Protein AF-0000000085006511 (afdb_homodimer)

Organism: Metarhizium robertsii (strain ARSEF 23 / ATCC MYA-3075) (NCBI:txid655844)

Radius of gyration: 24.87 Å; Cα contacts (8 Å, |Δi|>4): 1292; chains: 2; bounding box: 53×87×57 Å

Secondary structure (DSSP, 8-state):
-PPPEEEEEEEPP-B---TTT--SS-BPPPEEEEEEE-SSEEEEE---SSHHHHHHHHHHHHHHSTT-EEEEEE--SS-GGGTTTHHHHHHH-TT-EEEE-HHHHHHHHHHTSTTHIIIIIIHHSTTT----S--PEEPPTT-EEEETTTEEEEEEEEE-SSSSSEEEEEEGGGTEEE-GGGSB-SBPPP-SS--SHHHHHHHHHHHHHHHHT--SEEE-SB--TTB---THHHHHHHHHHHHHHHHHHT--SSHHHHHHHHHHH-TTSB-THHHHHHHHHHHHHHHHHH-/-PPPEEEEEEEPP-B---TTT--SS-BPPPEEEEEEE-SSEEEEE---SSHHHHHHHHHHHHHHSTT-EEEEEE--SS-GGGTTTHHHHHHH-TT-EEEE-HHHHHHHHHHTSTTHIIIIIIHHSTTT----S--PEEPPTT-EEEETTTEEEEEEEEE-SSSSSEEEEEEGGGTEEE-GGGSB-SB----SS--SHHHHHHHHHHHHHHHHT--SEEE-SB--TTB---THHHHHHHHHHHHHHHHHHT--SSHHHHHHHHHHH-TTSB-THHHHHHHHHHHHHHHHHH-

Solvent-accessible surface area (backbone atoms only — not comparable to full-atom values): 29405 Å² total; per-residue (Å²): 129,86,57,73,46,49,31,46,48,44,48,72,60,44,78,37,49,39,85,83,80,67,50,84,88,43,52,44,70,24,36,41,27,38,40,40,33,50,87,56,34,30,36,35,36,38,31,40,37,36,55,68,54,28,53,51,49,54,54,45,47,51,63,78,47,58,90,41,43,49,51,34,34,36,41,40,40,22,56,53,63,30,48,34,22,47,54,66,49,36,70,79,36,69,78,34,42,43,28,24,48,57,60,21,45,55,39,35,54,57,48,62,29,84,63,44,26,60,73,43,56,40,51,32,38,71,90,40,58,57,85,60,92,56,79,57,44,62,44,55,96,81,28,50,52,53,56,90,81,66,49,59,36,37,55,42,81,43,38,36,28,42,44,66,46,26,24,31,42,37,28,69,93,69,29,30,35,42,23,30,62,65,27,32,41,61,30,50,66,54,25,40,70,25,30,45,72,68,39,42,50,38,22,44,49,29,46,47,55,54,56,71,67,62,50,55,29,29,40,33,21,30,28,54,72,45,52,52,50,37,56,58,32,54,59,53,38,44,48,53,53,53,51,52,50,54,52,56,72,66,60,58,91,48,44,65,54,47,24,52,51,50,46,66,75,43,70,78,36,42,47,77,61,30,38,50,49,19,22,49,25,31,48,52,47,53,55,59,71,72,106,127,88,56,74,47,50,30,47,48,52,47,70,60,44,79,36,48,40,85,83,79,67,50,82,86,43,54,44,70,24,36,41,26,38,39,39,32,49,88,57,34,30,36,35,36,37,30,40,37,35,56,68,55,27,52,52,49,52,54,46,47,51,64,79,47,59,90,40,43,49,52,33,34,37,40,39,40,22,56,52,64,30,47,35,22,46,55,65,50,36,71,78,35,70,77,36,42,44,27,23,49,57,61,21,45,55,38,34,54,57,47,61,29,84,62,45,26,59,72,43,56,41,52,33,38,71,89,40,59,58,86,61,90,56,80,57,44,61,44,54,96,80,29,52,54,54,56,91,80,64,49,59,36,37,54,41,81,42,37,36,28,42,44,66,45,25,23,29,42,37,29,70,95,71,29,30,35,42,22,31,64,64,24,32,41,60,29,52,65,52,25,40,69,24,30,44,72,67,40,40,52,38,22,44,51,29,44,49,57,53,56,71,66,64,49,55,29,30,40,35,21,30,29,51,79,44,54,51,50,36,56,59,34,54,59,53,39,43,48,52,53,52,50,51,48,54,52,56,72,67,60,58,91,48,42,64,54,49,25,54,50,51,45,66,74,44,69,78,36,42,48,76,61,29,38,50,48,18,23,49,24,30,50,49,46,52,55,59,71,71,106

Foldseek 3Di:
DWDKDKDKDWQCWDFWQDLPPRDGDFTDFIFIWMWIDTLAAIEIEFAAFFPVSLVVVLVVCCVVRNNHQYAEYEYFAQARRGFQSPVVVCVVRVNYAYEYAPLRQVSVCVCCDPPNVVSPVCNTPPPGGDGDPDHHHHDPPQQWDDDVNHWIKHWAFLAAALHGRGTWIAGPSQLEIEGALLFEALADHACLVVQDPVRLVSSLSSLVVSVVSVGQFAHHRGYDRPDGRGPVRSVVRNVLSVQLVVQVVVPDPALVSSLVSSCVVRVRRPGSVRSVSNSVSNVVVVVVVVD/DWDKDKDKDWQCWDFWQDLPPRDGDFTDFIFIWMWIDTLAAIEIEFAAFFPVSLVVVLVVCCVVRNNHQYAEYEYFAQARRGFQSPVVVCVVRVNYAYEYAPLRQVSVCVCCDPPNVVSPVCNTPPPGGDGDPDHHHHDPPQQWDDDVNHWIKHWAQLAAALHGRGTWIAGPSQLEIEGALLFEALADRACLVVQDPVRLVSSLSSLVVSVVSVGQFAHHRGYDPPDGRGPVRSVVRNVLSVQLVVQVVVPDPALVSSLVSSCVVRVRRPGSVRSSSNSVSNVVVVVVVVD

Nearest PDB structures (foldseek):
  6xfr-assembly1_A  TM=7.524E-01  e=9.624E-13  Pontibacter korlensis
  5ls3-assembly2_A  TM=7.635E-01  e=2.234E-11  Pseudomonas aeruginosa
  6uxu-assembly1_B  TM=6.108E-01  e=4.326E-10  Ochrobactrum sp. CTN-11
  2cg2-assembly1_A-2  TM=6.098E-01  e=3.608E-10  Pseudomonas aeruginosa PAO1
  2cfz-assembly1_A  TM=6.367E-01  e=1.209E-09  Pseudomonas aeruginosa PAO1

Sequence (582 aa):
MSILRCAVYVAPPIPIVDIFTKTKGHTWSPTSCTLVYSDEAAVLVDTPYTNALTEDLIAWIDKIAPGRRLEYIYITHGHADHFIGIPQLLKRFPEAKPVSTAATLRHMEKDIAEPRWTDTWEAFFPGQLRKPDRLTDPLPASNEFFLQDRWRFQAIEVGQSDTYDSTILWVPDLKLAVCGDVVYGQVHQMLFEANTKSKRDEWIRAIEMVEALNPAYVVAGHKQAEEMDGVWHLAATKKYLVDFGDVMDKSPRDWTEVRDAMLKLYPDRFNPMVPVLSSLGAFKALEESRLMSILRCAVYVAPPIPIVDIFTKTKGHTWSPTSCTLVYSDEAAVLVDTPYTNALTEDLIAWIDKIAPGRRLEYIYITHGHADHFIGIPQLLKRFPEAKPVSTAATLRHMEKDIAEPRWTDTWEAFFPGQLRKPDRLTDPLPASNEFFLQDRWRFQAIEVGQSDTYDSTILWVPDLKLAVCGDVVYGQVHQMLFEANTKSKRDEWIRAIEMVEALNPAYVVAGHKQAEEMDGVWHLAATKKYLVDFGDVMDKSPRDWTEVRDAMLKLYPDRFNPMVPVLSSLGAFKALEESRL

InterPro domains:
  IPR001279 Metallo-beta-lactamase [PF00753] (27-222)
  IPR001279 Metallo-beta-lactamase [SM00849] (30-222)
  IPR036866 Ribonuclease Z/Hydroxyacylglutathione hydrolase-like [G3DSA:3.60.15.10] (8-244)
  IPR036866 Ribonuclease Z/Hydroxyacylglutathione hydrolase-like [SSF56281] (29-262)
  IPR050855 Metallo-beta-lactamase type 2-like [PTHR42951] (34-235)

Structure (mmCIF, N/CA/C/O backbone):
data_AF-0000000085006511-model_v1
#
loop_
_entity.id
_entity.type
_entity.pdbx_description
1 polymer 'Beta-lactamase-like protein'
#
loop_
_atom_site.group_PDB
_atom_site.id
_atom_site.type_symbol
_atom_site.label_atom_id
_atom_site.label_alt_id
_atom_site.label_comp_id
_atom_site.label_asym_id
_atom_site.label_entity_id
_atom_site.label_seq_id
_atom_site.pdbx_PDB_ins_code
_atom_site.Cartn_x
_atom_site.Cartn_y
_atom_site.Cartn_z
_atom_site.occupancy
_atom_site.B_iso_or_equiv
_atom_site.auth_seq_id
_atom_site.auth_comp_id
_atom_site.auth_asym_id
_atom_site.auth_atom_id
_atom_site.pdbx_PDB_model_num
ATOM 1 N N . MET A 1 1 ? 21.219 7.684 9.102 1 48.94 1 MET A N 1
ATOM 2 C CA . MET A 1 1 ? 21.641 6.504 8.352 1 48.94 1 MET A CA 1
ATOM 3 C C . MET A 1 1 ? 20.625 6.137 7.285 1 48.94 1 MET A C 1
ATOM 5 O O . MET A 1 1 ? 19.438 6.398 7.441 1 48.94 1 MET A O 1
ATOM 9 N N . SER A 1 2 ? 21.109 5.773 6.152 1 62.56 2 SER A N 1
ATOM 10 C CA . SER A 1 2 ? 20.297 5.418 5 1 62.56 2 SER A CA 1
ATOM 11 C C . SER A 1 2 ? 19.266 4.352 5.359 1 62.56 2 SER A C 1
ATOM 13 O O . SER A 1 2 ? 19.578 3.387 6.059 1 62.56 2 SER A O 1
ATOM 15 N N . ILE A 1 3 ? 18.062 4.664 5.141 1 86.38 3 ILE A N 1
ATOM 16 C CA . ILE A 1 3 ? 16.984 3.762 5.516 1 86.38 3 ILE A CA 1
ATOM 17 C C . ILE A 1 3 ? 16.453 3.037 4.273 1 86.38 3 ILE A C 1
ATOM 19 O O . ILE A 1 3 ? 16.484 3.586 3.17 1 86.38 3 ILE A O 1
ATOM 23 N N . LEU A 1 4 ? 16.359 1.798 4.414 1 95 4 LEU A N 1
ATOM 24 C CA . LEU A 1 4 ? 15.695 0.982 3.404 1 95 4 LEU A CA 1
ATOM 25 C C . LEU A 1 4 ? 14.18 1.179 3.455 1 95 4 LEU A C 1
ATOM 27 O O . LEU A 1 4 ? 13.594 1.249 4.539 1 95 4 LEU A O 1
ATOM 31 N N . ARG A 1 5 ? 13.609 1.401 2.322 1 95.69 5 ARG A N 1
ATOM 32 C CA . ARG A 1 5 ? 12.156 1.489 2.23 1 95.69 5 ARG A CA 1
ATOM 33 C C . ARG A 1 5 ? 11.625 0.624 1.093 1 95.69 5 ARG A C 1
ATOM 35 O O . ARG A 1 5 ? 12.391 -0.049 0.405 1 95.69 5 ARG A O 1
ATOM 42 N N . CYS A 1 6 ? 10.352 0.567 0.938 1 97.94 6 CYS A N 1
ATOM 43 C CA . CYS A 1 6 ? 9.711 -0.331 -0.017 1 97.94 6 CYS A CA 1
ATOM 44 C C . CYS A 1 6 ? 8.461 0.307 -0.614 1 97.94 6 CYS A C 1
ATOM 46 O O . CYS A 1 6 ? 7.785 1.093 0.05 1 97.94 6 CYS A O 1
ATOM 48 N N . ALA A 1 7 ? 8.266 0.09 -1.859 1 98.5 7 ALA A N 1
ATOM 49 C CA . ALA A 1 7 ? 7.027 0.426 -2.559 1 98.5 7 ALA A CA 1
ATOM 50 C C . ALA A 1 7 ? 6.551 -0.741 -3.42 1 98.5 7 ALA A C 1
ATOM 52 O O . ALA A 1 7 ? 7.355 -1.563 -3.863 1 98.5 7 ALA A O 1
ATOM 53 N N . VAL A 1 8 ? 5.27 -0.845 -3.623 1 98.81 8 VAL A N 1
ATOM 54 C CA . VAL A 1 8 ? 4.707 -1.949 -4.395 1 98.81 8 VAL A CA 1
ATOM 55 C C . VAL A 1 8 ? 3.803 -1.403 -5.496 1 98.81 8 VAL A C 1
ATOM 57 O O . VAL A 1 8 ? 2.83 -0.697 -5.219 1 98.81 8 VAL A O 1
ATOM 60 N N . TYR A 1 9 ? 4.176 -1.684 -6.711 1 98.69 9 TYR A N 1
ATOM 61 C CA . TYR A 1 9 ? 3.342 -1.399 -7.871 1 98.69 9 TYR A CA 1
ATOM 62 C C . TYR A 1 9 ? 2.494 -2.611 -8.242 1 98.69 9 TYR A C 1
ATOM 64 O O . TYR A 1 9 ? 3.014 -3.721 -8.383 1 98.69 9 TYR A O 1
ATOM 72 N N . VAL A 1 10 ? 1.211 -2.438 -8.375 1 98.69 10 VAL A N 1
ATOM 73 C CA . VAL A 1 10 ? 0.325 -3.508 -8.82 1 98.69 10 VAL A CA 1
ATOM 74 C C . VAL A 1 10 ? -0.151 -3.23 -10.242 1 98.69 10 VAL A C 1
ATOM 76 O O . VAL A 1 10 ? -0.991 -2.355 -10.461 1 98.69 10 VAL A O 1
ATOM 79 N N . ALA A 1 11 ? 0.436 -3.99 -11.211 1 98.56 11 ALA A N 1
ATOM 80 C CA . ALA A 1 11 ? -0.061 -3.891 -12.578 1 98.56 11 ALA A CA 1
ATOM 81 C C . ALA A 1 11 ? -1.554 -4.199 -12.641 1 98.56 11 ALA A C 1
ATOM 83 O O . ALA A 1 11 ? -2.014 -5.199 -12.086 1 98.56 11 ALA A O 1
ATOM 84 N N . PRO A 1 12 ? -2.344 -3.332 -13.266 1 97.94 12 PRO A N 1
ATOM 85 C CA . PRO A 1 12 ? -3.797 -3.512 -13.273 1 97.94 12 PRO A CA 1
ATOM 86 C C . PRO A 1 12 ? -4.238 -4.715 -14.109 1 97.94 12 PRO A C 1
ATOM 88 O O . PRO A 1 12 ? -3.477 -5.195 -14.953 1 97.94 12 PRO A O 1
ATOM 91 N N . PRO A 1 13 ? -5.43 -5.211 -13.789 1 97.25 13 PRO A N 1
ATOM 92 C CA . PRO A 1 13 ? -5.977 -6.25 -14.664 1 97.25 13 PRO A CA 1
ATOM 93 C C . PRO A 1 13 ? -6.117 -5.789 -16.109 1 97.25 13 PRO A C 1
ATOM 95 O O . PRO A 1 13 ? -6.457 -4.629 -16.359 1 97.25 13 PRO A O 1
ATOM 98 N N . ILE A 1 14 ? -5.793 -6.652 -16.984 1 96.69 14 ILE A N 1
ATOM 99 C CA . ILE A 1 14 ? -6 -6.344 -18.391 1 96.69 14 ILE A CA 1
ATOM 100 C C . ILE A 1 14 ? -6.781 -7.477 -19.062 1 96.69 14 ILE A C 1
ATOM 102 O O . ILE A 1 14 ? -6.77 -8.609 -18.578 1 96.69 14 ILE A O 1
ATOM 106 N N . PRO A 1 15 ? -7.465 -7.191 -20.141 1 95.88 15 PRO A N 1
ATOM 107 C CA . PRO A 1 15 ? -8.219 -8.234 -20.844 1 95.88 15 PRO A CA 1
ATOM 108 C C . PRO A 1 15 ? -7.32 -9.352 -21.375 1 95.88 15 PRO A C 1
ATOM 110 O O . PRO A 1 15 ? -6.172 -9.102 -21.75 1 95.88 15 PRO A O 1
ATOM 113 N N . ILE A 1 16 ? -7.871 -10.508 -21.375 1 95.44 16 ILE A N 1
ATOM 114 C CA . ILE A 1 16 ? -7.168 -11.648 -21.953 1 95.44 16 ILE A CA 1
ATOM 115 C C . ILE A 1 16 ? -8.094 -12.406 -22.906 1 95.44 16 ILE A C 1
ATOM 117 O O . ILE A 1 16 ? -9.312 -12.242 -22.844 1 95.44 16 ILE A O 1
ATOM 121 N N . VAL A 1 17 ? -7.445 -13.117 -23.844 1 94.06 17 VAL A N 1
ATOM 122 C CA . VAL A 1 17 ? -8.18 -14.125 -24.609 1 94.06 17 VAL A CA 1
ATOM 123 C C . VAL A 1 17 ? -8.289 -15.414 -23.812 1 94.06 17 VAL A C 1
ATOM 125 O O . VAL A 1 17 ? -7.277 -16.031 -23.469 1 94.06 17 VAL A O 1
ATOM 128 N N . ASP A 1 18 ? -9.438 -15.781 -23.453 1 91.62 18 ASP A N 1
ATOM 129 C CA . ASP A 1 18 ? -9.648 -17.047 -22.75 1 91.62 18 ASP A CA 1
ATOM 130 C C . ASP A 1 18 ? -9.438 -18.234 -23.688 1 91.62 18 ASP A C 1
ATOM 132 O O . ASP A 1 18 ? -10.344 -18.609 -24.438 1 91.62 18 ASP A O 1
ATOM 136 N N . ILE A 1 19 ? -8.438 -18.922 -23.578 1 88.44 19 ILE A N 1
ATOM 137 C CA . ILE A 1 19 ? -8.086 -20 -24.5 1 88.44 19 ILE A CA 1
ATOM 138 C C . ILE A 1 19 ? -8.641 -21.328 -23.969 1 88.44 19 ILE A C 1
ATOM 140 O O . ILE A 1 19 ? -8.461 -22.375 -24.609 1 88.44 19 ILE A O 1
ATOM 144 N N . PHE A 1 20 ? -9.242 -21.312 -22.875 1 84.69 20 PHE A N 1
ATOM 145 C CA . PHE A 1 20 ? -9.758 -22.547 -22.281 1 84.69 20 PHE A CA 1
ATOM 146 C C . PHE A 1 20 ? -11.25 -22.688 -22.547 1 84.69 20 PHE A C 1
ATOM 148 O O . PHE A 1 20 ? -11.695 -23.703 -23.078 1 84.69 20 PHE A O 1
ATOM 155 N N . THR A 1 21 ? -11.961 -21.609 -22.219 1 83.06 21 THR A N 1
ATOM 156 C CA . THR A 1 21 ? -13.406 -21.688 -22.391 1 83.06 21 THR A CA 1
ATOM 157 C C . THR A 1 21 ? -13.844 -20.875 -23.609 1 83.06 21 THR A C 1
ATOM 159 O O . THR A 1 21 ? -14.977 -21 -24.078 1 83.06 21 THR A O 1
ATOM 162 N N . LYS A 1 22 ? -13 -20.062 -24.141 1 85.94 22 LYS A N 1
ATOM 163 C CA . LYS A 1 22 ? -13.242 -19.234 -25.328 1 85.94 22 LYS A CA 1
ATOM 164 C C . LYS A 1 22 ? -14.383 -18.25 -25.094 1 85.94 22 LYS A C 1
ATOM 166 O O . LYS A 1 22 ? -15.102 -17.875 -26.016 1 85.94 22 LYS A O 1
ATOM 171 N N . THR A 1 23 ? -14.523 -17.953 -23.828 1 84.62 23 THR A N 1
ATOM 172 C CA . THR A 1 23 ? -15.492 -16.922 -23.484 1 84.62 23 THR A CA 1
ATOM 173 C C . THR A 1 23 ? -14.828 -15.547 -23.453 1 84.62 23 THR A C 1
ATOM 175 O O . THR A 1 23 ? -13.625 -15.43 -23.219 1 84.62 23 THR A O 1
ATOM 178 N N . LYS A 1 24 ? -15.672 -14.516 -23.75 1 87.06 24 LYS A N 1
ATOM 179 C CA . LYS A 1 24 ? -15.148 -13.156 -23.828 1 87.06 24 LYS A CA 1
ATOM 180 C C . LYS A 1 24 ? -15.273 -12.445 -22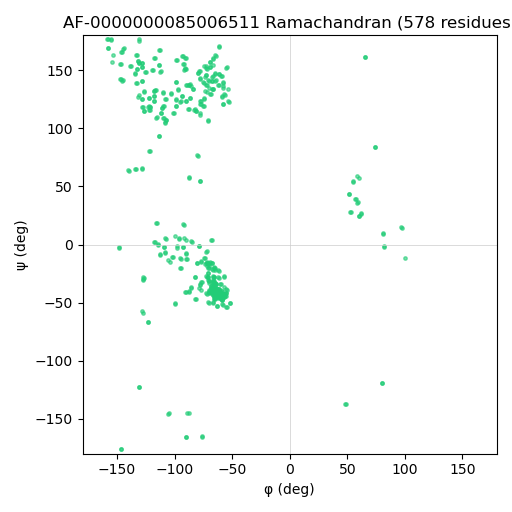.484 1 87.06 24 LYS A C 1
ATOM 182 O O . LYS A 1 24 ? -16.031 -12.875 -21.609 1 87.06 24 LYS A O 1
ATOM 187 N N . GLY A 1 25 ? -14.438 -11.477 -22.281 1 89.31 25 GLY A N 1
ATOM 188 C CA . GLY A 1 25 ? -14.641 -10.555 -21.172 1 89.31 25 GLY A CA 1
ATOM 189 C C . GLY A 1 25 ? -13.828 -10.922 -19.938 1 89.31 25 GLY A C 1
ATOM 190 O O . GLY A 1 25 ? -14.086 -10.422 -18.844 1 89.31 25 GLY A O 1
ATOM 191 N N . HIS A 1 26 ? -12.867 -11.766 -20.094 1 93.19 26 HIS A N 1
ATOM 192 C CA . HIS A 1 26 ? -12.031 -12.156 -18.969 1 93.19 26 HIS A CA 1
ATOM 193 C C . HIS A 1 26 ? -10.805 -11.266 -18.844 1 93.19 26 HIS A C 1
ATOM 195 O O . HIS A 1 26 ? -10.375 -10.656 -19.828 1 93.19 26 HIS A O 1
ATOM 201 N N . THR A 1 27 ? -10.352 -11.133 -17.656 1 95.12 27 THR A N 1
ATOM 202 C CA . THR A 1 27 ? -9.164 -10.32 -17.391 1 95.12 27 THR A CA 1
ATOM 203 C C . THR A 1 27 ? -8.109 -11.125 -16.641 1 95.12 27 THR A C 1
ATOM 205 O O . THR A 1 27 ? -8.438 -12.102 -15.961 1 95.12 27 THR A O 1
ATOM 208 N N . TRP A 1 28 ? -6.902 -10.812 -16.891 1 96.12 28 TRP A N 1
ATOM 209 C CA . TRP A 1 28 ? -5.801 -11.336 -16.094 1 96.12 28 TRP A CA 1
ATOM 210 C C . TRP A 1 28 ? -5.773 -10.672 -14.711 1 96.12 28 TRP A C 1
ATOM 212 O O . TRP A 1 28 ? -6.172 -9.516 -14.57 1 96.12 28 TRP A O 1
ATOM 222 N N . SER A 1 29 ? -5.371 -11.414 -13.688 1 97.31 29 SER A N 1
ATOM 223 C CA . SER A 1 29 ? -5.312 -10.898 -12.328 1 97.31 29 SER A CA 1
ATOM 224 C C . SER A 1 29 ? -4.273 -9.789 -12.195 1 97.31 29 SER A C 1
ATOM 226 O O . SER A 1 29 ? -3.25 -9.805 -12.883 1 97.31 29 SER A O 1
ATOM 228 N N . PRO A 1 30 ? -4.559 -8.789 -11.305 1 98.12 30 PRO A N 1
ATOM 229 C CA . PRO A 1 30 ? -3.508 -7.812 -11.016 1 98.12 30 PRO A CA 1
ATOM 230 C C . PRO A 1 30 ? -2.238 -8.453 -10.461 1 98.12 30 PRO A C 1
ATOM 232 O O . PRO A 1 30 ? -2.314 -9.438 -9.719 1 98.12 30 PRO A O 1
ATOM 235 N N . THR A 1 31 ? -1.078 -7.895 -10.82 1 98.31 31 THR A N 1
ATOM 236 C CA . THR A 1 31 ? 0.205 -8.516 -10.516 1 98.31 31 THR A CA 1
ATOM 237 C C . THR A 1 31 ? 1.123 -7.535 -9.789 1 98.31 31 THR A C 1
ATOM 239 O O . THR A 1 31 ? 1.347 -6.422 -10.266 1 98.31 31 THR A O 1
ATOM 242 N N . SER A 1 32 ? 1.713 -7.977 -8.711 1 98.75 32 SER A N 1
ATOM 243 C CA . SER A 1 32 ? 2.537 -7.113 -7.871 1 98.75 32 SER A CA 1
ATOM 244 C C . SER A 1 32 ? 3.98 -7.078 -8.367 1 98.75 32 SER A C 1
ATOM 246 O O . SER A 1 32 ? 4.531 -8.109 -8.766 1 98.75 32 SER A O 1
ATOM 248 N N . CYS A 1 33 ? 4.562 -5.949 -8.398 1 98.94 33 CYS A N 1
ATOM 249 C CA . CYS A 1 33 ? 5.988 -5.676 -8.523 1 98.94 33 CYS A CA 1
ATOM 250 C C . CYS A 1 33 ? 6.496 -4.855 -7.348 1 98.94 33 CYS A C 1
ATOM 252 O O . CYS A 1 33 ? 5.961 -3.781 -7.059 1 98.94 33 CYS A O 1
ATOM 254 N N . THR A 1 34 ? 7.52 -5.324 -6.684 1 98.94 34 THR A N 1
ATOM 255 C CA . THR A 1 34 ? 7.992 -4.695 -5.453 1 98.94 34 THR A CA 1
ATOM 256 C C . THR A 1 34 ? 9.344 -4.027 -5.672 1 98.94 34 THR A C 1
ATOM 258 O O . THR A 1 34 ? 10.25 -4.625 -6.25 1 98.94 34 THR A O 1
ATOM 261 N N . LEU A 1 35 ? 9.492 -2.809 -5.27 1 98.94 35 LEU A N 1
ATOM 262 C CA . LEU A 1 35 ? 10.758 -2.082 -5.301 1 98.94 35 LEU A CA 1
ATOM 263 C C . LEU A 1 35 ? 11.273 -1.817 -3.891 1 98.94 35 LEU A C 1
ATOM 265 O O . LEU A 1 35 ? 10.609 -1.139 -3.102 1 98.94 35 LEU A O 1
ATOM 269 N N . VAL A 1 36 ? 12.367 -2.42 -3.527 1 98.81 36 VAL A N 1
ATOM 270 C CA . VAL A 1 36 ? 13.086 -2.107 -2.295 1 98.81 36 VAL A CA 1
ATOM 271 C C . VAL A 1 36 ? 14.258 -1.178 -2.6 1 98.81 36 VAL A C 1
ATOM 273 O O . VAL A 1 36 ? 15.086 -1.473 -3.465 1 98.81 36 VAL A O 1
ATOM 276 N N . TYR A 1 37 ? 14.305 -0.026 -1.917 1 97.69 37 TYR A N 1
ATOM 277 C CA .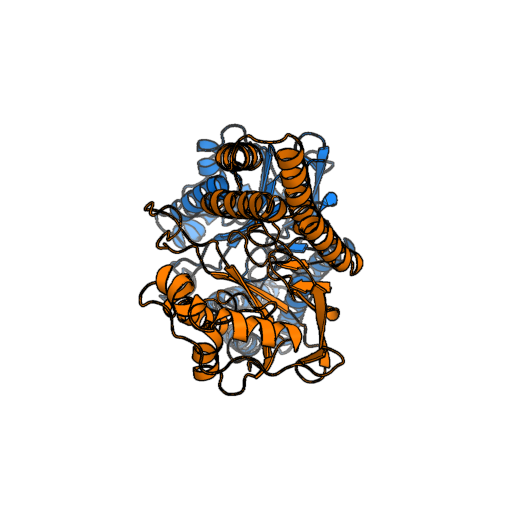 TYR A 1 37 ? 15.305 0.932 -2.389 1 97.69 37 TYR A CA 1
ATOM 278 C C . TYR A 1 37 ? 15.875 1.738 -1.229 1 97.69 37 TYR A C 1
ATOM 280 O O . TYR A 1 37 ? 15.188 1.973 -0.23 1 97.69 37 TYR A O 1
ATOM 288 N N . SER A 1 38 ? 17.156 2.02 -1.28 1 96.06 38 SER A N 1
ATOM 289 C CA . SER A 1 38 ? 17.875 2.963 -0.432 1 96.06 38 SER A CA 1
ATOM 290 C C . SER A 1 38 ? 17.891 4.355 -1.05 1 96.06 38 SER A C 1
ATOM 292 O O . SER A 1 38 ? 17.109 4.652 -1.955 1 96.06 38 SER A O 1
ATOM 294 N N . ASP A 1 39 ? 18.734 5.176 -0.544 1 93.31 39 ASP A N 1
ATOM 295 C CA . ASP A 1 39 ? 18.891 6.52 -1.09 1 93.31 39 ASP A CA 1
ATOM 296 C C . ASP A 1 39 ? 19.578 6.488 -2.449 1 93.31 39 ASP A C 1
ATOM 298 O O . ASP A 1 39 ? 19.469 7.438 -3.229 1 93.31 39 ASP A O 1
ATOM 302 N N . GLU A 1 40 ? 20.219 5.34 -2.795 1 95.94 40 GLU A N 1
ATOM 303 C CA . GLU A 1 40 ? 21.094 5.375 -3.955 1 95.94 40 GLU A CA 1
ATOM 304 C C . GLU A 1 40 ? 20.734 4.277 -4.953 1 95.94 40 GLU A C 1
ATOM 306 O O . GLU A 1 40 ? 21.031 4.395 -6.145 1 95.94 40 GLU A O 1
ATOM 311 N N . ALA A 1 41 ? 20.188 3.191 -4.449 1 97.81 41 ALA A N 1
ATOM 312 C CA . ALA A 1 41 ? 20.016 2.018 -5.301 1 97.81 41 ALA A CA 1
ATOM 313 C C . ALA A 1 41 ? 18.734 1.274 -4.969 1 97.81 41 ALA A C 1
ATOM 315 O O . ALA A 1 41 ? 18.047 1.604 -3.996 1 97.81 41 ALA A O 1
ATOM 316 N N . ALA A 1 42 ? 18.406 0.342 -5.855 1 98.56 42 ALA A N 1
ATOM 317 C CA . ALA A 1 42 ? 17.125 -0.354 -5.688 1 98.56 42 ALA A CA 1
ATOM 318 C C . ALA A 1 42 ? 17.219 -1.798 -6.172 1 98.56 42 ALA A C 1
ATOM 320 O O . ALA A 1 42 ? 18.141 -2.148 -6.922 1 98.56 42 ALA A O 1
ATOM 321 N N . VAL A 1 43 ? 16.359 -2.645 -5.629 1 98.94 43 VAL A N 1
ATOM 322 C CA . VAL A 1 43 ? 16.062 -4 -6.078 1 98.94 43 VAL A CA 1
ATOM 323 C C . VAL A 1 43 ? 14.602 -4.109 -6.488 1 98.94 43 VAL A C 1
ATOM 325 O O . VAL A 1 43 ? 13.703 -3.768 -5.711 1 98.94 43 VAL A O 1
ATOM 328 N N . LEU A 1 44 ? 14.391 -4.535 -7.738 1 98.94 44 LEU A N 1
ATOM 329 C CA . LEU A 1 44 ? 13.039 -4.812 -8.211 1 98.94 44 LEU A CA 1
ATOM 330 C C . LEU A 1 44 ? 12.719 -6.301 -8.117 1 98.94 44 LEU A C 1
ATOM 332 O O . LEU A 1 44 ? 13.555 -7.141 -8.461 1 98.94 44 LEU A O 1
ATOM 336 N N . VAL A 1 45 ? 11.555 -6.629 -7.586 1 99 45 VAL A N 1
ATOM 337 C CA . VAL A 1 45 ? 11.109 -8.016 -7.535 1 99 45 VAL A CA 1
ATOM 338 C C . VAL A 1 45 ? 9.961 -8.227 -8.508 1 99 45 VAL A C 1
ATOM 340 O O . VAL A 1 45 ? 8.906 -7.59 -8.391 1 99 45 VAL A O 1
ATOM 343 N N . ASP A 1 46 ? 10.141 -9.117 -9.5 1 98.94 46 ASP A N 1
ATOM 344 C CA . ASP A 1 46 ? 9.195 -9.523 -10.531 1 98.94 46 ASP A CA 1
ATOM 345 C C . ASP A 1 46 ? 8.867 -8.359 -11.469 1 98.94 46 ASP A C 1
ATOM 347 O O . ASP A 1 46 ? 9.164 -7.207 -11.156 1 98.94 46 ASP A O 1
ATOM 351 N N . THR A 1 47 ? 8.375 -8.641 -12.586 1 98.5 47 THR A N 1
ATOM 352 C CA . THR A 1 47 ? 7.949 -7.703 -13.625 1 98.5 47 THR A CA 1
ATOM 353 C C . THR A 1 47 ? 6.566 -8.078 -14.148 1 98.5 47 THR A C 1
ATOM 355 O O . THR A 1 47 ? 6.086 -9.188 -13.922 1 98.5 47 THR A O 1
ATOM 358 N N . PRO A 1 48 ? 5.965 -7.09 -14.82 1 97.31 48 PRO A N 1
ATOM 359 C CA . PRO A 1 48 ? 4.785 -7.508 -15.578 1 97.31 48 PRO A CA 1
ATOM 360 C C . PRO A 1 48 ? 5.145 -8.258 -16.859 1 97.31 48 PRO A C 1
ATOM 362 O O . PRO A 1 48 ? 6.293 -8.672 -17.031 1 97.31 48 PRO A O 1
ATOM 365 N N . TYR A 1 49 ? 4.188 -8.383 -17.703 1 96.06 49 TYR A N 1
ATOM 366 C CA . TYR A 1 49 ? 4.371 -9.32 -18.812 1 96.06 49 TYR A CA 1
ATOM 367 C C . TYR A 1 49 ? 4.098 -8.648 -20.156 1 96.06 49 TYR A C 1
ATOM 369 O O . TYR A 1 49 ? 4.695 -9.008 -21.172 1 96.06 49 TYR A O 1
ATOM 377 N N . THR A 1 50 ? 3.227 -7.656 -20.281 1 97.94 50 THR A N 1
ATOM 378 C CA . THR A 1 50 ? 3.021 -7.016 -21.578 1 97.94 50 THR A CA 1
ATOM 379 C C . THR A 1 50 ? 3.971 -5.832 -21.75 1 97.94 50 THR A C 1
ATOM 381 O O . THR A 1 50 ? 4.461 -5.273 -20.766 1 97.94 50 THR A O 1
ATOM 384 N N . ASN A 1 51 ? 4.129 -5.477 -22.984 1 97.88 51 ASN A N 1
ATOM 385 C CA . ASN A 1 51 ? 4.957 -4.312 -23.297 1 97.88 51 ASN A CA 1
ATOM 386 C C . ASN A 1 51 ? 4.43 -3.053 -22.609 1 97.88 51 ASN A C 1
ATOM 388 O O . ASN A 1 51 ? 5.199 -2.299 -22.016 1 97.88 51 ASN A O 1
ATOM 392 N N . ALA A 1 52 ? 3.176 -2.879 -22.734 1 98.56 52 ALA A N 1
ATOM 393 C CA . ALA A 1 52 ? 2.564 -1.673 -22.172 1 98.56 52 ALA A CA 1
ATOM 394 C C . ALA A 1 52 ? 2.68 -1.646 -20.656 1 98.56 52 ALA A C 1
ATOM 396 O O . ALA A 1 52 ? 2.986 -0.605 -20.078 1 98.56 52 ALA A O 1
ATOM 397 N N . LEU A 1 53 ? 2.391 -2.736 -19.984 1 98.69 53 LEU A N 1
ATOM 398 C CA . LEU A 1 53 ? 2.48 -2.807 -18.531 1 98.69 53 LEU A CA 1
ATOM 399 C C . LEU A 1 53 ? 3.912 -2.578 -18.062 1 98.69 53 LEU A C 1
ATOM 401 O O . LEU A 1 53 ? 4.137 -1.969 -17.016 1 98.69 53 LEU A O 1
ATOM 405 N N . THR A 1 54 ? 4.871 -3.123 -18.812 1 98.69 54 THR A N 1
ATOM 406 C CA . THR A 1 54 ? 6.273 -2.961 -18.438 1 98.69 54 THR A CA 1
ATOM 407 C C . THR A 1 54 ? 6.707 -1.504 -18.578 1 98.69 54 THR A C 1
ATOM 409 O O . THR A 1 54 ? 7.484 -0.999 -17.766 1 98.69 54 THR A O 1
ATOM 412 N N . GLU A 1 55 ? 6.25 -0.819 -19.625 1 98.69 55 GLU A N 1
ATOM 413 C CA . GLU A 1 55 ? 6.504 0.611 -19.781 1 98.69 55 GLU A CA 1
ATOM 414 C C . GLU A 1 55 ? 5.953 1.394 -18.594 1 98.69 55 GLU A C 1
ATOM 416 O O . GLU A 1 55 ? 6.605 2.309 -18.078 1 98.69 55 GLU A O 1
ATOM 421 N N . ASP A 1 56 ? 4.746 1.029 -18.188 1 98.75 56 ASP A N 1
ATOM 422 C CA . ASP A 1 56 ? 4.133 1.673 -17.031 1 98.75 56 ASP A CA 1
ATOM 423 C C . ASP A 1 56 ? 4.965 1.445 -15.766 1 98.75 56 ASP A C 1
ATOM 425 O O . ASP A 1 56 ? 5.117 2.352 -14.945 1 98.75 56 ASP A O 1
ATOM 429 N N . LEU A 1 57 ? 5.465 0.23 -15.586 1 98.81 57 LEU A N 1
ATOM 430 C CA . LEU A 1 57 ? 6.309 -0.075 -14.438 1 98.81 57 LEU A CA 1
ATOM 431 C C . LEU A 1 57 ? 7.566 0.785 -14.438 1 98.81 57 LEU A C 1
ATOM 433 O O . LEU A 1 57 ? 7.973 1.303 -13.398 1 98.81 57 LEU A O 1
ATOM 437 N N . ILE A 1 58 ? 8.203 0.897 -15.57 1 98.75 58 ILE A N 1
ATOM 438 C CA . ILE A 1 58 ? 9.43 1.683 -15.703 1 98.75 58 ILE A CA 1
ATOM 439 C C . ILE A 1 58 ? 9.148 3.135 -15.32 1 98.75 58 ILE A C 1
ATOM 441 O O . ILE A 1 58 ? 9.906 3.736 -14.547 1 98.75 58 ILE A O 1
ATOM 445 N N . ALA A 1 59 ? 8.07 3.693 -15.836 1 98.5 59 ALA A N 1
ATOM 446 C CA . ALA A 1 59 ? 7.68 5.059 -15.492 1 98.5 59 ALA A CA 1
ATOM 447 C C . ALA A 1 59 ? 7.453 5.203 -13.992 1 98.5 59 ALA A C 1
ATOM 449 O O . ALA A 1 59 ? 7.832 6.215 -13.391 1 98.5 59 ALA A O 1
ATOM 450 N N . TRP A 1 60 ? 6.855 4.203 -13.453 1 98.38 60 TRP A N 1
ATOM 451 C CA . TRP A 1 60 ? 6.578 4.219 -12.016 1 98.38 60 TRP A CA 1
ATOM 452 C C . TRP A 1 60 ? 7.871 4.195 -11.211 1 98.38 60 TRP A C 1
ATOM 454 O O . TRP A 1 60 ? 8 4.906 -10.211 1 98.38 60 TRP A O 1
ATOM 464 N N . ILE A 1 61 ? 8.828 3.375 -11.57 1 98.56 61 ILE A N 1
ATOM 465 C CA . ILE A 1 61 ? 10.117 3.301 -10.883 1 98.56 61 ILE A CA 1
ATOM 466 C C . ILE A 1 61 ? 10.781 4.676 -10.891 1 98.56 61 ILE A C 1
ATOM 468 O O . ILE A 1 61 ? 11.281 5.137 -9.859 1 98.56 61 ILE A O 1
ATOM 472 N N . ASP A 1 62 ? 10.742 5.352 -12.031 1 97 62 ASP A N 1
ATOM 473 C CA . ASP A 1 62 ? 11.352 6.668 -12.164 1 97 62 ASP A CA 1
ATOM 474 C C . ASP A 1 62 ? 10.648 7.695 -11.289 1 97 62 ASP A C 1
ATOM 476 O O . ASP A 1 62 ? 11.273 8.648 -10.812 1 97 62 ASP A O 1
ATOM 480 N N . LYS A 1 63 ? 9.43 7.438 -11.062 1 96 63 LYS A N 1
ATOM 481 C CA . LYS A 1 63 ? 8.648 8.367 -10.25 1 96 63 LYS A CA 1
ATOM 482 C C . LYS A 1 63 ? 8.875 8.133 -8.766 1 96 63 LYS A C 1
ATOM 484 O O . LYS A 1 63 ? 9.109 9.078 -8.008 1 96 63 LYS A O 1
ATOM 489 N N . ILE A 1 64 ? 8.828 6.91 -8.312 1 97.06 64 ILE A N 1
ATOM 490 C CA . ILE A 1 64 ? 8.789 6.578 -6.891 1 97.06 64 ILE A CA 1
ATOM 491 C C . ILE A 1 64 ? 10.203 6.609 -6.316 1 97.06 64 ILE A C 1
ATOM 493 O O . ILE A 1 64 ? 10.398 6.887 -5.133 1 97.06 64 ILE A O 1
ATOM 497 N N . ALA A 1 65 ? 11.188 6.34 -7.137 1 95.94 65 ALA A N 1
ATOM 498 C CA . ALA A 1 65 ? 12.594 6.312 -6.723 1 95.94 65 ALA A CA 1
ATOM 499 C C . ALA A 1 65 ? 13.492 6.938 -7.781 1 95.94 65 ALA A C 1
ATOM 501 O O . ALA A 1 65 ? 14.383 6.277 -8.312 1 95.94 65 ALA A O 1
ATOM 502 N N . PRO A 1 66 ? 13.25 8.219 -7.988 1 95.06 66 PRO A N 1
ATOM 503 C CA . PRO A 1 66 ? 14 8.875 -9.055 1 95.06 66 PRO A CA 1
ATOM 504 C C . PRO A 1 66 ? 15.508 8.859 -8.812 1 95.06 66 PRO A C 1
ATOM 506 O O . PRO A 1 66 ? 15.953 9.062 -7.676 1 95.06 66 PRO A O 1
ATOM 509 N N . GLY A 1 67 ? 16.25 8.578 -9.836 1 93.88 67 GLY A N 1
ATOM 510 C CA . GLY A 1 67 ? 17.688 8.711 -9.82 1 93.88 67 GLY A CA 1
ATOM 511 C C . GLY A 1 67 ? 18.391 7.531 -9.18 1 93.88 67 GLY A C 1
ATOM 512 O O . GLY A 1 67 ? 19.625 7.508 -9.086 1 93.88 67 GLY A O 1
ATOM 513 N N . ARG A 1 68 ? 17.719 6.555 -8.688 1 96.19 68 ARG A N 1
ATOM 514 C CA . ARG A 1 68 ? 18.344 5.391 -8.07 1 96.19 68 ARG A CA 1
ATOM 515 C C . ARG A 1 68 ? 18.875 4.422 -9.125 1 96.19 68 ARG A C 1
ATOM 517 O O . ARG A 1 68 ? 18.25 4.23 -10.164 1 96.19 68 ARG A O 1
ATOM 524 N N . ARG A 1 69 ? 19.969 3.844 -8.812 1 97.62 69 ARG A N 1
ATOM 525 C CA . ARG A 1 69 ? 20.5 2.756 -9.625 1 97.62 69 ARG A CA 1
ATOM 526 C C . ARG A 1 69 ? 19.75 1.451 -9.344 1 97.62 69 ARG A C 1
ATOM 528 O O . ARG A 1 69 ? 19.719 0.986 -8.203 1 97.62 69 ARG A O 1
ATOM 535 N N . LEU A 1 70 ? 19.172 0.934 -10.391 1 98.62 70 LEU A N 1
ATOM 536 C CA . LEU A 1 70 ? 18.609 -0.403 -10.234 1 98.62 70 LEU A CA 1
ATOM 537 C C . LEU A 1 70 ? 19.703 -1.464 -10.289 1 98.62 70 LEU A C 1
ATOM 539 O O . LEU A 1 70 ? 20.297 -1.692 -11.344 1 98.62 70 LEU A O 1
ATOM 543 N N . GLU A 1 71 ? 19.938 -2.105 -9.156 1 98.75 71 GLU A N 1
ATOM 544 C CA . GLU A 1 71 ? 21.047 -3.039 -9.102 1 98.75 71 GLU A CA 1
ATOM 545 C C . GLU A 1 71 ? 20.625 -4.449 -9.484 1 98.75 71 GLU A C 1
ATOM 547 O O . GLU A 1 71 ? 21.359 -5.176 -10.156 1 98.75 71 GLU A O 1
ATOM 552 N N . TYR A 1 72 ? 19.453 -4.832 -9 1 98.88 72 TYR A N 1
ATOM 553 C CA . TYR A 1 72 ? 18.984 -6.191 -9.25 1 98.88 72 TYR A CA 1
ATOM 554 C C . TYR A 1 72 ? 17.516 -6.195 -9.688 1 98.88 72 TYR A C 1
ATOM 556 O O . TYR A 1 72 ? 16.75 -5.32 -9.297 1 98.88 72 TYR A O 1
ATOM 564 N N . ILE A 1 73 ? 17.203 -7.102 -10.5 1 98.94 73 ILE A N 1
ATOM 565 C CA . ILE A 1 73 ? 15.836 -7.566 -10.766 1 98.94 73 ILE A CA 1
ATOM 566 C C . ILE A 1 73 ? 15.703 -9.023 -10.336 1 98.94 73 ILE A C 1
ATOM 568 O O . ILE A 1 73 ? 16.297 -9.914 -10.953 1 98.94 73 ILE A O 1
ATOM 572 N N . TYR A 1 74 ? 14.992 -9.273 -9.289 1 99 74 TYR A N 1
ATOM 573 C CA . TYR A 1 74 ? 14.836 -10.633 -8.766 1 99 74 TYR A CA 1
ATOM 574 C C . TYR A 1 74 ? 13.508 -11.234 -9.227 1 99 74 TYR A C 1
ATOM 576 O O . TYR A 1 74 ? 12.477 -10.57 -9.203 1 99 74 TYR A O 1
ATOM 584 N N . ILE A 1 75 ? 13.516 -12.516 -9.594 1 98.94 75 ILE A N 1
ATOM 585 C CA . ILE A 1 75 ? 12.312 -13.211 -10.047 1 98.94 75 ILE A CA 1
ATOM 586 C C . ILE A 1 75 ? 11.969 -14.344 -9.078 1 98.94 75 ILE A C 1
ATOM 588 O O . ILE A 1 75 ? 12.82 -15.188 -8.789 1 98.94 75 ILE A O 1
ATOM 592 N N . THR A 1 76 ? 10.734 -14.414 -8.711 1 98.94 76 THR A N 1
ATOM 593 C CA . THR A 1 76 ? 10.32 -15.266 -7.602 1 98.94 76 THR A CA 1
ATOM 594 C C . THR A 1 76 ? 10.055 -16.688 -8.086 1 98.94 76 THR A C 1
ATOM 596 O O . THR A 1 76 ? 10.242 -17.641 -7.336 1 98.94 76 THR A O 1
ATOM 599 N N . HIS A 1 77 ? 9.5 -16.812 -9.281 1 98.88 77 HIS A N 1
ATOM 600 C CA . HIS A 1 77 ? 9.172 -18.125 -9.82 1 98.88 77 HIS A CA 1
ATOM 601 C C . HIS A 1 77 ? 9.055 -18.078 -11.344 1 98.88 77 HIS A C 1
ATOM 603 O O . HIS A 1 77 ? 9.172 -17.016 -11.945 1 98.88 77 HIS A O 1
ATOM 609 N N . GLY A 1 78 ? 8.82 -19.25 -11.945 1 98.62 78 GLY A N 1
ATOM 610 C CA . GLY A 1 78 ? 9.07 -19.391 -13.375 1 98.62 78 GLY A CA 1
ATOM 611 C C . GLY A 1 78 ? 7.855 -19.047 -14.227 1 98.62 78 GLY A C 1
ATOM 612 O O . GLY A 1 78 ? 7.898 -19.188 -15.453 1 98.62 78 GLY A O 1
ATOM 613 N N . HIS A 1 79 ? 6.699 -18.578 -13.664 1 98.19 79 HIS A N 1
ATOM 614 C CA . HIS A 1 79 ? 5.59 -18.141 -14.5 1 98.19 79 HIS A CA 1
ATOM 615 C C . HIS A 1 79 ? 5.953 -16.891 -15.273 1 98.19 79 HIS A C 1
ATOM 617 O O . HIS A 1 79 ? 6.414 -15.898 -14.695 1 98.19 79 HIS A O 1
ATOM 623 N N . ALA A 1 80 ? 5.652 -16.875 -16.5 1 97.81 80 ALA A N 1
ATOM 624 C CA . ALA A 1 80 ? 6.137 -15.867 -17.438 1 97.81 80 ALA A CA 1
ATOM 625 C C . ALA A 1 80 ? 5.57 -14.484 -17.109 1 97.81 80 ALA A C 1
ATOM 627 O O . ALA A 1 80 ? 6.215 -13.469 -17.359 1 97.81 80 ALA A O 1
ATOM 628 N N . ASP A 1 81 ? 4.367 -14.414 -16.547 1 97.62 81 ASP A N 1
ATOM 629 C CA . ASP A 1 81 ? 3.754 -13.125 -16.25 1 97.62 81 ASP A CA 1
ATOM 630 C C . ASP A 1 81 ? 4.508 -12.398 -15.141 1 97.62 81 ASP A C 1
ATOM 632 O O . ASP A 1 81 ? 4.16 -11.273 -14.781 1 97.62 81 ASP A O 1
ATOM 636 N N . HIS A 1 82 ? 5.637 -12.961 -14.648 1 98.5 82 HIS A N 1
ATOM 637 C CA . HIS A 1 82 ? 6.402 -12.312 -13.586 1 98.5 82 HIS A CA 1
ATOM 638 C C . HIS A 1 82 ? 7.809 -11.961 -14.062 1 98.5 82 HIS A C 1
ATOM 640 O O . HIS A 1 82 ? 8.633 -11.477 -13.281 1 98.5 82 HIS A O 1
ATOM 646 N N . PHE A 1 83 ? 8.156 -12.227 -15.359 1 98.62 83 PHE A N 1
ATOM 647 C CA . PHE A 1 83 ? 9.547 -11.922 -15.688 1 98.62 83 PHE A CA 1
ATOM 648 C C . PHE A 1 83 ? 9.68 -11.5 -17.141 1 98.62 83 PHE A C 1
ATOM 650 O O . PHE A 1 83 ? 10.758 -11.078 -17.578 1 98.62 83 PHE A O 1
ATOM 657 N N . ILE A 1 84 ? 8.633 -11.492 -17.938 1 97.94 84 ILE A N 1
ATOM 658 C CA . ILE A 1 84 ? 8.695 -11.227 -19.359 1 97.94 84 ILE A CA 1
ATOM 659 C C . ILE A 1 84 ? 9.156 -9.789 -19.594 1 97.94 84 ILE A C 1
ATOM 661 O O . ILE A 1 84 ? 9.703 -9.469 -20.656 1 97.94 84 ILE A O 1
ATOM 665 N N . GLY A 1 85 ? 9.008 -8.93 -18.656 1 98.06 85 GLY A N 1
ATOM 666 C CA . GLY A 1 85 ? 9.359 -7.527 -18.781 1 98.06 85 GLY A CA 1
ATOM 667 C C . GLY A 1 85 ? 10.852 -7.273 -18.641 1 98.06 85 GLY A C 1
ATOM 668 O O . GLY A 1 85 ? 11.312 -6.145 -18.828 1 98.06 85 GLY A O 1
ATOM 669 N N . ILE A 1 86 ? 11.719 -8.336 -18.391 1 98.38 86 ILE A N 1
ATOM 670 C CA . ILE A 1 86 ? 13.133 -8.188 -18.047 1 98.38 86 ILE A CA 1
ATOM 671 C C . ILE A 1 86 ? 13.852 -7.445 -19.172 1 98.38 86 ILE A C 1
ATOM 673 O O . ILE A 1 86 ? 14.539 -6.453 -18.922 1 98.38 86 ILE A O 1
ATOM 677 N N . PRO A 1 87 ? 13.695 -7.797 -20.453 1 97.56 87 PRO A N 1
ATOM 678 C CA . PRO A 1 87 ? 14.461 -7.125 -21.5 1 97.56 87 PRO A CA 1
ATOM 679 C C . PRO A 1 87 ? 14.172 -5.629 -21.578 1 97.56 87 PRO A C 1
ATOM 681 O O . PRO A 1 87 ? 15.094 -4.824 -21.766 1 97.56 87 PRO A O 1
ATOM 684 N N . GLN A 1 88 ? 12.891 -5.277 -21.5 1 97.75 88 GLN A N 1
ATOM 685 C CA . GLN A 1 88 ? 12.523 -3.865 -21.531 1 97.75 88 GLN A CA 1
ATOM 686 C C . GLN A 1 88 ? 13.117 -3.115 -20.344 1 97.75 88 GLN A C 1
ATOM 688 O O . GLN A 1 88 ? 13.547 -1.969 -20.484 1 97.75 88 GLN A O 1
ATOM 693 N N . LEU A 1 89 ? 13.109 -3.711 -19.188 1 98.44 89 LEU A N 1
ATOM 694 C CA . LEU A 1 89 ? 13.703 -3.109 -18 1 98.44 89 LEU A CA 1
ATOM 695 C C . LEU A 1 89 ? 15.203 -2.906 -18.188 1 98.44 89 LEU A C 1
ATOM 697 O O . LEU A 1 89 ? 15.758 -1.882 -17.766 1 98.44 89 LEU A O 1
ATOM 701 N N . LEU A 1 90 ? 15.883 -3.857 -18.828 1 98 90 LEU A N 1
ATOM 702 C CA . LEU A 1 90 ? 17.328 -3.791 -19.031 1 98 90 LEU A CA 1
ATOM 703 C C . LEU A 1 90 ? 17.688 -2.709 -20.047 1 98 90 LEU A C 1
ATOM 705 O O . LEU A 1 90 ? 18.797 -2.164 -20 1 98 90 LEU A O 1
ATOM 709 N N . LYS A 1 91 ? 16.766 -2.422 -20.984 1 97.56 91 LYS A N 1
ATOM 710 C CA . LYS A 1 91 ? 17 -1.302 -21.891 1 97.56 91 LYS A CA 1
ATOM 711 C C . LYS A 1 91 ? 17.031 0.022 -21.141 1 97.56 91 LYS A C 1
ATOM 713 O O . LYS A 1 91 ? 17.875 0.88 -21.422 1 97.56 91 LYS A O 1
ATOM 718 N N . ARG A 1 92 ? 16.141 0.182 -20.172 1 97.81 92 ARG A N 1
ATOM 719 C CA . ARG A 1 92 ? 16.078 1.402 -19.391 1 97.81 92 ARG A CA 1
ATOM 720 C C . ARG A 1 92 ? 17.172 1.425 -18.312 1 97.81 92 ARG A C 1
ATOM 722 O O . ARG A 1 92 ? 17.688 2.488 -17.984 1 97.81 92 ARG A O 1
ATOM 729 N N . PHE A 1 93 ? 17.422 0.242 -17.75 1 98.19 93 PHE A N 1
ATOM 730 C CA . PHE A 1 93 ? 18.391 0.065 -16.688 1 98.19 93 PHE A CA 1
ATOM 731 C C . PHE A 1 93 ? 19.453 -0.955 -17.094 1 98.19 93 PHE A C 1
ATOM 733 O O . PHE A 1 93 ? 19.516 -2.053 -16.531 1 98.19 93 PHE A O 1
ATOM 740 N N . PRO A 1 94 ? 20.406 -0.568 -17.844 1 97.75 94 PRO A N 1
ATOM 741 C CA . PRO A 1 94 ? 21.328 -1.539 -18.453 1 97.75 94 PRO A CA 1
ATOM 742 C C . PRO A 1 94 ? 22.266 -2.164 -17.422 1 97.75 94 PRO A C 1
ATOM 744 O O . PRO A 1 94 ? 22.828 -3.24 -17.672 1 97.75 94 PRO A O 1
ATOM 747 N N . GLU A 1 95 ? 22.453 -1.56 -16.297 1 97.19 95 GLU A N 1
ATOM 748 C CA . GLU A 1 95 ? 23.406 -2.068 -15.305 1 97.19 95 GLU A CA 1
ATOM 749 C C . GLU A 1 95 ? 22.719 -3.041 -14.344 1 97.19 95 GLU A C 1
ATOM 751 O O . GLU A 1 95 ? 23.391 -3.695 -13.539 1 97.19 95 GLU A O 1
ATOM 756 N N . ALA A 1 96 ? 21.391 -3.141 -14.461 1 98.5 96 ALA A N 1
ATOM 757 C CA . ALA A 1 96 ? 20.672 -4.035 -13.562 1 98.5 96 ALA A CA 1
ATOM 758 C C . ALA A 1 96 ? 21.016 -5.492 -13.836 1 98.5 96 ALA A C 1
ATOM 760 O O . ALA A 1 96 ? 21.234 -5.879 -14.992 1 98.5 96 ALA A O 1
ATOM 761 N N . LYS A 1 97 ? 21.078 -6.305 -12.797 1 98.62 97 LYS A N 1
ATOM 762 C CA . LYS A 1 97 ? 21.312 -7.742 -12.914 1 98.62 97 LYS A CA 1
ATOM 763 C C . LYS A 1 97 ? 20.047 -8.531 -12.617 1 98.62 97 LYS A C 1
ATOM 765 O O . LYS A 1 97 ? 19.594 -8.602 -11.469 1 98.62 97 LYS A O 1
ATOM 770 N N . PRO A 1 98 ? 19.469 -9.078 -13.641 1 98.88 98 PRO A N 1
ATOM 771 C CA . PRO A 1 98 ? 18.391 -10.023 -13.336 1 98.88 98 PRO A CA 1
ATOM 772 C C . PRO A 1 98 ? 18.891 -11.305 -12.68 1 98.88 98 PRO A C 1
ATOM 774 O O . PRO A 1 98 ? 19.844 -11.922 -13.164 1 98.88 98 PRO A O 1
ATOM 777 N N . VAL A 1 99 ? 18.281 -11.734 -11.516 1 98.94 99 VAL A N 1
ATOM 778 C CA . VAL A 1 99 ? 18.75 -12.906 -10.781 1 98.94 99 VAL A CA 1
ATOM 779 C C . VAL A 1 99 ? 17.562 -13.742 -10.312 1 98.94 99 VAL A C 1
ATOM 781 O O . VAL A 1 99 ? 16.453 -13.234 -10.18 1 98.94 99 VAL A O 1
ATOM 784 N N . SER A 1 100 ? 17.75 -14.969 -10.133 1 98.94 100 SER A N 1
ATOM 785 C CA . SER A 1 100 ? 16.828 -15.938 -9.539 1 98.94 100 SER A CA 1
ATOM 786 C C . SER A 1 100 ? 17.578 -17.156 -9.016 1 98.94 100 SER A C 1
ATOM 788 O O . SER A 1 100 ? 18.797 -17.281 -9.219 1 98.94 100 SER A O 1
ATOM 790 N N . THR A 1 101 ? 16.906 -18 -8.266 1 98.88 101 THR A N 1
ATOM 791 C CA . THR A 1 101 ? 17.531 -19.281 -7.973 1 98.88 101 THR A CA 1
ATOM 792 C C . THR A 1 101 ? 17.719 -20.109 -9.25 1 98.88 101 THR A C 1
ATOM 794 O O . THR A 1 101 ? 17.062 -19.844 -10.258 1 98.88 101 THR A O 1
ATOM 797 N N . ALA A 1 102 ? 18.594 -21.125 -9.164 1 98.69 102 ALA A N 1
ATOM 798 C CA . ALA A 1 102 ? 18.828 -21.984 -10.312 1 98.69 102 ALA A CA 1
ATOM 799 C C . ALA A 1 102 ? 17.562 -22.734 -10.711 1 98.69 102 ALA A C 1
ATOM 801 O O . ALA A 1 102 ? 17.281 -22.906 -11.906 1 98.69 102 ALA A O 1
ATOM 802 N N . ALA A 1 103 ? 16.844 -23.188 -9.75 1 98.75 103 ALA A N 1
ATOM 803 C CA . ALA A 1 103 ? 15.617 -23.922 -10.023 1 98.75 103 ALA A CA 1
ATOM 804 C C . ALA A 1 103 ? 14.586 -23.031 -10.711 1 98.75 103 ALA A C 1
ATOM 806 O O . ALA A 1 103 ? 13.906 -23.469 -11.641 1 98.75 103 ALA A O 1
ATOM 807 N N . THR A 1 104 ? 14.453 -21.797 -10.242 1 98.81 104 THR A N 1
ATOM 808 C CA . THR A 1 104 ? 13.539 -20.844 -10.852 1 98.81 104 THR A CA 1
ATOM 809 C C . THR A 1 104 ? 13.93 -20.547 -12.297 1 98.81 104 THR A C 1
ATOM 811 O O . THR A 1 104 ? 13.07 -20.469 -13.172 1 98.81 104 THR A O 1
ATOM 814 N N . LEU A 1 105 ? 15.219 -20.438 -12.531 1 98.69 105 LEU A N 1
ATOM 815 C CA . LEU A 1 105 ? 15.703 -20.188 -13.883 1 98.69 105 LEU A CA 1
ATOM 816 C C . LEU A 1 105 ? 15.312 -21.328 -14.812 1 98.69 105 LEU A C 1
ATOM 818 O O . LEU A 1 105 ? 14.859 -21.094 -15.938 1 98.69 105 LEU A O 1
ATOM 822 N N . ARG A 1 106 ? 15.484 -22.578 -14.367 1 98.56 106 ARG A N 1
ATOM 823 C CA . ARG A 1 106 ? 15.094 -23.719 -15.18 1 98.56 106 ARG A CA 1
ATOM 824 C C . ARG A 1 106 ? 13.602 -23.703 -15.477 1 98.56 106 ARG A C 1
ATOM 826 O O . ARG A 1 106 ? 13.18 -24.031 -16.594 1 98.56 106 ARG A O 1
ATOM 833 N N . HIS A 1 107 ? 12.875 -23.344 -14.469 1 98.69 107 HIS A N 1
ATOM 834 C CA . HIS A 1 107 ? 11.43 -23.234 -14.648 1 98.69 107 HIS A CA 1
ATOM 835 C C . HIS A 1 107 ? 11.094 -22.156 -15.672 1 98.69 107 HIS A C 1
ATOM 837 O O . HIS A 1 107 ? 10.211 -22.344 -16.516 1 98.69 107 HIS A O 1
ATOM 843 N N . MET A 1 108 ? 11.773 -20.984 -15.57 1 98.69 108 MET A N 1
ATOM 844 C CA . MET A 1 108 ? 11.57 -19.906 -16.531 1 98.69 108 MET A CA 1
ATOM 845 C C . MET A 1 108 ? 11.812 -20.391 -17.953 1 98.69 108 MET A C 1
ATOM 847 O O . MET A 1 108 ? 11.023 -20.109 -18.859 1 98.69 108 MET A O 1
ATOM 851 N N . GLU A 1 109 ? 12.867 -21.141 -18.141 1 98.31 109 GLU A N 1
ATOM 852 C CA . GLU A 1 109 ? 13.211 -21.672 -19.453 1 98.31 109 GLU A CA 1
ATOM 853 C C . GLU A 1 109 ? 12.094 -22.562 -20 1 98.31 109 GLU A C 1
ATOM 855 O O . GLU A 1 109 ? 11.734 -22.469 -21.172 1 98.31 109 GLU A O 1
ATOM 860 N N . LYS A 1 110 ? 11.57 -23.328 -19.141 1 97.94 110 LYS A N 1
ATOM 861 C CA . LYS A 1 110 ? 10.492 -24.234 -19.547 1 97.94 110 LYS A CA 1
ATOM 862 C C . LYS A 1 110 ? 9.227 -23.453 -19.891 1 97.94 110 LYS A C 1
ATOM 864 O O . LYS A 1 110 ? 8.5 -23.828 -20.828 1 97.94 110 LYS A O 1
ATOM 869 N N . ASP A 1 111 ? 8.945 -22.406 -19.156 1 97.69 111 ASP A N 1
ATOM 870 C CA . ASP A 1 111 ? 7.684 -21.688 -19.312 1 97.69 111 ASP A CA 1
ATOM 871 C C . ASP A 1 111 ? 7.645 -20.922 -20.625 1 97.69 111 ASP A C 1
ATOM 873 O O . ASP A 1 111 ? 6.57 -20.656 -21.172 1 97.69 111 ASP A O 1
ATOM 877 N N . ILE A 1 112 ? 8.789 -20.578 -21.172 1 97.56 112 ILE A N 1
ATOM 878 C CA . ILE A 1 112 ? 8.773 -19.797 -22.406 1 97.56 112 ILE A CA 1
ATOM 879 C C . ILE A 1 112 ? 9.195 -20.672 -23.578 1 97.56 112 ILE A C 1
ATOM 881 O O . ILE A 1 112 ? 9.438 -20.172 -24.688 1 97.56 112 ILE A O 1
ATOM 885 N N . ALA A 1 113 ? 9.398 -21.953 -23.312 1 97.5 113 ALA A N 1
ATOM 886 C CA . ALA A 1 113 ? 9.734 -22.891 -24.391 1 97.5 113 ALA A CA 1
ATOM 887 C C . ALA A 1 113 ? 8.523 -23.172 -25.266 1 97.5 113 ALA A C 1
ATOM 889 O O . ALA A 1 113 ? 7.379 -23.062 -24.812 1 97.5 113 ALA A O 1
ATOM 890 N N . GLU A 1 114 ? 8.797 -23.531 -26.531 1 96.62 114 GLU A N 1
ATOM 891 C CA . GLU A 1 114 ? 7.73 -24 -27.406 1 96.62 114 GLU A CA 1
ATOM 892 C C . GLU A 1 114 ? 7.324 -25.438 -27.047 1 96.62 114 GLU A C 1
ATOM 894 O O . GLU A 1 114 ? 8.172 -26.25 -26.688 1 96.62 114 GLU A O 1
ATOM 899 N N . PRO A 1 115 ? 6.02 -25.812 -27.047 1 96.69 115 PRO A N 1
ATOM 900 C CA . PRO A 1 115 ? 4.949 -24.984 -27.609 1 96.69 115 PRO A CA 1
ATOM 901 C C . PRO A 1 115 ? 4.246 -24.141 -26.562 1 96.69 115 PRO A C 1
ATOM 903 O O . PRO A 1 115 ? 3.271 -23.438 -26.875 1 96.69 115 PRO A O 1
ATOM 906 N N . ARG A 1 116 ? 4.676 -24.141 -25.406 1 95.06 116 ARG A N 1
ATOM 907 C CA . ARG A 1 116 ? 4.012 -23.453 -24.297 1 95.06 116 ARG A CA 1
ATOM 908 C C . ARG A 1 116 ? 3.922 -21.953 -24.578 1 95.06 116 ARG A C 1
ATOM 910 O O . ARG A 1 116 ? 2.875 -21.344 -24.359 1 95.06 116 ARG A O 1
ATOM 917 N N . TRP A 1 117 ? 4.969 -21.391 -25.031 1 96.75 117 TRP A N 1
ATOM 918 C CA . TRP A 1 117 ? 4.988 -19.969 -25.328 1 96.75 117 TRP A CA 1
ATOM 919 C C . TRP A 1 117 ? 3.852 -19.594 -26.281 1 96.75 117 TRP A C 1
ATOM 921 O O . TRP A 1 117 ? 3.021 -18.734 -25.953 1 96.75 117 TRP A O 1
ATOM 931 N N . THR A 1 118 ? 3.801 -20.297 -27.406 1 97 118 THR A N 1
ATOM 932 C CA . THR A 1 118 ? 2.838 -19.969 -28.453 1 97 118 THR A CA 1
ATOM 933 C C . THR A 1 118 ? 1.425 -20.359 -28.016 1 97 118 THR A C 1
ATOM 935 O O . THR A 1 118 ? 0.483 -19.578 -28.188 1 97 118 THR A O 1
ATOM 938 N N . ASP A 1 119 ? 1.334 -21.516 -27.422 1 95.88 119 ASP A N 1
ATOM 939 C CA . ASP A 1 119 ? 0.022 -22.109 -27.156 1 95.88 119 ASP A CA 1
ATOM 940 C C . ASP A 1 119 ? -0.604 -21.5 -25.891 1 95.88 119 ASP A C 1
ATOM 942 O O . ASP A 1 119 ? -1.808 -21.641 -25.672 1 95.88 119 ASP A O 1
ATOM 946 N N . THR A 1 120 ? 0.182 -20.828 -25.078 1 94.94 120 THR A N 1
ATOM 947 C CA . THR A 1 120 ? -0.347 -20.312 -23.812 1 94.94 120 THR A CA 1
ATOM 948 C C . THR A 1 120 ? -0.155 -18.797 -23.719 1 94.94 120 THR A C 1
ATOM 950 O O . THR A 1 120 ? -1.109 -18.031 -23.891 1 94.94 120 THR A O 1
ATOM 953 N N . TRP A 1 121 ? 1.039 -18.328 -23.641 1 96.62 121 TRP A N 1
ATOM 954 C CA . TRP A 1 121 ? 1.302 -16.938 -23.328 1 96.62 121 TRP A CA 1
ATOM 955 C C . TRP A 1 121 ? 0.92 -16.031 -24.5 1 96.62 121 TRP A C 1
ATOM 957 O O . TRP A 1 121 ? 0.161 -15.078 -24.344 1 96.62 121 TRP A O 1
ATOM 967 N N . GLU A 1 122 ? 1.382 -16.391 -25.656 1 96.69 122 GLU A N 1
ATOM 968 C CA . GLU A 1 122 ? 1.007 -15.578 -26.828 1 96.69 122 GLU A CA 1
ATOM 969 C C . GLU A 1 122 ? -0.489 -15.688 -27.109 1 96.69 122 GLU A C 1
ATOM 971 O O . GLU A 1 122 ? -1.108 -14.727 -27.562 1 96.69 122 GLU A O 1
ATOM 976 N N . ALA A 1 123 ? -0.982 -16.844 -26.844 1 96.31 123 ALA A N 1
ATOM 977 C CA . ALA A 1 123 ? -2.408 -17.062 -27.062 1 96.31 123 ALA A CA 1
ATOM 978 C C . ALA A 1 123 ? -3.25 -16.203 -26.125 1 96.31 123 ALA A C 1
ATOM 980 O O . ALA A 1 123 ? -4.289 -15.672 -26.531 1 96.31 123 ALA A O 1
ATOM 981 N N . PHE A 1 124 ? -2.854 -16.016 -24.859 1 95.62 124 PHE A N 1
ATOM 982 C CA . PHE A 1 124 ? -3.574 -15.203 -23.891 1 95.62 124 PHE A CA 1
ATOM 983 C C . PHE A 1 124 ? -3.516 -13.734 -24.266 1 95.62 124 PHE A C 1
ATOM 985 O O . PHE A 1 124 ? -4.473 -12.984 -24.047 1 95.62 124 PHE A O 1
ATOM 992 N N . PHE A 1 125 ? -2.346 -13.305 -24.844 1 97.06 125 PHE A N 1
ATOM 993 C CA . PHE A 1 125 ? -2.068 -11.891 -25.047 1 97.06 125 PHE A CA 1
ATOM 994 C C . PHE A 1 125 ? -1.517 -11.641 -26.438 1 97.06 125 PHE A C 1
ATOM 996 O O . PHE A 1 125 ? -0.419 -11.102 -26.594 1 97.06 125 PHE A O 1
ATOM 1003 N N . PRO A 1 126 ? -2.322 -11.891 -27.469 1 96.25 126 PRO A N 1
ATOM 1004 C CA . PRO A 1 126 ? -1.808 -11.805 -28.828 1 96.25 126 PRO A CA 1
ATOM 1005 C C . PRO A 1 126 ? -1.229 -10.43 -29.156 1 96.25 126 PRO A C 1
ATOM 1007 O O . PRO A 1 126 ? -1.928 -9.422 -29.031 1 96.25 126 PRO A O 1
ATOM 1010 N N . GLY A 1 127 ? 0.065 -10.453 -29.516 1 96.62 127 GLY A N 1
ATOM 1011 C CA . GLY A 1 127 ? 0.719 -9.258 -30.016 1 96.62 127 GLY A CA 1
ATOM 1012 C C . GLY A 1 127 ? 1.167 -8.305 -28.922 1 96.62 127 GLY A C 1
ATOM 1013 O O . GLY A 1 127 ? 1.613 -7.191 -29.203 1 96.62 127 GLY A O 1
ATOM 1014 N N . GLN A 1 128 ? 1.085 -8.75 -27.688 1 97.75 128 GLN A N 1
ATOM 1015 C CA . GLN A 1 128 ? 1.346 -7.816 -26.594 1 97.75 128 GLN A CA 1
ATOM 1016 C C . GLN A 1 128 ? 2.629 -8.18 -25.844 1 97.75 128 GLN A C 1
ATOM 1018 O O . GLN A 1 128 ? 3.092 -7.426 -24.984 1 97.75 128 GLN A O 1
ATOM 1023 N N . LEU A 1 129 ? 3.143 -9.328 -26.188 1 97.62 129 LEU A N 1
ATOM 1024 C CA . LEU A 1 129 ? 4.309 -9.836 -25.484 1 97.62 129 LEU A CA 1
ATOM 1025 C C . LEU A 1 129 ? 5.531 -9.883 -26.391 1 97.62 129 LEU A C 1
ATOM 1027 O O . LEU A 1 129 ? 5.395 -9.898 -27.609 1 97.62 129 LEU A O 1
ATOM 1031 N N . ARG A 1 130 ? 6.629 -9.812 -25.812 1 94.62 130 ARG A N 1
ATOM 1032 C CA . ARG A 1 130 ? 7.898 -10.102 -26.469 1 94.62 130 ARG A CA 1
ATOM 1033 C C . ARG A 1 130 ? 8.648 -11.211 -25.734 1 94.62 130 ARG A C 1
ATOM 1035 O O . ARG A 1 130 ? 8.977 -11.062 -24.562 1 94.62 130 ARG A O 1
ATOM 1042 N N . LYS A 1 131 ? 8.883 -12.289 -26.422 1 94.88 131 LYS A N 1
ATOM 1043 C CA . LYS A 1 131 ? 9.625 -13.383 -25.812 1 94.88 131 LYS A CA 1
ATOM 1044 C C . LYS A 1 131 ? 11.008 -12.93 -25.359 1 94.88 131 LYS A C 1
ATOM 1046 O O . LYS A 1 131 ? 11.758 -12.344 -26.141 1 94.88 131 LYS A O 1
ATOM 1051 N N . PRO A 1 132 ? 11.305 -13.188 -24.172 1 95.44 132 PRO A N 1
ATOM 1052 C CA . PRO A 1 132 ? 12.594 -12.688 -23.688 1 95.44 132 PRO A CA 1
ATOM 1053 C C . PRO A 1 132 ? 13.773 -13.461 -24.266 1 95.44 132 PRO A C 1
ATOM 1055 O O . PRO A 1 132 ? 13.711 -14.688 -24.375 1 95.44 132 PRO A O 1
ATOM 1058 N N . ASP A 1 133 ? 14.773 -12.75 -24.641 1 91.88 133 ASP A N 1
ATOM 1059 C CA . ASP A 1 133 ? 16.016 -13.344 -25.125 1 91.88 133 ASP A CA 1
ATOM 1060 C C . ASP A 1 133 ? 17.031 -13.477 -24 1 91.88 133 ASP A C 1
ATOM 1062 O O . ASP A 1 133 ? 18.094 -14.094 -24.172 1 91.88 133 ASP A O 1
ATOM 1066 N N . ARG A 1 134 ? 16.719 -12.828 -22.938 1 93.12 134 ARG A N 1
ATOM 1067 C CA . ARG A 1 134 ? 17.531 -12.875 -21.734 1 93.12 134 ARG A CA 1
ATOM 1068 C C . ARG A 1 134 ? 16.672 -13.164 -20.516 1 93.12 134 ARG A C 1
ATOM 1070 O O . ARG A 1 134 ? 15.594 -12.602 -20.359 1 93.12 134 ARG A O 1
ATOM 1077 N N . LEU A 1 135 ? 17.125 -14.156 -19.781 1 97.81 135 LEU A N 1
ATOM 1078 C CA . LEU A 1 135 ? 16.469 -14.461 -18.516 1 97.81 135 LEU A CA 1
ATOM 1079 C C . LEU A 1 135 ? 17.312 -14.008 -17.344 1 97.81 135 LEU A C 1
ATOM 1081 O O . LEU A 1 135 ? 17.859 -12.898 -17.344 1 97.81 135 LEU A O 1
ATOM 1085 N N . THR A 1 136 ? 17.312 -14.688 -16.25 1 98.69 136 THR A N 1
ATOM 1086 C CA . THR A 1 136 ? 18.062 -14.312 -15.062 1 98.69 136 THR A CA 1
ATOM 1087 C C . THR A 1 136 ? 19.391 -15.078 -14.984 1 98.69 136 THR A C 1
ATOM 1089 O O . THR A 1 136 ? 19.594 -16.031 -15.734 1 98.69 136 THR A O 1
ATOM 1092 N N . ASP A 1 137 ? 20.328 -14.586 -14.266 1 98.5 137 ASP A N 1
ATOM 1093 C CA . ASP A 1 137 ? 21.469 -15.359 -13.812 1 98.5 137 ASP A CA 1
ATOM 1094 C C . ASP A 1 137 ? 21.203 -16.016 -12.469 1 98.5 137 ASP A C 1
ATOM 1096 O O . ASP A 1 137 ? 20.562 -15.43 -11.594 1 98.5 137 ASP A O 1
ATOM 1100 N N . PRO A 1 138 ? 21.625 -17.281 -12.383 1 98.5 138 PRO A N 1
ATOM 1101 C CA . PRO A 1 138 ? 21.391 -17.953 -11.094 1 98.5 138 PRO A CA 1
ATOM 1102 C C . PRO A 1 138 ? 22.156 -17.297 -9.945 1 98.5 138 PRO A C 1
ATOM 1104 O O . PRO A 1 138 ? 23.297 -16.859 -10.133 1 98.5 138 PRO A O 1
ATOM 1107 N N . LEU A 1 139 ? 21.531 -17.219 -8.805 1 98.75 139 LEU A N 1
ATOM 1108 C CA . LEU A 1 139 ? 22.188 -16.766 -7.578 1 98.75 139 LEU A CA 1
ATOM 1109 C C . LEU A 1 139 ? 23.25 -17.766 -7.137 1 98.75 139 LEU A C 1
ATOM 1111 O O . LEU A 1 139 ? 23.234 -18.922 -7.566 1 98.75 139 LEU A O 1
ATOM 1115 N N . PRO A 1 140 ? 24.219 -17.297 -6.27 1 98.25 140 PRO A N 1
ATOM 1116 C CA . PRO A 1 140 ? 25.141 -18.266 -5.668 1 98.25 140 PRO A CA 1
ATOM 1117 C C . PRO A 1 140 ? 24.438 -19.312 -4.809 1 98.25 140 PRO A C 1
ATOM 1119 O O . PRO A 1 140 ? 23.234 -19.203 -4.559 1 98.25 140 PRO A O 1
ATOM 1122 N N . ALA A 1 141 ? 25.109 -20.312 -4.383 1 97.31 141 ALA A N 1
ATOM 1123 C CA . ALA A 1 141 ? 24.562 -21.422 -3.619 1 97.31 141 ALA A CA 1
ATOM 1124 C C . ALA A 1 141 ? 23.875 -20.938 -2.342 1 97.31 141 ALA A C 1
ATOM 1126 O O . ALA A 1 141 ? 22.922 -21.547 -1.863 1 97.31 141 ALA A O 1
ATOM 1127 N N . SER A 1 142 ? 24.328 -19.828 -1.853 1 97.88 142 SER A N 1
ATOM 1128 C CA . SER A 1 142 ? 23.766 -19.25 -0.636 1 97.88 142 SER A CA 1
ATOM 1129 C C . SER A 1 142 ? 22.359 -18.719 -0.888 1 97.88 142 SER A C 1
ATOM 1131 O O . SER A 1 142 ? 21.609 -18.453 0.056 1 97.88 142 SER A O 1
ATOM 1133 N N . ASN A 1 143 ? 22.016 -18.469 -2.16 1 98.62 143 ASN A N 1
ATOM 1134 C CA . ASN A 1 143 ? 20.75 -17.859 -2.561 1 98.62 143 ASN A CA 1
ATOM 1135 C C . ASN A 1 143 ? 20.562 -16.484 -1.938 1 98.62 143 ASN A C 1
ATOM 1137 O O . ASN A 1 143 ? 19.453 -16.125 -1.527 1 98.62 143 ASN A O 1
ATOM 1141 N N . GLU A 1 144 ? 21.672 -15.781 -1.834 1 98.56 144 GLU A N 1
ATOM 1142 C CA . GLU A 1 144 ? 21.641 -14.445 -1.259 1 98.56 144 GLU A CA 1
ATOM 1143 C C . GLU A 1 144 ? 22.328 -13.438 -2.176 1 98.56 144 GLU A C 1
ATOM 1145 O O . GLU A 1 144 ? 23.188 -13.812 -2.984 1 98.56 144 GLU A O 1
ATOM 1150 N N . PHE A 1 145 ? 21.953 -12.227 -2.127 1 98.62 145 PHE A N 1
ATOM 1151 C CA . PHE A 1 145 ? 22.656 -11.094 -2.719 1 98.62 145 PHE A CA 1
ATOM 1152 C C . PHE A 1 145 ? 22.484 -9.844 -1.863 1 98.62 145 PHE A C 1
ATOM 1154 O O . PHE A 1 145 ? 21.719 -9.844 -0.9 1 98.62 145 PHE A O 1
ATOM 1161 N N . PHE A 1 146 ? 23.312 -8.82 -2.117 1 98.38 146 PHE A N 1
ATOM 1162 C CA . PHE A 1 146 ? 23.375 -7.656 -1.244 1 98.38 146 PHE A CA 1
ATOM 1163 C C . PHE A 1 146 ? 23.219 -6.371 -2.049 1 9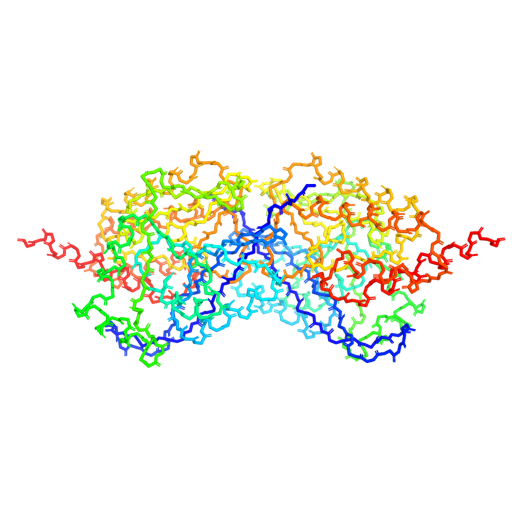8.38 146 PHE A C 1
ATOM 1165 O O . PHE A 1 146 ? 23.891 -6.191 -3.07 1 98.38 146 PHE A O 1
ATOM 1172 N N . LEU A 1 147 ? 22.25 -5.543 -1.647 1 98.12 147 LEU A N 1
ATOM 1173 C CA . LEU A 1 147 ? 22.172 -4.191 -2.189 1 98.12 147 LEU A CA 1
ATOM 1174 C C . LEU A 1 147 ? 23.25 -3.299 -1.604 1 98.12 147 LEU A C 1
ATOM 1176 O O . LEU A 1 147 ? 23.375 -3.172 -0.383 1 98.12 147 LEU A O 1
ATOM 1180 N N . GLN A 1 148 ? 24.062 -2.66 -2.387 1 96.38 148 GLN A N 1
ATOM 1181 C CA . GLN A 1 148 ? 25.172 -1.793 -1.987 1 96.38 148 GLN A CA 1
ATOM 1182 C C . GLN A 1 148 ? 26.109 -2.51 -1.023 1 96.38 148 GLN A C 1
ATOM 1184 O O . GLN A 1 148 ? 26.625 -1.901 -0.081 1 96.38 148 GLN A O 1
ATOM 1189 N N . ASP A 1 149 ? 26.188 -3.818 -1.099 1 95 149 ASP A N 1
ATOM 1190 C CA . ASP A 1 149 ? 27.031 -4.648 -0.248 1 95 149 ASP A CA 1
ATOM 1191 C C . ASP A 1 149 ? 26.656 -4.484 1.225 1 95 149 ASP A C 1
ATOM 1193 O O . ASP A 1 149 ? 27.516 -4.609 2.104 1 95 149 ASP A O 1
ATOM 1197 N N . ARG A 1 150 ? 25.453 -4.098 1.437 1 95.88 150 ARG A N 1
ATOM 1198 C CA . ARG A 1 150 ? 25.047 -3.807 2.809 1 95.88 150 ARG A CA 1
ATOM 1199 C C . ARG A 1 150 ? 23.766 -4.551 3.17 1 95.88 150 ARG A C 1
ATOM 1201 O O . ARG A 1 150 ? 23.734 -5.305 4.145 1 95.88 150 ARG A O 1
ATOM 1208 N N . TRP A 1 151 ? 22.734 -4.355 2.459 1 97.94 151 TRP A N 1
ATOM 1209 C CA . TRP A 1 151 ? 21.422 -4.91 2.803 1 97.94 151 TRP A CA 1
ATOM 1210 C C . TRP A 1 151 ? 21.234 -6.285 2.172 1 97.94 151 TRP A C 1
ATOM 1212 O O . TRP A 1 151 ? 21.281 -6.426 0.948 1 97.94 151 TRP A O 1
ATOM 1222 N N . ARG A 1 152 ? 20.953 -7.266 3.014 1 98.44 152 ARG A N 1
ATOM 1223 C CA . ARG A 1 152 ? 20.859 -8.664 2.598 1 98.44 152 ARG A CA 1
ATOM 1224 C C . ARG A 1 152 ? 19.469 -8.977 2.033 1 98.44 152 ARG A C 1
ATOM 1226 O O . ARG A 1 152 ? 18.453 -8.547 2.592 1 98.44 152 ARG A O 1
ATOM 1233 N N . PHE A 1 153 ? 19.453 -9.641 0.919 1 98.88 153 PHE A N 1
ATOM 1234 C CA . PHE A 1 153 ? 18.281 -10.266 0.308 1 98.88 153 PHE A CA 1
ATOM 1235 C C . PHE A 1 153 ? 18.469 -11.773 0.21 1 98.88 153 PHE A C 1
ATOM 1237 O O . PHE A 1 153 ? 19.484 -12.25 -0.303 1 98.88 153 PHE A O 1
ATOM 1244 N N . GLN A 1 154 ? 17.484 -12.5 0.716 1 98.94 154 GLN A N 1
ATOM 1245 C CA . GLN A 1 154 ? 17.594 -13.953 0.76 1 98.94 154 GLN A CA 1
ATOM 1246 C C . GLN A 1 154 ? 16.453 -14.617 -0 1 98.94 154 GLN A C 1
ATOM 1248 O O . GLN A 1 154 ? 15.281 -14.453 0.362 1 98.94 154 GLN A O 1
ATOM 1253 N N . ALA A 1 155 ? 16.828 -15.297 -1.052 1 98.94 155 ALA A N 1
ATOM 1254 C CA . ALA A 1 155 ? 15.844 -16.141 -1.736 1 98.94 155 ALA A CA 1
ATOM 1255 C C . ALA A 1 155 ? 15.609 -17.438 -0.968 1 98.94 155 ALA A C 1
ATOM 1257 O O . ALA A 1 155 ? 16.547 -18.188 -0.685 1 98.94 155 ALA A O 1
ATOM 1258 N N . ILE A 1 156 ? 14.406 -17.703 -0.619 1 98.88 156 ILE A N 1
ATOM 1259 C CA . ILE A 1 156 ? 14.055 -18.938 0.084 1 98.88 156 ILE A CA 1
ATOM 1260 C C . ILE A 1 156 ? 13.234 -19.844 -0.835 1 98.88 156 ILE A C 1
ATOM 1262 O O . ILE A 1 156 ? 12.148 -19.469 -1.279 1 98.88 156 ILE A O 1
ATOM 1266 N N . GLU A 1 157 ? 13.773 -20.984 -1.118 1 98.81 157 GLU A N 1
ATOM 1267 C CA . GLU A 1 157 ? 13.062 -21.984 -1.916 1 98.81 157 GLU A CA 1
ATOM 1268 C C . GLU A 1 157 ? 11.969 -22.672 -1.097 1 98.81 157 GLU A C 1
ATOM 1270 O O . GLU A 1 157 ? 12.258 -23.328 -0.093 1 98.81 157 GLU A O 1
ATOM 1275 N N . VAL A 1 158 ? 10.727 -22.516 -1.582 1 98.75 158 VAL A N 1
ATOM 1276 C CA . VAL A 1 158 ? 9.625 -23.047 -0.787 1 98.75 158 VAL A CA 1
ATOM 1277 C C . VAL A 1 158 ? 8.953 -24.188 -1.541 1 98.75 158 VAL A C 1
ATOM 1279 O O . VAL A 1 158 ? 7.988 -24.781 -1.05 1 98.75 158 VAL A O 1
ATOM 1282 N N . GLY A 1 159 ? 9.43 -24.5 -2.707 1 97.88 159 GLY A N 1
ATOM 1283 C CA . GLY A 1 159 ? 8.953 -25.656 -3.459 1 97.88 159 GLY A CA 1
ATOM 1284 C C . GLY A 1 159 ? 7.648 -25.391 -4.188 1 97.88 159 GLY A C 1
ATOM 1285 O O . GLY A 1 159 ? 7.562 -24.484 -5.016 1 97.88 159 GLY A O 1
ATOM 1286 N N . GLN A 1 160 ? 6.621 -26.172 -3.828 1 98.19 160 GLN A N 1
ATOM 1287 C CA . GLN A 1 160 ? 5.332 -26.141 -4.508 1 98.19 160 GLN A CA 1
ATOM 1288 C C . GLN A 1 160 ? 4.422 -25.062 -3.92 1 98.19 160 GLN A C 1
ATOM 1290 O O . GLN A 1 160 ? 4.258 -24.984 -2.701 1 98.19 160 GLN A O 1
ATOM 1295 N N . SER A 1 161 ? 3.895 -24.172 -4.77 1 98.25 161 SER A N 1
ATOM 1296 C CA . SER A 1 161 ? 2.807 -23.234 -4.504 1 98.25 161 SER A CA 1
ATOM 1297 C C . SER A 1 161 ? 1.754 -23.281 -5.605 1 98.25 161 SER A C 1
ATOM 1299 O O . SER A 1 161 ? 1.164 -24.328 -5.859 1 98.25 161 SER A O 1
ATOM 1301 N N . ASP A 1 162 ? 1.497 -22.094 -6.254 1 97.62 162 ASP A N 1
ATOM 1302 C CA . ASP A 1 162 ? 0.598 -22.234 -7.395 1 97.62 162 ASP A CA 1
ATOM 1303 C C . ASP A 1 162 ? 1.311 -22.891 -8.578 1 97.62 162 ASP A C 1
ATOM 1305 O O . ASP A 1 162 ? 0.668 -23.312 -9.547 1 97.62 162 ASP A O 1
ATOM 1309 N N . THR A 1 163 ? 2.648 -22.969 -8.43 1 98 163 THR A N 1
ATOM 1310 C CA . THR A 1 163 ? 3.496 -23.719 -9.352 1 98 163 THR A CA 1
ATOM 1311 C C . THR A 1 163 ? 4.691 -24.328 -8.617 1 98 163 THR A C 1
ATOM 1313 O O . THR A 1 163 ? 4.746 -24.297 -7.383 1 98 163 THR A O 1
ATOM 1316 N N . TYR A 1 164 ? 5.574 -24.953 -9.352 1 97.94 164 TYR A N 1
ATOM 1317 C CA . TYR A 1 164 ? 6.746 -25.594 -8.75 1 97.94 164 TYR A CA 1
ATOM 1318 C C . TYR A 1 164 ? 7.934 -24.641 -8.758 1 97.94 164 TYR A C 1
ATOM 1320 O O . TYR A 1 164 ? 7.914 -23.609 -9.438 1 97.94 164 TYR A O 1
ATOM 1328 N N . ASP A 1 165 ? 8.961 -24.938 -7.914 1 98.5 165 ASP A N 1
ATOM 1329 C CA . ASP A 1 165 ? 10.203 -24.188 -7.805 1 98.5 165 ASP A CA 1
ATOM 1330 C C . ASP A 1 165 ? 9.93 -22.734 -7.457 1 98.5 165 ASP A C 1
ATOM 1332 O O . ASP A 1 165 ? 10.523 -21.828 -8.047 1 98.5 165 ASP A O 1
ATOM 1336 N N . SER A 1 166 ? 8.938 -22.516 -6.57 1 98.75 166 SER A N 1
ATOM 1337 C CA . SER A 1 166 ? 8.609 -21.188 -6.094 1 98.75 166 SER A CA 1
ATOM 1338 C C . SER A 1 166 ? 9.586 -20.719 -5.02 1 98.75 166 SER A C 1
ATOM 1340 O O . SER A 1 166 ? 10.141 -21.531 -4.285 1 98.75 166 SER A O 1
ATOM 1342 N N . THR A 1 167 ? 9.828 -19.438 -4.941 1 98.94 167 THR A N 1
ATOM 1343 C CA . THR A 1 167 ? 10.633 -18.828 -3.893 1 98.94 167 THR A CA 1
ATOM 1344 C C . THR A 1 167 ? 9.914 -17.609 -3.301 1 98.94 167 THR A C 1
ATOM 1346 O O . THR A 1 167 ? 8.977 -17.094 -3.902 1 98.94 167 THR A O 1
ATOM 1349 N N . ILE A 1 168 ? 10.258 -17.25 -2.131 1 98.88 168 ILE A N 1
ATOM 1350 C CA . ILE A 1 168 ? 9.992 -15.922 -1.592 1 98.88 168 ILE A CA 1
ATOM 1351 C C . ILE A 1 168 ? 11.305 -15.164 -1.408 1 98.88 168 ILE A C 1
ATOM 1353 O O . ILE A 1 168 ? 12.367 -15.781 -1.252 1 98.88 168 ILE A O 1
ATOM 1357 N N . LEU A 1 169 ? 11.289 -13.875 -1.535 1 99 169 LEU A N 1
ATOM 1358 C CA . LEU A 1 169 ? 12.453 -13.039 -1.233 1 99 169 LEU A CA 1
ATOM 1359 C C . LEU A 1 169 ? 12.305 -12.383 0.134 1 99 169 LEU A C 1
ATOM 1361 O O . LEU A 1 169 ? 11.383 -11.586 0.349 1 99 169 LEU A O 1
ATOM 1365 N N . TRP A 1 170 ? 13.133 -12.758 1.072 1 98.94 170 TRP A N 1
ATOM 1366 C CA . TRP A 1 170 ? 13.133 -12.258 2.443 1 98.94 170 TRP A CA 1
ATOM 1367 C C . TRP A 1 170 ? 14.117 -11.102 2.605 1 98.94 170 TRP A C 1
ATOM 1369 O O . TRP A 1 170 ? 15.273 -11.203 2.191 1 98.94 170 TRP A O 1
ATOM 1379 N N . VAL A 1 171 ? 13.664 -9.992 3.047 1 98.75 171 VAL A N 1
ATOM 1380 C CA . VAL A 1 171 ? 14.484 -8.82 3.363 1 98.75 171 VAL A CA 1
ATOM 1381 C C . VAL A 1 171 ? 14.445 -8.562 4.867 1 98.75 171 VAL A C 1
ATOM 1383 O O . VAL A 1 171 ? 13.609 -7.793 5.352 1 98.75 171 VAL A O 1
ATOM 1386 N N . PRO A 1 172 ? 15.414 -9.094 5.602 1 98.19 172 PRO A N 1
ATOM 1387 C CA . PRO A 1 172 ? 15.344 -9.078 7.066 1 98.19 172 PRO A CA 1
ATOM 1388 C C . PRO A 1 172 ? 15.305 -7.664 7.637 1 98.19 172 PRO A C 1
ATOM 1390 O O . PRO A 1 172 ? 14.594 -7.406 8.609 1 98.19 172 PRO A O 1
ATOM 1393 N N . ASP A 1 173 ? 16.062 -6.699 7.055 1 97.25 173 ASP A N 1
ATOM 1394 C CA . ASP A 1 173 ? 16.156 -5.348 7.594 1 97.25 173 ASP A CA 1
ATOM 1395 C C . ASP A 1 173 ? 14.797 -4.656 7.594 1 97.25 173 ASP A C 1
ATOM 1397 O O . ASP A 1 173 ? 14.562 -3.725 8.367 1 97.25 173 ASP A O 1
ATOM 1401 N N . LEU A 1 174 ? 13.891 -5.141 6.742 1 97.56 174 LEU A N 1
ATOM 1402 C CA . LEU A 1 174 ? 12.547 -4.57 6.676 1 97.56 174 LEU A CA 1
ATOM 1403 C C . LEU A 1 174 ? 11.516 -5.523 7.273 1 97.56 174 LEU A C 1
ATOM 1405 O O . LEU A 1 174 ? 10.336 -5.18 7.387 1 97.56 174 LEU A O 1
ATOM 1409 N N . LYS A 1 175 ? 11.953 -6.762 7.617 1 98.06 175 LYS A N 1
ATOM 1410 C CA . LYS A 1 175 ? 11.016 -7.836 7.941 1 98.06 175 LYS A CA 1
ATOM 1411 C C . LYS A 1 175 ? 9.969 -7.996 6.844 1 98.06 175 LYS A C 1
ATOM 1413 O O . LYS A 1 175 ? 8.773 -8.078 7.129 1 98.06 175 LYS A O 1
ATOM 1418 N N . LEU A 1 176 ? 10.398 -7.957 5.637 1 98.75 176 LEU A N 1
ATOM 1419 C CA . LEU A 1 176 ? 9.57 -7.992 4.434 1 98.75 176 LEU A CA 1
ATOM 1420 C C . LEU A 1 176 ? 9.719 -9.328 3.717 1 98.75 176 LEU A C 1
ATOM 1422 O O . LEU A 1 176 ? 10.836 -9.781 3.457 1 98.75 176 LEU A O 1
ATOM 1426 N N . ALA A 1 177 ? 8.617 -9.961 3.486 1 98.94 177 ALA A N 1
ATOM 1427 C CA . ALA A 1 177 ? 8.562 -11.141 2.627 1 98.94 177 ALA A CA 1
ATOM 1428 C C . ALA A 1 177 ? 7.84 -10.836 1.318 1 98.94 177 ALA A C 1
ATOM 1430 O O . ALA A 1 177 ? 6.629 -10.617 1.311 1 98.94 177 ALA A O 1
ATOM 1431 N N . VAL A 1 178 ? 8.562 -10.781 0.232 1 98.94 178 VAL A N 1
ATOM 1432 C CA . VAL A 1 178 ? 7.945 -10.711 -1.09 1 98.94 178 VAL A CA 1
ATOM 1433 C C . VAL A 1 178 ? 7.688 -12.125 -1.61 1 98.94 178 VAL A C 1
ATOM 1435 O O . VAL A 1 178 ? 8.625 -12.859 -1.932 1 98.94 178 VAL A O 1
ATOM 1438 N N . CYS A 1 179 ? 6.449 -12.469 -1.815 1 98.94 179 CYS A N 1
ATOM 1439 C CA . CYS A 1 179 ? 6.125 -13.891 -1.778 1 98.94 179 CYS A CA 1
ATOM 1440 C C . CYS A 1 179 ? 5.801 -14.414 -3.174 1 98.94 179 CYS A C 1
ATOM 1442 O O . CYS A 1 179 ? 5.586 -15.617 -3.357 1 98.94 179 CYS A O 1
ATOM 1444 N N . GLY A 1 180 ? 5.816 -13.516 -4.184 1 98.62 180 GLY A N 1
ATOM 1445 C CA . GLY A 1 180 ? 5.316 -14.008 -5.457 1 98.62 180 GLY A CA 1
ATOM 1446 C C . GLY A 1 180 ? 3.986 -14.727 -5.332 1 98.62 180 GLY A C 1
ATOM 1447 O O . GLY A 1 180 ? 3.09 -14.266 -4.621 1 98.62 180 GLY A O 1
ATOM 1448 N N . ASP A 1 181 ? 3.873 -15.844 -6.039 1 98.75 181 ASP A N 1
ATOM 1449 C CA . ASP A 1 181 ? 2.574 -16.516 -6.09 1 98.75 181 ASP A CA 1
ATOM 1450 C C . ASP A 1 181 ? 2.453 -17.562 -5 1 98.75 181 ASP A C 1
ATOM 1452 O O . ASP A 1 181 ? 1.635 -18.484 -5.102 1 98.75 181 ASP A O 1
ATOM 1456 N N . VAL A 1 182 ? 3.301 -17.531 -3.965 1 98.88 182 VAL A N 1
ATOM 1457 C CA . VAL A 1 182 ? 3.125 -18.312 -2.748 1 98.88 182 VAL A CA 1
ATOM 1458 C C . VAL A 1 182 ? 1.944 -17.766 -1.946 1 98.88 182 VAL A C 1
ATOM 1460 O O . VAL A 1 182 ? 1.245 -18.531 -1.267 1 98.88 182 VAL A O 1
ATOM 1463 N N . VAL A 1 183 ? 1.743 -16.5 -2.049 1 98.88 183 VAL A N 1
ATOM 1464 C CA . VAL A 1 183 ? 0.688 -15.805 -1.31 1 98.88 183 VAL A CA 1
ATOM 1465 C C . VAL A 1 183 ? -0.154 -14.969 -2.27 1 98.88 183 VAL A C 1
ATOM 1467 O O . VAL A 1 183 ? 0.373 -14.383 -3.217 1 98.88 183 VAL A O 1
ATOM 1470 N N . TYR A 1 184 ? -1.448 -14.961 -2.041 1 98.75 184 TYR A N 1
ATOM 1471 C CA . TYR A 1 184 ? -2.391 -14.164 -2.816 1 98.75 184 TYR A CA 1
ATOM 1472 C C . TYR A 1 184 ? -3.125 -13.164 -1.928 1 98.75 184 TYR A C 1
ATOM 1474 O O . TYR A 1 184 ? -3.256 -13.383 -0.721 1 98.75 184 TYR A O 1
ATOM 1482 N N . GLY A 1 185 ? -3.521 -12.031 -2.5 1 97.94 185 GLY A N 1
ATOM 1483 C CA . GLY A 1 185 ? -4.453 -11.109 -1.864 1 97.94 185 GLY A CA 1
ATOM 1484 C C . GLY A 1 185 ? -5.902 -11.422 -2.174 1 97.94 185 GLY A C 1
ATOM 1485 O O . GLY A 1 185 ? -6.297 -12.586 -2.221 1 97.94 185 GLY A O 1
ATOM 1486 N N . GLN A 1 186 ? -6.73 -10.383 -2.301 1 96.62 186 GLN A N 1
ATOM 1487 C CA . GLN A 1 186 ? -8.148 -10.547 -2.611 1 96.62 186 GLN A CA 1
ATOM 1488 C C . GLN A 1 186 ? -8.352 -10.836 -4.098 1 96.62 186 GLN A C 1
ATOM 1490 O O . GLN A 1 186 ? -9.148 -10.164 -4.758 1 96.62 186 GLN A O 1
ATOM 1495 N N . VAL A 1 187 ? -7.668 -11.867 -4.523 1 97.94 187 VAL A N 1
ATOM 1496 C CA . VAL A 1 187 ? -7.727 -12.445 -5.863 1 97.94 187 VAL A CA 1
ATOM 1497 C C . VAL A 1 187 ? -7.844 -13.961 -5.762 1 97.94 187 VAL A C 1
ATOM 1499 O O . VAL A 1 187 ? -7.23 -14.586 -4.887 1 97.94 187 VAL A O 1
ATOM 1502 N N . HIS A 1 188 ? -8.719 -14.539 -6.645 1 98.19 188 HIS A N 1
ATOM 1503 C CA . HIS A 1 188 ? -8.789 -15.992 -6.641 1 98.19 188 HIS A CA 1
ATOM 1504 C C . HIS A 1 188 ? -7.426 -16.609 -6.926 1 98.19 188 HIS A C 1
ATOM 1506 O O . HIS A 1 188 ? -6.684 -16.125 -7.777 1 98.19 188 HIS A O 1
ATOM 1512 N N . GLN A 1 189 ? -7.129 -17.609 -6.176 1 97 189 GLN A N 1
ATOM 1513 C CA . GLN A 1 189 ? -5.84 -18.297 -6.246 1 97 189 GLN A CA 1
ATOM 1514 C C . GLN A 1 189 ? -5.848 -19.375 -7.316 1 97 189 GLN A C 1
ATOM 1516 O O . GLN A 1 189 ? -6.824 -20.125 -7.445 1 97 189 GLN A O 1
ATOM 1521 N N . MET A 1 190 ? -4.777 -19.406 -8.062 1 97.88 190 MET A N 1
ATOM 1522 C CA . MET A 1 190 ? -4.641 -20.375 -9.156 1 97.88 190 MET A CA 1
ATOM 1523 C C . MET A 1 190 ? -4.164 -21.719 -8.633 1 97.88 190 MET A C 1
ATOM 1525 O O . MET A 1 190 ? -3.057 -21.828 -8.109 1 97.88 190 MET A O 1
ATOM 1529 N N . LEU A 1 191 ? -4.992 -22.734 -8.781 1 98.25 191 LEU A N 1
ATOM 1530 C CA . LEU A 1 191 ? -4.645 -24.062 -8.305 1 98.25 191 LEU A CA 1
ATOM 1531 C C . LEU A 1 191 ? -4.531 -25.047 -9.461 1 98.25 191 LEU A C 1
ATOM 1533 O O . LEU A 1 191 ? -4.609 -26.266 -9.266 1 98.25 191 LEU A O 1
ATOM 1537 N N . PHE A 1 192 ? -4.375 -24.5 -10.68 1 97 192 PHE A N 1
ATOM 1538 C CA . PHE A 1 192 ? -4.32 -25.359 -11.859 1 97 192 PHE A CA 1
ATOM 1539 C C . PHE A 1 192 ? -3.225 -26.406 -11.719 1 97 192 PHE A C 1
ATOM 1541 O O . PHE A 1 192 ? -3.412 -27.562 -12.086 1 97 192 PHE A O 1
ATOM 1548 N N . GLU A 1 193 ? -2.043 -25.938 -11.188 1 96.75 193 GLU A N 1
ATOM 1549 C CA . GLU A 1 193 ? -0.925 -26.875 -11.031 1 96.75 193 GLU A CA 1
ATOM 1550 C C . GLU A 1 193 ? -0.892 -27.453 -9.625 1 96.75 193 GLU A C 1
ATOM 1552 O O . GLU A 1 193 ? -0.198 -28.453 -9.375 1 96.75 193 GLU A O 1
ATOM 1557 N N . ALA A 1 194 ? -1.521 -26.797 -8.695 1 97.88 194 ALA A N 1
ATOM 1558 C CA . ALA A 1 194 ? -1.733 -27.375 -7.363 1 97.88 194 ALA A CA 1
ATOM 1559 C C . ALA A 1 194 ? -3.008 -28.203 -7.324 1 97.88 194 ALA A C 1
ATOM 1561 O O . ALA A 1 194 ? -3.861 -28.016 -6.457 1 97.88 194 ALA A O 1
ATOM 1562 N N . ASN A 1 195 ? -3.033 -29.156 -8.164 1 96.62 195 ASN A N 1
ATOM 1563 C CA . ASN A 1 195 ? -4.277 -29.812 -8.555 1 96.62 195 ASN A CA 1
ATOM 1564 C C . ASN A 1 195 ? -4.496 -31.109 -7.777 1 96.62 195 ASN A C 1
ATOM 1566 O O . ASN A 1 195 ? -5.496 -31.797 -7.984 1 96.62 195 ASN A O 1
ATOM 1570 N N . THR A 1 196 ? -3.598 -31.578 -6.91 1 97.19 196 THR A N 1
ATOM 1571 C CA . THR A 1 196 ? -3.766 -32.719 -6.02 1 97.19 196 THR A CA 1
ATOM 1572 C C . THR A 1 196 ? -3.703 -32.281 -4.559 1 97.19 196 THR A C 1
ATOM 1574 O O . THR A 1 196 ? -3.193 -31.203 -4.25 1 97.19 196 THR A O 1
ATOM 1577 N N . LYS A 1 197 ? -4.23 -33.156 -3.748 1 97 197 LYS A N 1
ATOM 1578 C CA . LYS A 1 197 ? -4.184 -32.844 -2.318 1 97 197 LYS A CA 1
ATOM 1579 C C . LYS A 1 197 ? -2.746 -32.688 -1.842 1 97 197 LYS A C 1
ATOM 1581 O O . LYS A 1 197 ? -2.461 -31.797 -1.031 1 97 197 LYS A O 1
ATOM 1586 N N . SER A 1 198 ? -1.885 -33.562 -2.303 1 97.75 198 SER A N 1
ATOM 1587 C CA . SER A 1 198 ? -0.486 -33.5 -1.892 1 97.75 198 SER A CA 1
ATOM 1588 C C . SER A 1 198 ? 0.154 -32.188 -2.27 1 97.75 198 SER A C 1
ATOM 1590 O O . SER A 1 198 ? 0.901 -31.594 -1.479 1 97.75 198 SER A O 1
ATOM 1592 N N . LYS A 1 199 ? -0.086 -31.703 -3.43 1 98.38 199 LYS A N 1
ATOM 1593 C CA . LYS A 1 199 ? 0.484 -30.438 -3.893 1 98.38 199 LYS A CA 1
ATOM 1594 C C . LYS A 1 199 ? -0.076 -29.25 -3.104 1 98.38 199 LYS A C 1
ATOM 1596 O O . LYS A 1 199 ? 0.639 -28.281 -2.83 1 98.38 199 LYS A O 1
ATOM 1601 N N . ARG A 1 200 ? -1.355 -29.281 -2.791 1 98.56 200 ARG A N 1
ATOM 1602 C CA . ARG A 1 200 ? -1.943 -28.234 -1.977 1 98.56 200 ARG A CA 1
ATOM 1603 C C . ARG A 1 200 ? -1.365 -28.234 -0.565 1 98.56 200 ARG A C 1
ATOM 1605 O O . ARG A 1 200 ? -1.146 -27.188 0.03 1 98.56 200 ARG A O 1
ATOM 1612 N N . ASP A 1 201 ? -1.125 -29.453 -0.022 1 98.62 201 ASP A N 1
ATOM 1613 C CA . ASP A 1 201 ? -0.481 -29.578 1.282 1 98.62 201 ASP A CA 1
ATOM 1614 C C . ASP A 1 201 ? 0.928 -28.984 1.252 1 98.62 201 ASP A C 1
ATOM 1616 O O . ASP A 1 201 ? 1.364 -28.359 2.217 1 98.62 201 ASP A O 1
ATOM 1620 N N . GLU A 1 202 ? 1.631 -29.266 0.201 1 98.75 202 GLU A N 1
ATOM 1621 C CA . GLU A 1 202 ? 2.961 -28.688 0.037 1 98.75 202 GLU A CA 1
ATOM 1622 C C . GLU A 1 202 ? 2.896 -27.172 -0.033 1 98.75 202 GLU A C 1
ATOM 1624 O O . GLU A 1 202 ? 3.785 -26.469 0.474 1 98.75 202 GLU A O 1
ATOM 1629 N N . TRP A 1 203 ? 1.877 -26.656 -0.727 1 98.88 203 TRP A N 1
ATOM 1630 C CA . TRP A 1 203 ? 1.676 -25.219 -0.783 1 98.88 203 TRP A CA 1
ATOM 1631 C C . TRP A 1 203 ? 1.425 -24.641 0.609 1 98.88 203 TRP A C 1
ATOM 1633 O O . TRP A 1 203 ? 1.951 -23.594 0.958 1 98.88 203 TRP A O 1
ATOM 1643 N N . ILE A 1 204 ? 0.646 -25.312 1.409 1 98.88 204 ILE A N 1
ATOM 1644 C CA . ILE A 1 204 ? 0.396 -24.891 2.783 1 98.88 204 ILE A CA 1
ATOM 1645 C C . ILE A 1 204 ? 1.71 -24.859 3.561 1 98.88 204 ILE A C 1
ATOM 1647 O O . ILE A 1 204 ? 1.974 -23.922 4.309 1 98.88 204 ILE A O 1
ATOM 1651 N N . ARG A 1 205 ? 2.57 -25.844 3.375 1 98.81 205 ARG A N 1
ATOM 1652 C CA . ARG A 1 205 ? 3.873 -25.875 4.031 1 98.81 205 ARG A CA 1
ATOM 1653 C C . ARG A 1 205 ? 4.742 -24.703 3.578 1 98.81 205 ARG A C 1
ATOM 1655 O O . ARG A 1 205 ? 5.516 -24.156 4.367 1 98.81 205 ARG A O 1
ATOM 1662 N N . ALA A 1 206 ? 4.664 -24.391 2.301 1 98.88 206 ALA A N 1
ATOM 1663 C CA . ALA A 1 206 ? 5.395 -23.234 1.796 1 98.88 206 ALA A CA 1
ATOM 1664 C C . ALA A 1 206 ? 4.988 -21.969 2.541 1 98.88 206 ALA A C 1
ATOM 1666 O O . ALA A 1 206 ? 5.84 -21.156 2.912 1 98.88 206 ALA A O 1
ATOM 1667 N N . ILE A 1 207 ? 3.67 -21.766 2.74 1 98.88 207 ILE A N 1
ATOM 1668 C CA . ILE A 1 207 ? 3.162 -20.609 3.457 1 98.88 207 ILE A CA 1
ATOM 1669 C C . ILE A 1 207 ? 3.66 -20.625 4.902 1 98.88 207 ILE A C 1
ATOM 1671 O O . ILE A 1 207 ? 4.016 -19.594 5.461 1 98.88 207 ILE A O 1
ATOM 1675 N N . GLU A 1 208 ? 3.711 -21.812 5.484 1 98.81 208 GLU A N 1
ATOM 1676 C CA . GLU A 1 208 ? 4.184 -21.953 6.855 1 98.81 208 GLU A CA 1
ATOM 1677 C C . GLU A 1 208 ? 5.66 -21.578 6.973 1 98.81 208 GLU A C 1
ATOM 1679 O O . GLU A 1 208 ? 6.09 -21.047 7.996 1 98.81 208 GLU A O 1
ATOM 1684 N N . MET A 1 209 ? 6.43 -21.844 5.938 1 98.88 209 MET A N 1
ATOM 1685 C CA . MET A 1 209 ? 7.82 -21.406 5.914 1 98.88 209 MET A CA 1
ATOM 1686 C C . MET A 1 209 ? 7.906 -19.875 5.98 1 98.88 209 MET A C 1
ATOM 1688 O O . MET A 1 209 ? 8.789 -19.328 6.645 1 98.88 209 MET A O 1
ATOM 1692 N N . VAL A 1 210 ? 7.027 -19.188 5.301 1 98.88 210 VAL A N 1
ATOM 1693 C CA . VAL A 1 210 ? 6.984 -17.734 5.355 1 98.88 210 VAL A CA 1
ATOM 1694 C C . VAL A 1 210 ? 6.602 -17.281 6.766 1 98.88 210 VAL A C 1
ATOM 1696 O O . VAL A 1 210 ? 7.215 -16.359 7.316 1 98.88 210 VAL A O 1
ATOM 1699 N N . GLU A 1 211 ? 5.562 -17.922 7.301 1 98.75 211 GLU A N 1
ATOM 1700 C CA . GLU A 1 211 ? 5.113 -17.594 8.648 1 98.75 211 GLU A CA 1
ATOM 1701 C C . GLU A 1 211 ? 6.258 -17.719 9.656 1 98.75 211 GLU A C 1
ATOM 1703 O O . GLU A 1 211 ? 6.371 -16.891 10.57 1 98.75 211 GLU A O 1
ATOM 1708 N N . ALA A 1 212 ? 7.07 -18.703 9.461 1 98.75 212 ALA A N 1
ATOM 1709 C CA . ALA A 1 212 ? 8.156 -19 10.391 1 98.75 212 ALA A CA 1
ATOM 1710 C C . ALA A 1 212 ? 9.188 -17.875 10.414 1 98.75 212 ALA A C 1
ATOM 1712 O O . ALA A 1 212 ? 9.938 -17.734 11.375 1 98.75 212 ALA A O 1
ATOM 1713 N N . LEU A 1 213 ? 9.211 -17.031 9.375 1 98.69 213 LEU A N 1
ATOM 1714 C CA . LEU A 1 213 ? 10.125 -15.906 9.32 1 98.69 213 LEU A CA 1
ATOM 1715 C C . LEU A 1 213 ? 9.641 -14.766 10.203 1 98.69 213 LEU A C 1
ATOM 1717 O O . LEU A 1 213 ? 10.391 -13.836 10.492 1 98.69 213 LEU A O 1
ATOM 1721 N N . ASN A 1 214 ? 8.367 -14.812 10.633 1 98.38 214 ASN A N 1
ATOM 1722 C CA . ASN A 1 214 ? 7.723 -13.766 11.422 1 98.38 214 ASN A CA 1
ATOM 1723 C C . ASN A 1 214 ? 7.812 -12.406 10.727 1 98.38 214 ASN A C 1
ATOM 1725 O O . ASN A 1 214 ? 8.312 -11.445 11.312 1 98.38 214 ASN A O 1
ATOM 1729 N N . PRO A 1 215 ? 7.352 -12.367 9.5 1 98.62 215 PRO A N 1
ATOM 1730 C CA . PRO A 1 215 ? 7.426 -11.102 8.758 1 98.62 215 PRO A CA 1
ATOM 1731 C C . PRO A 1 215 ? 6.473 -10.039 9.305 1 98.62 215 PRO A C 1
ATOM 1733 O O . PRO A 1 215 ? 5.469 -10.383 9.945 1 98.62 215 PRO A O 1
ATOM 1736 N N . ALA A 1 216 ? 6.832 -8.781 9.117 1 98 216 ALA A N 1
ATOM 1737 C CA . ALA A 1 216 ? 5.895 -7.684 9.336 1 98 216 ALA A CA 1
ATOM 1738 C C . ALA A 1 216 ? 5.09 -7.391 8.07 1 98 216 ALA A C 1
ATOM 1740 O O . ALA A 1 216 ? 3.895 -7.09 8.141 1 98 216 ALA A O 1
ATOM 1741 N N . TYR A 1 217 ? 5.746 -7.434 6.934 1 98.62 217 TYR A N 1
ATOM 1742 C CA . TYR A 1 217 ? 5.141 -7.117 5.648 1 98.62 217 TYR A CA 1
ATOM 1743 C C . TYR A 1 217 ? 5.16 -8.328 4.723 1 98.62 217 TYR A C 1
ATOM 1745 O O . TYR A 1 217 ? 6.18 -9.016 4.613 1 98.62 217 TYR A O 1
ATOM 1753 N N . VAL A 1 218 ? 4.035 -8.602 4.129 1 98.81 218 VAL A N 1
ATOM 1754 C CA . VAL A 1 218 ? 3.885 -9.711 3.197 1 98.81 218 VAL A CA 1
ATOM 1755 C C . VAL A 1 218 ? 3.297 -9.211 1.882 1 98.81 218 VAL A C 1
ATOM 1757 O O . VAL A 1 218 ? 2.164 -8.727 1.848 1 98.81 218 VAL A O 1
ATOM 1760 N N . VAL A 1 219 ? 4.059 -9.297 0.786 1 98.88 219 VAL A N 1
ATOM 1761 C CA . VAL A 1 219 ? 3.582 -8.875 -0.527 1 98.88 219 VAL A CA 1
ATOM 1762 C C . VAL A 1 219 ? 3.113 -10.094 -1.322 1 98.88 219 VAL A C 1
ATOM 1764 O O . VAL A 1 219 ? 3.898 -11 -1.591 1 98.88 219 VAL A O 1
ATOM 1767 N N . ALA A 1 220 ? 1.861 -10.109 -1.687 1 98.81 220 ALA A N 1
ATOM 1768 C CA . ALA A 1 220 ? 1.283 -11.164 -2.514 1 98.81 220 ALA A CA 1
ATOM 1769 C C . ALA A 1 220 ? 1.625 -10.953 -3.986 1 98.81 220 ALA A C 1
ATOM 1771 O O . ALA A 1 220 ? 1.779 -9.82 -4.441 1 98.81 220 ALA A O 1
ATOM 1772 N N . GLY A 1 221 ? 1.769 -12.031 -4.711 1 98.62 221 GLY A N 1
ATOM 1773 C CA . GLY A 1 221 ? 2.053 -11.945 -6.137 1 98.62 221 GLY A CA 1
ATOM 1774 C C . GLY A 1 221 ? 0.902 -11.375 -6.941 1 98.62 221 GLY A C 1
ATOM 1775 O O . GLY A 1 221 ? 1.117 -10.617 -7.887 1 98.62 221 GLY A O 1
ATOM 1776 N N . HIS A 1 222 ? -0.281 -11.797 -6.574 1 98.69 222 HIS A N 1
ATOM 1777 C CA . HIS A 1 222 ? -1.525 -11.266 -7.125 1 98.69 222 HIS A CA 1
ATOM 1778 C C . HIS A 1 222 ? -2.414 -10.695 -6.023 1 98.69 222 HIS A C 1
ATOM 1780 O O . HIS A 1 222 ? -2.816 -11.414 -5.109 1 98.69 222 HIS A O 1
ATOM 1786 N N . LYS A 1 223 ? -2.672 -9.453 -6.105 1 98.12 223 LYS A N 1
ATOM 1787 C CA . LYS A 1 223 ? -3.514 -8.75 -5.145 1 98.12 223 LYS A CA 1
ATOM 1788 C C . LYS A 1 223 ? -4.168 -7.527 -5.777 1 98.12 223 LYS A C 1
ATOM 1790 O O . LYS A 1 223 ? -3.762 -7.086 -6.852 1 98.12 223 LYS A O 1
ATOM 1795 N N . GLN A 1 224 ? -5.152 -7.051 -5.137 1 96.81 224 GLN A N 1
ATOM 1796 C CA . GLN A 1 224 ? -5.699 -5.762 -5.543 1 96.81 224 GLN A CA 1
ATOM 1797 C C . GLN A 1 224 ? -4.77 -4.617 -5.145 1 96.81 224 GLN A C 1
ATOM 1799 O O . GLN A 1 224 ? -4.125 -4.676 -4.098 1 96.81 224 GLN A O 1
ATOM 1804 N N . ALA A 1 225 ? -4.586 -3.52 -5.895 1 94.56 225 ALA A N 1
ATOM 1805 C CA . ALA A 1 225 ? -3.58 -2.467 -5.793 1 94.56 225 ALA A CA 1
ATOM 1806 C C . ALA A 1 225 ? -3.615 -1.807 -4.418 1 94.56 225 ALA A C 1
ATOM 1808 O O . ALA A 1 225 ? -2.574 -1.433 -3.873 1 94.56 225 ALA A O 1
ATOM 1809 N N . GLU A 1 226 ? -4.836 -1.579 -3.713 1 95.69 226 GLU A N 1
ATOM 1810 C CA . GLU A 1 226 ? -4.934 -0.771 -2.5 1 95.69 226 GLU A CA 1
ATOM 1811 C C . GLU A 1 226 ? -4.965 -1.649 -1.253 1 95.69 226 GLU A C 1
ATOM 1813 O O . GLU A 1 226 ? -4.965 -1.142 -0.13 1 95.69 226 GLU A O 1
ATOM 1818 N N . GLU A 1 227 ? -4.75 -2.932 -1.468 1 97.06 227 GLU A N 1
ATOM 1819 C CA . GLU A 1 227 ? -4.621 -3.807 -0.305 1 97.06 227 GLU A CA 1
ATOM 1820 C C . GLU A 1 227 ? -3.32 -3.539 0.445 1 97.06 227 GLU A C 1
ATOM 1822 O O . GLU A 1 227 ? -2.264 -3.387 -0.17 1 97.06 227 GLU A O 1
ATOM 1827 N N . MET A 1 228 ? -3.443 -3.461 1.732 1 97.62 228 MET A N 1
ATOM 1828 C CA . MET A 1 228 ? -2.211 -3.406 2.514 1 97.62 228 MET A CA 1
ATOM 1829 C C . MET A 1 228 ? -1.451 -4.727 2.424 1 97.62 228 MET A C 1
ATOM 1831 O O . MET A 1 228 ? -2.059 -5.801 2.436 1 97.62 228 MET A O 1
ATOM 1835 N N . ASP A 1 229 ? -0.161 -4.629 2.344 1 98.38 229 ASP A N 1
ATOM 1836 C CA . ASP A 1 229 ? 0.696 -5.809 2.314 1 98.38 229 ASP A CA 1
ATOM 1837 C C . ASP A 1 229 ? 0.909 -6.367 3.719 1 98.38 229 ASP A C 1
ATOM 1839 O O . ASP A 1 229 ? 1.998 -6.246 4.285 1 98.38 229 ASP A O 1
ATOM 1843 N N . GLY A 1 230 ? -0.106 -7.059 4.238 1 97.75 230 GLY A N 1
ATOM 1844 C CA . GLY A 1 230 ? -0.115 -7.465 5.637 1 97.75 230 GLY A CA 1
ATOM 1845 C C . GLY A 1 230 ? -0.021 -8.969 5.82 1 97.75 230 GLY A C 1
ATOM 1846 O O . GLY A 1 230 ? -0.183 -9.727 4.863 1 97.75 230 GLY A O 1
ATOM 1847 N N . VAL A 1 231 ? 0.238 -9.359 7.043 1 97.44 231 VAL A N 1
ATOM 1848 C CA . VAL A 1 231 ? 0.514 -10.742 7.398 1 97.44 231 VAL A CA 1
ATOM 1849 C C . VAL A 1 231 ? -0.769 -11.57 7.301 1 97.44 231 VAL A C 1
ATOM 1851 O O . VAL A 1 231 ? -0.719 -12.797 7.191 1 97.44 231 VAL A O 1
ATOM 1854 N N . TRP A 1 232 ? -1.915 -10.945 7.262 1 96.62 232 TRP A N 1
ATOM 1855 C CA . TRP A 1 232 ? -3.186 -11.664 7.199 1 96.62 232 TRP A CA 1
ATOM 1856 C C . TRP A 1 232 ? -3.332 -12.398 5.871 1 96.62 232 TRP A C 1
ATOM 1858 O O . TRP A 1 232 ? -4.145 -13.32 5.75 1 96.62 232 TRP A O 1
ATOM 1868 N N . HIS A 1 233 ? -2.609 -11.977 4.848 1 97.88 233 HIS A N 1
ATOM 1869 C CA . HIS A 1 233 ? -2.662 -12.664 3.562 1 97.88 233 HIS A CA 1
ATOM 1870 C C . HIS A 1 233 ? -2.182 -14.109 3.688 1 97.88 233 HIS A C 1
ATOM 1872 O O . HIS A 1 233 ? -2.6 -14.977 2.916 1 97.88 233 HIS A O 1
ATOM 1878 N N . LEU A 1 234 ? -1.253 -14.383 4.684 1 98.38 234 LEU A N 1
ATOM 1879 C CA . LEU A 1 234 ? -0.763 -15.742 4.887 1 98.38 234 LEU A CA 1
ATOM 1880 C C . LEU A 1 234 ? -1.896 -16.672 5.309 1 98.38 234 LEU A C 1
ATOM 1882 O O . LEU A 1 234 ? -2.172 -17.672 4.633 1 98.38 234 LEU A O 1
ATOM 1886 N N . ALA A 1 235 ? -2.596 -16.312 6.309 1 97.31 235 ALA A N 1
ATOM 1887 C CA . ALA A 1 235 ? -3.699 -17.125 6.797 1 97.31 235 ALA A CA 1
ATOM 1888 C C . ALA A 1 235 ? -4.809 -17.234 5.754 1 97.31 235 ALA A C 1
ATOM 1890 O O . ALA A 1 235 ? -5.426 -18.281 5.602 1 97.31 235 ALA A O 1
ATOM 1891 N N . ALA A 1 236 ? -5.09 -16.109 5.121 1 96.94 236 ALA A N 1
ATOM 1892 C CA . ALA A 1 236 ? -6.148 -16.094 4.113 1 96.94 236 ALA A CA 1
ATOM 1893 C C . ALA A 1 236 ? -5.82 -17.031 2.957 1 96.94 236 ALA A C 1
ATOM 1895 O O . ALA A 1 236 ? -6.707 -17.703 2.43 1 96.94 236 ALA A O 1
ATOM 1896 N N . THR A 1 237 ? -4.582 -17.047 2.51 1 98.31 237 THR A N 1
ATOM 1897 C CA . THR A 1 237 ? -4.16 -17.938 1.43 1 98.31 237 THR A CA 1
ATOM 1898 C C . THR A 1 237 ? -4.27 -19.391 1.855 1 98.31 237 THR A C 1
ATOM 1900 O O . THR A 1 237 ? -4.742 -20.234 1.09 1 98.31 237 THR A O 1
ATOM 1903 N N . LYS A 1 238 ? -3.842 -19.719 3.068 1 98.19 238 LYS A N 1
ATOM 1904 C CA . LYS A 1 238 ? -3.957 -21.078 3.582 1 98.19 238 LYS A CA 1
ATOM 1905 C C . LYS A 1 238 ? -5.414 -21.531 3.627 1 98.19 238 LYS A C 1
ATOM 1907 O O . LYS A 1 238 ? -5.742 -22.641 3.199 1 98.19 238 LYS A O 1
ATOM 1912 N N . LYS A 1 239 ? -6.199 -20.688 4.109 1 97.81 239 LYS A N 1
ATOM 1913 C CA . LYS A 1 239 ? -7.613 -21.031 4.25 1 97.81 239 LYS A CA 1
ATOM 1914 C C . LYS A 1 239 ? -8.234 -21.359 2.898 1 97.81 239 LYS A C 1
ATOM 1916 O O . LYS A 1 239 ? -9.07 -22.266 2.801 1 97.81 239 LYS A O 1
ATOM 1921 N N . TYR A 1 240 ? -7.93 -20.594 1.875 1 98.25 240 TYR A N 1
ATOM 1922 C CA . TYR A 1 240 ? -8.445 -20.844 0.535 1 98.25 240 TYR A CA 1
ATOM 1923 C C . TYR A 1 240 ? -8.086 -22.25 0.065 1 98.25 240 TYR A C 1
ATOM 1925 O O . TYR A 1 240 ? -8.906 -22.938 -0.526 1 98.25 240 TYR A O 1
ATOM 1933 N N . LEU A 1 241 ? -6.816 -22.641 0.348 1 98.62 241 LEU A N 1
ATOM 1934 C CA . LEU A 1 241 ? -6.344 -23.953 -0.033 1 98.62 241 LEU A CA 1
ATOM 1935 C C . LEU A 1 241 ? -7.109 -25.047 0.713 1 98.62 241 LEU A C 1
ATOM 1937 O O . LEU A 1 241 ? -7.496 -26.062 0.122 1 98.62 241 LEU A O 1
ATOM 1941 N N . VAL A 1 242 ? -7.293 -24.844 1.978 1 98.5 242 VAL A N 1
ATOM 1942 C CA . VAL A 1 242 ? -8.031 -25.797 2.801 1 98.5 242 VAL A CA 1
ATOM 1943 C C . VAL A 1 242 ? -9.469 -25.906 2.305 1 98.5 242 VAL A C 1
ATOM 1945 O O . VAL A 1 242 ? -10 -27.016 2.156 1 98.5 242 VAL A O 1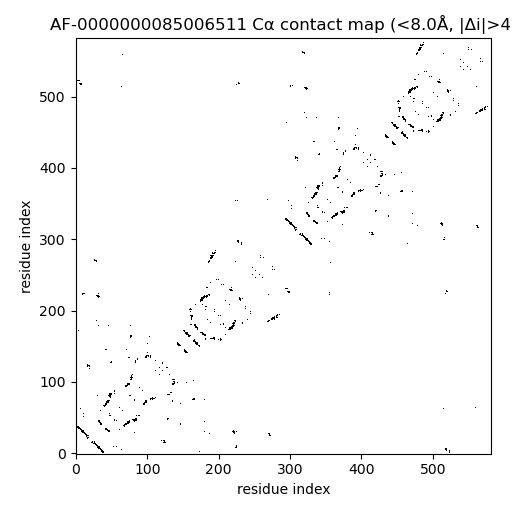
ATOM 1948 N N . ASP A 1 243 ? -10.102 -24.75 2.029 1 98.5 243 ASP A N 1
ATOM 1949 C CA . ASP A 1 243 ? -11.484 -24.734 1.557 1 98.5 243 ASP A CA 1
ATOM 1950 C C . ASP A 1 243 ? -11.609 -25.438 0.209 1 98.5 243 ASP A C 1
ATOM 1952 O O . ASP A 1 243 ? -12.586 -26.156 -0.03 1 98.5 243 ASP A O 1
ATOM 1956 N N . PHE A 1 244 ? -10.695 -25.234 -0.711 1 98.62 244 PHE A N 1
ATOM 1957 C CA . PHE A 1 244 ? -10.703 -25.938 -1.988 1 98.62 244 PHE A CA 1
ATOM 1958 C C . PHE A 1 244 ? -10.633 -27.438 -1.774 1 98.62 244 PHE A C 1
ATOM 1960 O O . PHE A 1 244 ? -11.352 -28.203 -2.426 1 98.62 244 PHE A O 1
ATOM 1967 N N . GLY A 1 245 ? -9.688 -27.859 -0.851 1 98.12 245 GLY A N 1
ATOM 1968 C CA . GLY A 1 245 ? -9.602 -29.266 -0.499 1 98.12 245 GLY A CA 1
ATOM 1969 C C . GLY A 1 245 ? -10.898 -29.828 0.046 1 98.12 245 GLY A C 1
ATOM 1970 O O . GLY A 1 245 ? -11.297 -30.938 -0.306 1 98.12 245 GLY A O 1
ATOM 1971 N N . ASP A 1 246 ? -11.547 -29.094 0.882 1 98.44 246 ASP A N 1
ATOM 1972 C CA . ASP A 1 246 ? -12.828 -29.516 1.449 1 98.44 246 ASP A CA 1
ATOM 1973 C C . ASP A 1 246 ? -13.875 -29.719 0.356 1 98.44 246 ASP A C 1
ATOM 1975 O O . ASP A 1 246 ? -14.68 -30.641 0.415 1 98.44 246 ASP A O 1
ATOM 1979 N N . VAL A 1 247 ? -13.914 -28.766 -0.574 1 98.38 247 VAL A N 1
ATOM 1980 C CA . VAL A 1 247 ? -14.836 -28.875 -1.696 1 98.38 247 VAL A CA 1
ATOM 1981 C C . VAL A 1 247 ? -14.547 -30.156 -2.479 1 98.38 247 VAL A C 1
ATOM 1983 O O . VAL A 1 247 ? -15.469 -30.891 -2.836 1 98.38 247 VAL A O 1
ATOM 1986 N N . MET A 1 248 ? -13.281 -30.469 -2.727 1 97.38 248 MET A N 1
ATOM 1987 C CA . MET A 1 248 ? -12.891 -31.672 -3.473 1 97.38 248 MET A CA 1
ATOM 1988 C C . MET A 1 248 ? -13.258 -32.938 -2.703 1 97.38 248 MET A C 1
ATOM 1990 O O . MET A 1 248 ? -13.609 -33.938 -3.303 1 97.38 248 MET A O 1
ATOM 1994 N N . ASP A 1 249 ? -13.164 -32.875 -1.409 1 96.69 249 ASP A N 1
ATOM 1995 C CA . ASP A 1 249 ? -13.43 -34.031 -0.552 1 96.69 249 ASP A CA 1
ATOM 1996 C C . ASP A 1 249 ? -14.906 -34.406 -0.6 1 96.69 249 ASP A C 1
ATOM 1998 O O . ASP A 1 249 ? -15.273 -35.531 -0.227 1 96.69 249 ASP A O 1
ATOM 2002 N N . LYS A 1 250 ? -15.75 -33.531 -1.089 1 97.38 250 LYS A N 1
ATOM 2003 C CA . LYS A 1 250 ? -17.172 -33.812 -1.205 1 97.38 250 LYS A CA 1
ATOM 2004 C C . LYS A 1 250 ? -17.484 -34.562 -2.506 1 97.38 250 LYS A C 1
ATOM 2006 O O . LYS A 1 250 ? -18.641 -34.781 -2.848 1 97.38 250 LYS A O 1
ATOM 2011 N N . SER A 1 251 ? -16.562 -34.844 -3.209 1 94.81 251 SER A N 1
ATOM 2012 C CA . SER A 1 251 ? -16.641 -35.625 -4.43 1 94.81 251 SER A CA 1
ATOM 2013 C C . SER A 1 251 ? -17.578 -35 -5.453 1 94.81 251 SER A C 1
ATOM 2015 O O . SER A 1 251 ? -18.547 -35.625 -5.891 1 94.81 251 SER A O 1
ATOM 2017 N N . PRO A 1 252 ? -17.203 -33.781 -5.777 1 97.38 252 PRO A N 1
ATOM 2018 C CA . PRO A 1 252 ? -18 -33.125 -6.816 1 97.38 252 PRO A CA 1
ATOM 2019 C C . PRO A 1 252 ? -18.094 -33.938 -8.102 1 97.38 252 PRO A C 1
ATOM 2021 O O . PRO A 1 252 ? -17.141 -34.625 -8.461 1 97.38 252 PRO A O 1
ATOM 2024 N N . ARG A 1 253 ? -19.234 -33.75 -8.875 1 96.44 253 ARG A N 1
ATOM 2025 C CA . ARG A 1 253 ? -19.516 -34.562 -10.062 1 96.44 253 ARG A CA 1
ATOM 2026 C C . ARG A 1 253 ? -18.672 -34.094 -11.242 1 96.44 253 ARG A C 1
ATOM 2028 O O . ARG A 1 253 ? -18.344 -34.906 -12.117 1 96.44 253 ARG A O 1
ATOM 2035 N N . ASP A 1 254 ? -18.422 -32.844 -11.305 1 96.25 254 ASP A N 1
ATOM 2036 C CA . ASP A 1 254 ? -17.625 -32.25 -12.375 1 96.25 254 ASP A CA 1
ATOM 2037 C C . ASP A 1 254 ? -16.984 -30.953 -11.922 1 96.25 254 ASP A C 1
ATOM 2039 O O . ASP A 1 254 ? -17.156 -30.531 -10.781 1 96.25 254 ASP A O 1
ATOM 2043 N N . TRP A 1 255 ? -16.203 -30.391 -12.797 1 95.62 255 TRP A N 1
ATOM 2044 C CA . TRP A 1 255 ? -15.406 -29.203 -12.445 1 95.62 255 TRP A CA 1
ATOM 2045 C C . TRP A 1 255 ? -16.312 -28.016 -12.172 1 95.62 255 TRP A C 1
ATOM 2047 O O . TRP A 1 255 ? -15.945 -27.125 -11.398 1 95.62 255 TRP A O 1
ATOM 2057 N N . THR A 1 256 ? -17.484 -27.922 -12.742 1 96.88 256 THR A N 1
ATOM 2058 C CA . THR A 1 256 ? -18.375 -26.781 -12.57 1 96.88 256 THR A CA 1
ATOM 2059 C C . THR A 1 256 ? -18.875 -26.703 -11.133 1 96.88 256 THR A C 1
ATOM 2061 O O . THR A 1 256 ? -19.109 -25.609 -10.617 1 96.88 256 THR A O 1
ATOM 2064 N N . GLU A 1 257 ? -19.031 -27.844 -10.477 1 97.88 257 GLU A N 1
ATOM 2065 C CA . GLU A 1 257 ? -19.453 -27.859 -9.078 1 97.88 257 GLU A CA 1
ATOM 2066 C C . GLU A 1 257 ? -18.391 -27.25 -8.18 1 97.88 257 GLU A C 1
ATOM 2068 O O . GLU A 1 257 ? -18.703 -26.578 -7.195 1 97.88 257 GLU A O 1
ATOM 2073 N N . VAL A 1 258 ? -17.141 -27.578 -8.539 1 97.81 258 VAL A N 1
ATOM 2074 C CA . VAL A 1 258 ? -16.016 -27.031 -7.766 1 97.81 258 VAL A CA 1
ATOM 2075 C C . VAL A 1 258 ? -15.953 -25.516 -7.969 1 97.81 258 VAL A C 1
ATOM 2077 O O . VAL A 1 258 ? -15.852 -24.75 -7.004 1 97.81 258 VAL A O 1
ATOM 2080 N N . ARG A 1 259 ? -15.984 -25.078 -9.227 1 97.19 259 ARG A N 1
ATOM 2081 C CA . ARG A 1 259 ? -16 -23.656 -9.562 1 97.19 259 ARG A CA 1
ATOM 2082 C C . ARG A 1 259 ? -17.094 -22.922 -8.812 1 97.19 259 ARG A C 1
ATOM 2084 O O . ARG A 1 259 ? -16.844 -21.891 -8.164 1 97.19 259 ARG A O 1
ATOM 2091 N N . ASP A 1 260 ? -18.344 -23.453 -8.859 1 98.19 260 ASP A N 1
ATOM 2092 C CA . ASP A 1 260 ? -19.5 -22.797 -8.242 1 98.19 260 ASP A CA 1
ATOM 2093 C C . ASP A 1 260 ? -19.328 -22.703 -6.727 1 98.19 260 ASP A C 1
ATOM 2095 O O . ASP A 1 260 ? -19.672 -21.688 -6.117 1 98.19 260 ASP A O 1
ATOM 2099 N N . ALA A 1 261 ? -18.844 -23.766 -6.121 1 98.5 261 ALA A N 1
ATOM 2100 C CA . ALA A 1 261 ? -18.625 -23.781 -4.676 1 98.5 261 ALA A CA 1
ATOM 2101 C C . ALA A 1 261 ? -17.609 -22.734 -4.258 1 98.5 261 ALA A C 1
ATOM 2103 O O . ALA A 1 261 ? -17.812 -22.031 -3.266 1 98.5 261 ALA A O 1
ATOM 2104 N N . MET A 1 262 ? -16.5 -22.609 -5.02 1 98.44 262 MET A N 1
ATOM 2105 C CA . MET A 1 262 ? -15.438 -21.672 -4.664 1 98.44 262 MET A CA 1
ATOM 2106 C C . MET A 1 262 ? -15.906 -20.234 -4.875 1 98.44 262 MET A C 1
ATOM 2108 O O . MET A 1 262 ? -15.555 -19.344 -4.098 1 98.44 262 MET A O 1
ATOM 2112 N N . LEU A 1 263 ? -16.656 -19.984 -5.969 1 97.88 263 LEU A N 1
ATOM 2113 C CA . LEU A 1 263 ? -17.188 -18.641 -6.219 1 97.88 263 LEU A CA 1
ATOM 2114 C C . LEU A 1 263 ? -18.172 -18.234 -5.125 1 97.88 263 LEU A C 1
ATOM 2116 O O . LEU A 1 263 ? -18.266 -17.062 -4.766 1 97.88 263 LEU A O 1
ATOM 2120 N N . LYS A 1 264 ? -18.906 -19.234 -4.613 1 98 264 LYS A N 1
ATOM 2121 C CA . LYS A 1 264 ? -19.828 -18.969 -3.516 1 98 264 LYS A CA 1
ATOM 2122 C C . LYS A 1 264 ? -19.078 -18.672 -2.221 1 98 264 LYS A C 1
ATOM 2124 O O . LYS A 1 264 ? -19.484 -17.781 -1.463 1 98 264 LYS A O 1
ATOM 2129 N N . LEU A 1 265 ? -18.016 -19.422 -1.968 1 97.25 265 LEU A N 1
ATOM 2130 C CA . LEU A 1 265 ? -17.219 -19.234 -0.754 1 97.25 265 LEU A CA 1
ATOM 2131 C C . LEU A 1 265 ? -16.5 -17.891 -0.775 1 97.25 265 LEU A C 1
ATOM 2133 O O . LEU A 1 265 ? -16.328 -17.266 0.269 1 97.25 265 LEU A O 1
ATOM 2137 N N . TYR A 1 266 ? -16.047 -17.484 -1.947 1 96.75 266 TYR A N 1
ATOM 2138 C CA . TYR A 1 266 ? -15.219 -16.297 -2.076 1 96.75 266 TYR A CA 1
ATOM 2139 C C . TYR A 1 266 ? -15.781 -15.359 -3.141 1 96.75 266 TYR A C 1
ATOM 2141 O O . TYR A 1 266 ? -15.102 -15.047 -4.121 1 96.75 266 TYR A O 1
ATOM 2149 N N . PRO A 1 267 ? -16.953 -14.805 -2.916 1 94.75 267 PRO A N 1
ATOM 2150 C CA . PRO A 1 267 ? -17.625 -13.992 -3.928 1 94.75 267 PRO A CA 1
ATOM 2151 C C . PRO A 1 267 ? -16.922 -12.656 -4.18 1 94.75 267 PRO A C 1
ATOM 2153 O O . PRO A 1 267 ? -17.125 -12.039 -5.23 1 94.75 267 PRO A O 1
ATOM 2156 N N . ASP A 1 268 ? -16.047 -12.297 -3.26 1 92.56 268 ASP A N 1
ATOM 2157 C CA . ASP A 1 268 ? -15.484 -10.953 -3.346 1 92.56 268 ASP A CA 1
ATOM 2158 C C . ASP A 1 268 ? -14.078 -10.977 -3.939 1 92.56 268 ASP A C 1
ATOM 2160 O O . ASP A 1 268 ? -13.5 -9.922 -4.219 1 92.56 268 ASP A O 1
ATOM 2164 N N . ARG A 1 269 ? -13.484 -12.156 -4.074 1 96.25 269 ARG A N 1
ATOM 2165 C CA . ARG A 1 269 ? -12.148 -12.219 -4.668 1 96.25 269 ARG A CA 1
ATOM 2166 C C . ARG A 1 269 ? -12.195 -11.906 -6.16 1 96.25 269 ARG A C 1
ATOM 2168 O O . ARG A 1 269 ? -13.125 -12.32 -6.855 1 96.25 269 ARG A O 1
ATOM 2175 N N . PHE A 1 270 ? -11.242 -11.203 -6.617 1 96.94 270 PHE A N 1
ATOM 2176 C CA . PHE A 1 270 ? -11.164 -10.75 -8 1 96.94 270 PHE A CA 1
ATOM 2177 C C . PHE A 1 270 ? -10.852 -11.906 -8.938 1 96.94 270 PHE A C 1
ATOM 2179 O O . PHE A 1 270 ? -10.195 -12.875 -8.539 1 96.94 270 PHE A O 1
ATOM 2186 N N . ASN A 1 271 ? -11.281 -11.891 -10.211 1 96.56 271 ASN A N 1
ATOM 2187 C CA . ASN A 1 271 ? -10.992 -12.734 -11.367 1 96.56 271 ASN A CA 1
ATOM 2188 C C . ASN A 1 271 ? -11.672 -14.094 -11.25 1 96.56 271 ASN A C 1
ATOM 2190 O O . ASN A 1 271 ? -11.031 -15.094 -10.945 1 96.56 271 ASN A O 1
ATOM 2194 N N . PRO A 1 272 ? -12.914 -14.203 -11.617 1 93.81 272 PRO A N 1
ATOM 2195 C CA . PRO A 1 272 ? -13.68 -15.445 -11.508 1 93.81 272 PRO A CA 1
ATOM 2196 C C . PRO A 1 272 ? -13.242 -16.5 -12.523 1 93.81 272 PRO A C 1
ATOM 2198 O O . PRO A 1 272 ? -13.688 -17.641 -12.453 1 93.81 272 PRO A O 1
ATOM 2201 N N . MET A 1 273 ? -12.352 -16.172 -13.422 1 94.19 273 MET A N 1
ATOM 2202 C CA . MET A 1 273 ? -11.82 -17.141 -14.367 1 94.19 273 MET A CA 1
ATOM 2203 C C . MET A 1 273 ? -10.875 -18.109 -13.664 1 94.19 273 MET A C 1
ATOM 2205 O O . MET A 1 273 ? -10.75 -19.266 -14.078 1 94.19 273 MET A O 1
ATOM 2209 N N . VAL A 1 274 ? -10.258 -17.672 -12.602 1 96.5 274 VAL A N 1
ATOM 2210 C CA . VAL A 1 274 ? -9.211 -18.453 -11.945 1 96.5 274 VAL A CA 1
ATOM 2211 C C . VAL A 1 274 ? -9.812 -19.719 -11.336 1 96.5 274 VAL A C 1
ATOM 2213 O O . VAL A 1 274 ? -9.273 -20.812 -11.516 1 96.5 274 VAL A O 1
ATOM 2216 N N . PRO A 1 275 ? -10.977 -19.609 -10.672 1 96.75 275 PRO A N 1
ATOM 2217 C CA . PRO A 1 275 ? -11.602 -20.844 -10.188 1 96.75 275 PRO A CA 1
ATOM 2218 C C . PRO A 1 275 ? -11.93 -21.828 -11.312 1 96.75 275 PRO A C 1
ATOM 2220 O O . PRO A 1 275 ? -11.891 -23.031 -11.109 1 96.75 275 PRO A O 1
ATOM 2223 N N . VAL A 1 276 ? -12.305 -21.312 -12.5 1 94.88 276 VAL A N 1
ATOM 2224 C CA . VAL A 1 276 ? -12.547 -22.172 -13.648 1 94.88 276 VAL A CA 1
ATOM 2225 C C . VAL A 1 276 ? -11.281 -22.984 -13.961 1 94.88 276 VAL A C 1
ATOM 2227 O O . VAL A 1 276 ? -11.328 -24.219 -14.039 1 94.88 276 VAL A O 1
ATOM 2230 N N . LEU A 1 277 ? -10.18 -22.312 -14.094 1 95 277 LEU A N 1
ATOM 2231 C CA . LEU A 1 277 ? -8.914 -22.953 -14.43 1 95 277 LEU A CA 1
ATOM 2232 C C . LEU A 1 277 ? -8.477 -23.906 -13.32 1 95 277 LEU A C 1
ATOM 2234 O O . LEU A 1 277 ? -8 -25 -13.594 1 95 277 LEU A O 1
ATOM 2238 N N . SER A 1 278 ? -8.57 -23.453 -12.086 1 97.44 278 SER A N 1
ATOM 2239 C CA . SER A 1 278 ? -8.219 -24.281 -10.93 1 97.44 278 SER A CA 1
ATOM 2240 C C . SER A 1 278 ? -9.031 -25.578 -10.914 1 97.44 278 SER A C 1
ATOM 2242 O O . SER A 1 278 ? -8.484 -26.641 -10.648 1 97.44 278 SER A O 1
ATOM 2244 N N . SER A 1 279 ? -10.312 -25.469 -11.195 1 97.12 279 SER A N 1
ATOM 2245 C CA . SER A 1 279 ? -11.203 -26.625 -11.188 1 97.12 279 SER A CA 1
ATOM 2246 C C . SER A 1 279 ? -10.875 -27.578 -12.328 1 97.12 279 SER A C 1
ATOM 2248 O O . SER A 1 279 ? -10.891 -28.797 -12.148 1 97.12 279 SER A O 1
ATOM 2250 N N . LEU A 1 280 ? -10.594 -27.031 -13.5 1 94.62 280 LEU A N 1
ATOM 2251 C CA . LEU A 1 280 ? -10.188 -27.844 -14.641 1 94.62 280 LEU A CA 1
ATOM 2252 C C . LEU A 1 280 ? -8.906 -28.609 -14.328 1 94.62 280 LEU A C 1
ATOM 2254 O O . LEU A 1 280 ? -8.789 -29.797 -14.672 1 94.62 280 LEU A O 1
ATOM 2258 N N . GLY A 1 281 ? -7.973 -27.922 -13.672 1 95.12 281 GLY A N 1
ATOM 2259 C CA . GLY A 1 281 ? -6.742 -28.594 -13.273 1 95.12 281 GLY A CA 1
ATOM 2260 C C . GLY A 1 281 ? -6.973 -29.75 -12.32 1 95.12 281 GLY A C 1
ATOM 2261 O O . GLY A 1 281 ? -6.367 -30.812 -12.477 1 95.12 281 GLY A O 1
ATOM 2262 N N . ALA A 1 282 ? -7.809 -29.562 -11.375 1 95.75 282 ALA A N 1
ATOM 2263 C CA . ALA A 1 282 ? -8.109 -30.594 -10.383 1 95.75 282 ALA A CA 1
ATOM 2264 C C . ALA A 1 282 ? -8.727 -31.812 -11.047 1 95.75 282 ALA A C 1
ATOM 2266 O O . ALA A 1 282 ? -8.383 -32.938 -10.703 1 95.75 282 ALA A O 1
ATOM 2267 N N . PHE A 1 283 ? -9.633 -31.672 -11.977 1 94.75 283 PHE A N 1
ATOM 2268 C CA . PHE A 1 283 ? -10.32 -32.781 -12.609 1 94.75 283 PHE A CA 1
ATOM 2269 C C . PHE A 1 283 ? -9.414 -33.469 -13.633 1 94.75 283 PHE A C 1
ATOM 2271 O O . PHE A 1 283 ? -9.516 -34.688 -13.844 1 94.75 283 PHE A O 1
ATOM 2278 N N . LYS A 1 284 ? -8.586 -32.656 -14.227 1 92.44 284 LYS A N 1
ATOM 2279 C CA . LYS A 1 284 ? -7.586 -33.281 -15.094 1 92.44 284 LYS A CA 1
ATOM 2280 C C . LYS A 1 284 ? -6.703 -34.25 -14.305 1 92.44 284 LYS A C 1
ATOM 2282 O O . LYS A 1 284 ? -6.395 -35.344 -14.789 1 92.44 284 LYS A O 1
ATOM 2287 N N . ALA A 1 285 ? -6.266 -33.875 -13.156 1 92.44 285 ALA A N 1
ATOM 2288 C CA . ALA A 1 285 ? -5.426 -34.719 -12.305 1 92.44 285 ALA A CA 1
ATOM 2289 C C . ALA A 1 285 ? -6.168 -36 -11.867 1 92.44 285 ALA A C 1
ATOM 2291 O O . ALA A 1 285 ? -5.574 -37.062 -11.766 1 92.44 285 ALA A O 1
ATOM 2292 N N . LEU A 1 286 ? -7.426 -35.844 -11.594 1 88.69 286 LEU A N 1
ATOM 2293 C CA . LEU A 1 286 ? -8.242 -37 -11.211 1 88.69 286 LEU A CA 1
ATOM 2294 C C . LEU A 1 286 ? -8.32 -38 -12.352 1 88.69 286 LEU A C 1
ATOM 2296 O O . LEU A 1 286 ? -8.273 -39.219 -12.125 1 88.69 286 LEU A O 1
ATOM 2300 N N . GLU A 1 287 ? -8.492 -37.469 -13.516 1 87.12 287 GLU A N 1
ATOM 2301 C CA . GLU A 1 287 ? -8.578 -38.344 -14.68 1 87.12 287 GLU A CA 1
ATOM 2302 C C . GLU A 1 287 ? -7.262 -39.062 -14.93 1 87.12 287 GLU A C 1
ATOM 2304 O O . GLU A 1 287 ? -7.254 -40.25 -15.297 1 87.12 287 GLU A O 1
ATOM 2309 N N . GLU A 1 288 ? -6.215 -38.406 -14.727 1 88.44 288 GLU A N 1
ATOM 2310 C CA . GLU A 1 288 ? -4.898 -39 -14.945 1 88.44 288 GLU A CA 1
ATOM 2311 C C . GLU A 1 288 ? -4.582 -40.031 -13.891 1 88.44 288 GLU A C 1
ATOM 2313 O O . GLU A 1 288 ? -3.848 -41 -14.164 1 88.44 288 GLU A O 1
ATOM 2318 N N . SER A 1 289 ? -5.09 -39.844 -12.734 1 84.12 289 SER A N 1
ATOM 2319 C CA . SER A 1 289 ? -4.848 -40.812 -11.664 1 84.12 289 SER A CA 1
ATOM 2320 C C . SER A 1 289 ? -5.652 -42.094 -11.883 1 84.12 289 SER A C 1
ATOM 2322 O O . SER A 1 289 ? -5.336 -43.125 -11.305 1 84.12 289 SER A O 1
ATOM 2324 N N . ARG A 1 290 ? -6.645 -42 -12.734 1 79.88 290 ARG A N 1
ATOM 2325 C CA . ARG A 1 290 ? -7.504 -43.156 -12.992 1 79.88 290 ARG A CA 1
ATOM 2326 C C . ARG A 1 290 ? -6.957 -44 -14.133 1 79.88 290 ARG A C 1
ATOM 2328 O O . ARG A 1 290 ? -7.406 -45.125 -14.344 1 79.88 290 ARG A O 1
ATOM 2335 N N . LEU A 1 291 ? -6 -43.469 -14.859 1 72.81 291 LEU A N 1
ATOM 2336 C CA . LEU A 1 291 ? -5.355 -44.25 -15.914 1 72.81 291 LEU A CA 1
ATOM 2337 C C . LEU A 1 291 ? -4.188 -45.031 -15.367 1 72.81 291 LEU A C 1
ATOM 2339 O O . LEU A 1 291 ? -3.947 -46.188 -15.805 1 72.81 291 LEU A O 1
ATOM 2343 N N . MET B 1 1 ? -11.5 -17.922 11.844 1 49.09 1 MET B N 1
ATOM 2344 C CA . MET B 1 1 ? -11.969 -16.734 12.555 1 49.09 1 MET B CA 1
ATOM 2345 C C . MET B 1 1 ? -11.805 -15.484 11.695 1 49.09 1 MET B C 1
ATOM 2347 O O . MET B 1 1 ? -10.906 -15.422 10.844 1 49.09 1 MET B O 1
ATOM 2351 N N . SER B 1 2 ? -12.766 -14.641 11.758 1 62.88 2 SER B N 1
ATOM 2352 C CA . SER B 1 2 ? -12.797 -13.414 10.977 1 62.88 2 SER B CA 1
ATOM 2353 C C . SER B 1 2 ? -11.531 -12.594 11.18 1 62.88 2 SER B C 1
ATOM 2355 O O . SER B 1 2 ? -11.055 -12.438 12.305 1 62.88 2 SER B O 1
ATOM 2357 N N . ILE B 1 3 ? -10.906 -12.32 10.133 1 86.38 3 ILE B N 1
ATOM 2358 C CA . ILE B 1 3 ? -9.625 -11.617 10.195 1 86.38 3 ILE B CA 1
ATOM 2359 C C . ILE B 1 3 ? -9.82 -10.156 9.805 1 86.38 3 ILE B C 1
ATOM 2361 O O . ILE B 1 3 ? -10.68 -9.844 8.969 1 86.38 3 ILE B O 1
ATOM 2365 N N . LEU B 1 4 ? -9.328 -9.336 10.602 1 95 4 LEU B N 1
ATOM 2366 C CA . LEU B 1 4 ? -9.242 -7.918 10.281 1 95 4 LEU B CA 1
ATOM 2367 C C . LEU B 1 4 ? -8.18 -7.656 9.227 1 95 4 LEU B C 1
ATOM 2369 O O . LEU B 1 4 ? -7.09 -8.234 9.281 1 95 4 LEU B O 1
ATOM 2373 N N . ARG B 1 5 ? -8.539 -6.91 8.234 1 95.62 5 ARG B N 1
ATOM 2374 C CA . ARG B 1 5 ? -7.582 -6.508 7.211 1 95.62 5 ARG B CA 1
ATOM 2375 C C . ARG B 1 5 ? -7.648 -5.004 6.961 1 95.62 5 ARG B C 1
ATOM 2377 O O . ARG B 1 5 ? -8.445 -4.301 7.582 1 95.62 5 ARG B O 1
ATOM 2384 N N . CYS B 1 6 ? -6.801 -4.52 6.156 1 97.94 6 CYS B N 1
ATOM 2385 C CA . CYS B 1 6 ? -6.676 -3.084 5.922 1 97.94 6 CYS B CA 1
ATOM 2386 C C . CYS B 1 6 ? -6.324 -2.795 4.469 1 97.94 6 CYS B C 1
ATOM 2388 O O . CYS B 1 6 ? -5.637 -3.59 3.822 1 97.94 6 CYS B O 1
ATOM 2390 N N . ALA B 1 7 ? -6.891 -1.773 3.938 1 98.44 7 ALA B N 1
ATOM 2391 C CA . ALA B 1 7 ? -6.531 -1.21 2.639 1 98.44 7 ALA B CA 1
ATOM 2392 C C . ALA B 1 7 ? -6.387 0.307 2.721 1 98.44 7 ALA B C 1
ATOM 2394 O O . ALA B 1 7 ? -7.008 0.951 3.57 1 98.44 7 ALA B O 1
ATOM 2395 N N . VAL B 1 8 ? -5.566 0.875 1.896 1 98.81 8 VAL B N 1
ATOM 2396 C CA . VAL B 1 8 ? -5.328 2.314 1.926 1 98.81 8 VAL B CA 1
ATOM 2397 C C . VAL B 1 8 ? -5.516 2.9 0.528 1 98.81 8 VAL B C 1
ATOM 2399 O O . VAL B 1 8 ? -4.84 2.492 -0.419 1 98.81 8 VAL B O 1
ATOM 2402 N N . TYR B 1 9 ? -6.461 3.785 0.417 1 98.69 9 TYR B N 1
ATOM 2403 C CA . TYR B 1 9 ? -6.664 4.574 -0.793 1 98.69 9 TYR B CA 1
ATOM 2404 C C . TYR B 1 9 ? -5.934 5.91 -0.7 1 98.69 9 TYR B C 1
ATOM 2406 O O . TYR B 1 9 ? -6.082 6.637 0.285 1 98.69 9 TYR B O 1
ATOM 2414 N N . VAL B 1 10 ? -5.137 6.242 -1.674 1 98.69 10 VAL B N 1
ATOM 2415 C CA . VAL B 1 10 ? -4.465 7.539 -1.726 1 98.69 10 VAL B CA 1
ATOM 2416 C C . VAL B 1 10 ? -5.094 8.398 -2.818 1 98.69 10 VAL B C 1
ATOM 2418 O O . VAL B 1 10 ? -4.871 8.164 -4.008 1 98.69 10 VAL B O 1
ATOM 2421 N N . ALA B 1 11 ? -5.906 9.398 -2.381 1 98.56 11 ALA B N 1
ATOM 2422 C CA . ALA B 1 11 ? -6.43 10.352 -3.35 1 98.56 11 ALA B CA 1
ATOM 2423 C C . ALA B 1 11 ? -5.301 11.039 -4.113 1 98.56 11 ALA B C 1
ATOM 2425 O O . ALA B 1 11 ? -4.336 11.516 -3.512 1 98.56 11 ALA B O 1
ATOM 2426 N N . PRO B 1 12 ? -5.367 11.062 -5.43 1 97.94 12 PRO B N 1
ATOM 2427 C CA . PRO B 1 12 ? -4.266 11.609 -6.23 1 97.94 12 PRO B CA 1
ATOM 2428 C C . PRO B 1 12 ? -4.121 13.117 -6.086 1 97.94 12 PRO B C 1
ATOM 2430 O O . PRO B 1 12 ? -5.062 13.797 -5.66 1 97.94 12 PRO B O 1
ATOM 2433 N N . PRO B 1 13 ? -2.906 13.602 -6.371 1 97.19 13 PRO B N 1
ATOM 2434 C CA . PRO B 1 13 ? -2.76 15.055 -6.422 1 97.19 13 PRO B CA 1
ATOM 2435 C C . PRO B 1 13 ? -3.697 15.711 -7.434 1 97.19 13 PRO B C 1
ATOM 2437 O O . PRO B 1 13 ? -3.941 15.148 -8.508 1 97.19 13 PRO B O 1
ATOM 2440 N N . ILE B 1 14 ? -4.227 16.797 -7.051 1 96.69 14 ILE B N 1
ATOM 2441 C CA . ILE B 1 14 ? -5.051 17.547 -7.988 1 96.69 14 ILE B CA 1
ATOM 2442 C C . ILE B 1 14 ? -4.574 19 -8.039 1 96.69 14 ILE B C 1
ATOM 2444 O O . ILE B 1 14 ? -3.959 19.5 -7.09 1 96.69 14 ILE B O 1
ATOM 2448 N N . PRO B 1 15 ? -4.844 19.688 -9.125 1 95.88 15 PRO B N 1
ATOM 2449 C CA . PRO B 1 15 ? -4.441 21.094 -9.227 1 95.88 15 PRO B CA 1
ATOM 2450 C C . PRO B 1 15 ? -5.098 21.969 -8.164 1 95.88 15 PRO B C 1
ATOM 2452 O O . PRO B 1 15 ? -6.234 21.719 -7.762 1 95.88 15 PRO B O 1
ATOM 2455 N N . ILE B 1 16 ? -4.367 22.938 -7.766 1 95.5 16 ILE B N 1
ATOM 2456 C CA . ILE B 1 16 ? -4.91 23.922 -6.832 1 95.5 16 ILE B CA 1
ATOM 2457 C C . ILE B 1 16 ? -4.617 25.328 -7.34 1 95.5 16 ILE B C 1
ATOM 2459 O O . ILE B 1 16 ? -3.746 25.516 -8.188 1 95.5 16 ILE B O 1
ATOM 2463 N N . VAL B 1 17 ? -5.465 26.266 -6.879 1 94.19 17 VAL B N 1
ATOM 2464 C CA . VAL B 1 17 ? -5.129 27.688 -7.023 1 94.19 17 VAL B CA 1
ATOM 2465 C C . VAL B 1 17 ? -4.176 28.109 -5.91 1 94.19 17 VAL B C 1
ATOM 2467 O O . VAL B 1 17 ? -4.523 28.047 -4.73 1 94.19 17 VAL B O 1
ATOM 2470 N N . ASP B 1 18 ? -3.021 28.453 -6.242 1 91.69 18 ASP B N 1
ATOM 2471 C CA . ASP B 1 18 ? -2.068 28.953 -5.254 1 91.69 18 ASP B CA 1
ATOM 2472 C C . ASP B 1 18 ? -2.467 30.344 -4.758 1 91.69 18 ASP B C 1
ATOM 2474 O O . ASP B 1 18 ? -2.174 31.344 -5.406 1 91.69 18 ASP B O 1
ATOM 2478 N N . ILE B 1 19 ? -2.932 30.469 -3.633 1 88.44 19 ILE B N 1
ATOM 2479 C CA . ILE B 1 19 ? -3.455 31.719 -3.113 1 88.44 19 ILE B CA 1
ATOM 2480 C C . ILE B 1 19 ? -2.352 32.469 -2.377 1 88.44 19 ILE B C 1
ATOM 2482 O O . ILE B 1 19 ? -2.58 33.562 -1.854 1 88.44 19 ILE B O 1
ATOM 2486 N N . PHE B 1 20 ? -1.224 31.922 -2.283 1 84.44 20 PHE B N 1
ATOM 2487 C CA . PHE B 1 20 ? -0.127 32.562 -1.556 1 84.44 20 PHE B CA 1
ATOM 2488 C C . PHE B 1 20 ? 0.835 33.25 -2.516 1 84.44 20 PHE B C 1
ATOM 2490 O O . PHE B 1 20 ? 1.118 34.438 -2.371 1 84.44 20 PHE B O 1
ATOM 2497 N N . THR B 1 21 ? 1.25 32.469 -3.525 1 83 21 THR B N 1
ATOM 2498 C CA . THR B 1 21 ? 2.211 33.031 -4.461 1 83 21 THR B CA 1
ATOM 2499 C C . THR B 1 21 ? 1.534 33.406 -5.785 1 83 21 THR B C 1
ATOM 2501 O O . THR B 1 21 ? 2.105 34.094 -6.613 1 83 21 THR B O 1
ATOM 2504 N N . LYS B 1 22 ? 0.357 32.938 -6.016 1 86 22 LYS B N 1
ATOM 2505 C CA . LYS B 1 22 ? -0.44 33.188 -7.211 1 86 22 LYS B CA 1
ATOM 2506 C C . LYS B 1 22 ? 0.25 32.656 -8.461 1 86 22 LYS B C 1
ATOM 2508 O O . LYS B 1 22 ? 0.094 33.219 -9.547 1 86 22 LYS B O 1
ATOM 2513 N N . THR B 1 23 ? 1.038 31.656 -8.195 1 84.81 23 THR B N 1
ATOM 2514 C CA . THR B 1 23 ? 1.668 30.969 -9.32 1 84.81 23 THR B CA 1
ATOM 2515 C C . THR B 1 23 ? 0.816 29.797 -9.789 1 84.81 23 THR B C 1
ATOM 2517 O O . THR B 1 23 ? 0.057 29.219 -9 1 84.81 23 THR B O 1
ATOM 2520 N N . LYS B 1 24 ? 0.935 29.516 -11.117 1 87 24 LYS B N 1
ATOM 2521 C CA . LYS B 1 24 ? 0.121 28.453 -11.695 1 87 24 LYS B CA 1
ATOM 2522 C C . LYS B 1 24 ? 0.853 27.125 -11.656 1 87 24 LYS B C 1
ATOM 2524 O O . LYS B 1 24 ? 2.072 27.078 -11.477 1 87 24 LYS B O 1
ATOM 2529 N N . GLY B 1 25 ? 0.095 26.062 -11.656 1 89.38 25 GLY B N 1
ATOM 2530 C CA . GLY B 1 25 ? 0.676 24.75 -11.898 1 89.38 25 GLY B CA 1
ATOM 2531 C C . GLY B 1 25 ? 0.957 23.984 -10.617 1 89.38 25 GLY B C 1
ATOM 2532 O O . GLY B 1 25 ? 1.677 22.984 -10.641 1 89.38 25 GLY B O 1
ATOM 2533 N N . HIS B 1 26 ? 0.419 24.422 -9.531 1 93.19 26 HIS B N 1
ATOM 2534 C CA . HIS B 1 26 ? 0.635 23.734 -8.266 1 93.19 26 HIS B CA 1
ATOM 2535 C C . HIS B 1 26 ? -0.439 22.672 -8.023 1 93.19 26 HIS B C 1
ATOM 2537 O O . HIS B 1 26 ? -1.537 22.766 -8.578 1 93.19 26 HIS B O 1
ATOM 2543 N N . THR B 1 27 ? -0.062 21.672 -7.309 1 95.12 27 THR B N 1
ATOM 2544 C CA . THR B 1 27 ? -0.983 20.594 -6.977 1 95.12 27 THR B CA 1
ATOM 2545 C C . THR B 1 27 ? -1.053 20.391 -5.469 1 95.12 27 THR B C 1
ATOM 2547 O O . THR B 1 27 ? -0.113 20.719 -4.746 1 95.12 27 THR B O 1
ATOM 2550 N N . TRP B 1 28 ? -2.184 19.984 -5.023 1 96.19 28 TRP B N 1
ATOM 2551 C CA . TRP B 1 28 ? -2.334 19.516 -3.65 1 96.19 28 TRP B CA 1
ATOM 2552 C C . TRP B 1 28 ? -1.678 18.141 -3.467 1 96.19 28 TRP B C 1
ATOM 2554 O O . TRP B 1 28 ? -1.62 17.344 -4.402 1 96.19 28 TRP B O 1
ATOM 2564 N N . SER B 1 29 ? -1.122 17.891 -2.291 1 97.38 29 SER B N 1
ATOM 2565 C CA . SER B 1 29 ? -0.46 16.625 -1.996 1 97.38 29 SER B CA 1
ATOM 2566 C C . SER B 1 29 ? -1.45 15.469 -2.01 1 97.38 29 SER B C 1
ATOM 2568 O O . SER B 1 29 ? -2.621 15.641 -1.662 1 97.38 29 SER B O 1
ATOM 2570 N N . PRO B 1 30 ? -0.966 14.258 -2.432 1 98.12 30 PRO B N 1
ATOM 2571 C CA . PRO B 1 30 ? -1.829 13.086 -2.283 1 98.12 30 PRO B CA 1
ATOM 2572 C C . PRO B 1 30 ? -2.221 12.82 -0.831 1 98.12 30 PRO B C 1
ATOM 2574 O O . PRO B 1 30 ? -1.425 13.055 0.081 1 98.12 30 PRO B O 1
ATOM 2577 N N . THR B 1 31 ? -3.457 12.336 -0.628 1 98.25 31 THR B N 1
ATOM 2578 C CA . THR B 1 31 ? -4.02 12.203 0.711 1 98.25 31 THR B CA 1
ATOM 2579 C C . THR B 1 31 ? -4.512 10.781 0.96 1 98.25 31 THR B C 1
ATOM 2581 O O . THR B 1 31 ? -5.285 10.242 0.169 1 98.25 31 THR B O 1
ATOM 2584 N N . SER B 1 32 ? -4.141 10.219 2.094 1 98.75 32 SER B N 1
ATOM 2585 C CA . SER B 1 32 ? -4.457 8.828 2.412 1 98.75 32 SER B CA 1
ATOM 2586 C C . SER B 1 32 ? -5.824 8.719 3.08 1 98.75 32 SER B C 1
ATOM 2588 O O . SER B 1 32 ? -6.184 9.547 3.92 1 98.75 32 SER B O 1
ATOM 2590 N N . CYS B 1 33 ? -6.586 7.773 2.695 1 98.94 33 CYS B N 1
ATOM 2591 C CA . CYS B 1 33 ? -7.781 7.262 3.354 1 98.94 33 CYS B CA 1
ATOM 2592 C C . CYS B 1 33 ? -7.645 5.773 3.646 1 98.94 33 CYS B C 1
ATOM 2594 O O . CYS B 1 33 ? -7.383 4.98 2.742 1 98.94 33 CYS B O 1
ATOM 2596 N N . THR B 1 34 ? -7.836 5.387 4.887 1 98.94 34 THR B N 1
ATOM 2597 C CA . THR B 1 34 ? -7.59 4.012 5.305 1 98.94 34 THR B CA 1
ATOM 2598 C C . THR B 1 34 ? -8.898 3.299 5.621 1 98.94 34 THR B C 1
ATOM 2600 O O . THR B 1 34 ? -9.758 3.842 6.328 1 98.94 34 THR B O 1
ATOM 2603 N N . LEU B 1 35 ? -9.102 2.131 5.105 1 98.94 35 LEU B N 1
ATOM 2604 C CA . LEU B 1 35 ? -10.242 1.283 5.414 1 98.94 35 LEU B CA 1
ATOM 2605 C C . LEU B 1 35 ? -9.812 0.036 6.176 1 98.94 35 LEU B C 1
ATOM 2607 O O . LEU B 1 35 ? -9.031 -0.769 5.664 1 98.94 35 LEU B O 1
ATOM 2611 N N . VAL B 1 36 ? -10.211 -0.078 7.41 1 98.81 36 VAL B N 1
ATOM 2612 C CA . VAL B 1 36 ? -10.047 -1.301 8.188 1 98.81 36 VAL B CA 1
ATOM 2613 C C . VAL B 1 36 ? -11.359 -2.092 8.188 1 98.81 36 VAL B C 1
ATOM 2615 O O . VAL B 1 36 ? -12.414 -1.554 8.523 1 98.81 36 VAL B O 1
ATOM 2618 N N . TYR B 1 37 ? -11.289 -3.363 7.781 1 97.69 37 TYR B N 1
ATOM 2619 C CA . TYR B 1 37 ? -12.578 -4.016 7.586 1 97.69 37 TYR B CA 1
ATOM 2620 C C . TYR B 1 37 ? -12.492 -5.5 7.922 1 97.69 37 TYR B C 1
ATOM 2622 O O . TYR B 1 37 ? -11.438 -6.117 7.773 1 97.69 37 TYR B O 1
ATOM 2630 N N . SER B 1 38 ? -13.531 -6.023 8.523 1 96 38 SER B N 1
ATOM 2631 C CA . SER B 1 38 ? -13.789 -7.445 8.734 1 96 38 SER B CA 1
ATOM 2632 C C . SER B 1 38 ? -14.586 -8.039 7.574 1 96 38 SER B C 1
ATOM 2634 O O . SER B 1 38 ? -14.672 -7.438 6.504 1 96 38 SER B O 1
ATOM 2636 N N . ASP B 1 39 ? -15.109 -9.188 7.789 1 93.25 39 ASP B N 1
ATOM 2637 C CA . ASP B 1 39 ? -15.938 -9.828 6.773 1 93.25 39 ASP B CA 1
ATOM 2638 C C . ASP B 1 39 ? -17.281 -9.125 6.637 1 93.25 39 ASP B C 1
ATO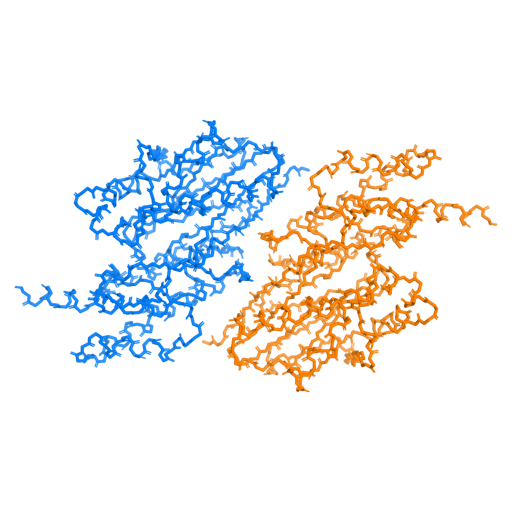M 2640 O O . ASP B 1 39 ? -17.953 -9.258 5.617 1 93.25 39 ASP B O 1
ATOM 2644 N N . GLU B 1 40 ? -17.641 -8.266 7.629 1 95.88 40 GLU B N 1
ATOM 2645 C CA . GLU B 1 40 ? -19.016 -7.793 7.652 1 95.88 40 GLU B CA 1
ATOM 2646 C C . GLU B 1 40 ? -19.078 -6.27 7.707 1 95.88 40 GLU B C 1
ATOM 2648 O O . GLU B 1 40 ? -20.062 -5.664 7.301 1 95.88 40 GLU B O 1
ATOM 2653 N N . ALA B 1 41 ? -18.047 -5.668 8.281 1 97.81 41 ALA B N 1
ATOM 2654 C CA . ALA B 1 41 ? -18.125 -4.238 8.57 1 97.81 41 ALA B CA 1
ATOM 2655 C C . ALA B 1 41 ? -16.781 -3.562 8.391 1 97.81 41 ALA B C 1
ATOM 2657 O O . ALA B 1 41 ? -15.758 -4.234 8.18 1 97.81 41 ALA B O 1
ATOM 2658 N N . ALA B 1 42 ? -16.828 -2.234 8.391 1 98.62 42 ALA B N 1
ATOM 2659 C CA . ALA B 1 42 ? -15.602 -1.488 8.117 1 98.62 42 ALA B CA 1
ATOM 2660 C C . ALA B 1 42 ? -15.57 -0.181 8.898 1 98.62 42 ALA B C 1
ATOM 2662 O O . ALA B 1 42 ? -16.594 0.293 9.375 1 98.62 42 ALA B O 1
ATOM 2663 N N . VAL B 1 43 ? -14.352 0.313 9.141 1 98.94 43 VAL B N 1
ATOM 2664 C CA . VAL B 1 43 ? -14.039 1.647 9.641 1 98.94 43 VAL B CA 1
ATOM 2665 C C . VAL B 1 43 ? -13.203 2.402 8.609 1 98.94 43 VAL B C 1
ATOM 2667 O O . VAL B 1 43 ? -12.164 1.91 8.164 1 98.94 43 VAL B O 1
ATOM 2670 N N . LEU B 1 44 ? -13.711 3.574 8.211 1 98.94 44 LEU B N 1
ATOM 2671 C CA . LEU B 1 44 ? -12.945 4.461 7.34 1 98.94 44 LEU B CA 1
ATOM 2672 C C . LEU B 1 44 ? -12.234 5.535 8.148 1 98.94 44 LEU B C 1
ATOM 2674 O O . LEU B 1 44 ? -12.82 6.121 9.062 1 98.94 44 LEU B O 1
ATOM 2678 N N . VAL B 1 45 ? -10.969 5.758 7.867 1 99 45 VAL B N 1
ATOM 2679 C CA . VAL B 1 45 ? -10.219 6.832 8.516 1 99 45 VAL B CA 1
ATOM 2680 C C . VAL B 1 45 ? -9.93 7.941 7.504 1 99 45 VAL B C 1
ATOM 2682 O O . VAL B 1 45 ? -9.273 7.707 6.488 1 99 45 VAL B O 1
ATOM 2685 N N . ASP B 1 46 ? -10.43 9.156 7.766 1 98.94 46 ASP B N 1
ATOM 2686 C CA . ASP B 1 46 ? -10.273 10.383 6.992 1 98.94 46 ASP B CA 1
ATOM 2687 C C . ASP B 1 46 ? -10.953 10.258 5.629 1 98.94 46 ASP B C 1
ATOM 2689 O O . ASP B 1 46 ? -11.305 9.156 5.199 1 98.94 46 ASP B O 1
ATOM 2693 N N . 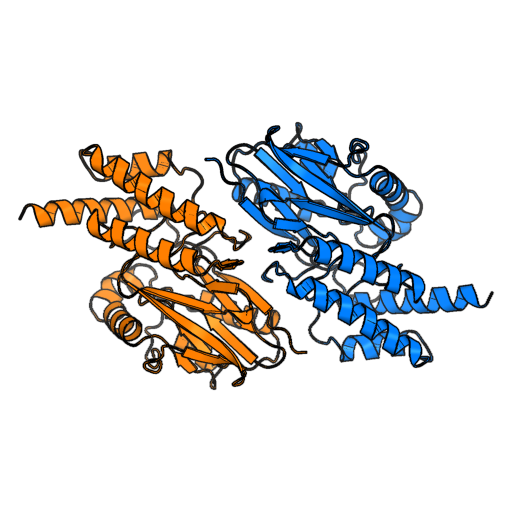THR B 1 47 ? -11.203 11.32 5.012 1 98.5 47 THR B N 1
ATOM 2694 C CA . THR B 1 47 ? -11.812 11.453 3.689 1 98.5 47 THR B CA 1
ATOM 2695 C C . THR B 1 47 ? -11.031 12.453 2.838 1 98.5 47 THR B C 1
ATOM 2697 O O . THR B 1 47 ? -10.219 13.227 3.359 1 98.5 47 THR B O 1
ATOM 2700 N N . PRO B 1 48 ? -11.289 12.367 1.531 1 97.38 48 PRO B N 1
ATOM 2701 C CA . PRO B 1 48 ? -10.789 13.492 0.735 1 97.38 48 PRO B CA 1
ATOM 2702 C C . PRO B 1 48 ? -11.648 14.742 0.887 1 97.38 48 PRO B C 1
ATOM 2704 O O . PRO B 1 48 ? -12.477 14.828 1.797 1 97.38 48 PRO B O 1
ATOM 2707 N N . TYR B 1 49 ? -11.445 15.656 0.011 1 96 49 TYR B N 1
ATOM 2708 C CA . TYR B 1 49 ? -12.016 16.984 0.259 1 96 49 TYR B CA 1
ATOM 2709 C C . TYR B 1 49 ? -12.836 17.453 -0.933 1 96 49 TYR B C 1
ATOM 2711 O O . TYR B 1 49 ? -13.805 18.203 -0.77 1 96 49 TYR B O 1
ATOM 2719 N N . THR B 1 50 ? -12.562 17.078 -2.176 1 97.88 50 THR B N 1
ATOM 2720 C CA . THR B 1 50 ? -13.406 17.531 -3.285 1 97.88 50 THR B CA 1
ATOM 2721 C C . THR B 1 50 ? -14.539 16.531 -3.535 1 97.88 50 THR B C 1
ATOM 2723 O O . THR B 1 50 ? -14.438 15.367 -3.16 1 97.88 50 THR B O 1
ATOM 2726 N N . ASN B 1 51 ? -15.523 17.047 -4.207 1 97.81 51 ASN B N 1
ATOM 2727 C CA . ASN B 1 51 ? -16.656 16.188 -4.578 1 97.81 51 ASN B CA 1
ATOM 2728 C C . ASN B 1 51 ? -16.203 15.008 -5.426 1 97.81 51 ASN B C 1
ATOM 2730 O O . ASN B 1 51 ? -16.594 13.867 -5.176 1 97.81 51 ASN B O 1
ATOM 2734 N N . ALA B 1 52 ? -15.406 15.305 -6.375 1 98.56 52 ALA B N 1
ATOM 2735 C CA . ALA B 1 52 ? -14.961 14.266 -7.301 1 98.56 52 ALA B CA 1
ATOM 2736 C C . ALA B 1 52 ? -14.102 13.227 -6.582 1 98.56 52 ALA B C 1
ATOM 2738 O O . ALA B 1 52 ? -14.258 12.023 -6.805 1 98.56 52 ALA B O 1
ATOM 2739 N N . LEU B 1 53 ? -13.164 13.656 -5.77 1 98.69 53 LEU B N 1
ATOM 2740 C CA . LEU B 1 53 ? -12.305 12.734 -5.035 1 98.69 53 LEU B CA 1
ATOM 2741 C C . LEU B 1 53 ? -13.117 11.867 -4.086 1 98.69 53 LEU B C 1
ATOM 2743 O O . LEU B 1 53 ? -12.797 10.688 -3.885 1 98.69 53 LEU B O 1
ATOM 2747 N N . THR B 1 54 ? -14.117 12.461 -3.453 1 98.62 54 THR B N 1
ATOM 2748 C CA . THR B 1 54 ? -14.953 11.719 -2.518 1 98.62 54 THR B CA 1
ATOM 2749 C C . THR B 1 54 ? -15.773 10.656 -3.252 1 98.62 54 THR B C 1
ATOM 2751 O O . THR B 1 54 ? -15.969 9.555 -2.738 1 98.62 54 THR B O 1
ATOM 2754 N N . GLU B 1 55 ? -16.297 10.984 -4.43 1 98.69 55 GLU B N 1
ATOM 2755 C CA . GLU B 1 55 ? -16.984 9.992 -5.254 1 98.69 55 GLU B CA 1
ATOM 2756 C C . GLU B 1 55 ? -16.062 8.82 -5.594 1 98.69 55 GLU B C 1
ATOM 2758 O O . GLU B 1 55 ? -16.484 7.664 -5.559 1 98.69 55 GLU B O 1
ATOM 2763 N N . ASP B 1 56 ? -14.836 9.164 -5.949 1 98.75 56 ASP B N 1
ATOM 2764 C CA . ASP B 1 56 ? -13.852 8.125 -6.254 1 98.75 56 ASP B CA 1
ATOM 2765 C C . ASP B 1 56 ? -13.594 7.238 -5.039 1 98.75 56 ASP B C 1
ATOM 2767 O O . ASP B 1 56 ? -13.445 6.02 -5.176 1 98.75 56 ASP B O 1
ATOM 2771 N N . LEU B 1 57 ? -13.5 7.832 -3.855 1 98.81 57 LEU B N 1
ATOM 2772 C CA . LEU B 1 57 ? -13.305 7.062 -2.631 1 98.81 57 LEU B CA 1
ATOM 2773 C C . LEU B 1 57 ? -14.469 6.102 -2.398 1 98.81 57 LEU B C 1
ATOM 2775 O O . LEU B 1 57 ? -14.258 4.945 -2.025 1 98.81 57 LEU B O 1
ATOM 2779 N N . ILE B 1 58 ? -15.664 6.582 -2.559 1 98.75 58 ILE B N 1
ATOM 2780 C CA . ILE B 1 58 ? -16.859 5.766 -2.359 1 98.75 58 ILE B CA 1
ATOM 2781 C C . ILE B 1 58 ? -16.828 4.57 -3.309 1 98.75 58 ILE B C 1
ATOM 2783 O O . ILE B 1 58 ? -17.062 3.432 -2.891 1 98.75 58 ILE B O 1
ATOM 2787 N N . ALA B 1 59 ? -16.531 4.82 -4.566 1 98.5 59 ALA B N 1
ATOM 2788 C CA . ALA B 1 59 ? -16.422 3.742 -5.547 1 98.5 59 ALA B CA 1
ATOM 2789 C C . ALA B 1 59 ? -15.352 2.73 -5.133 1 98.5 59 ALA B C 1
ATOM 2791 O O . ALA B 1 59 ? -15.539 1.521 -5.293 1 98.5 59 ALA B O 1
ATOM 2792 N N . TRP B 1 60 ? -14.297 3.246 -4.629 1 98.38 60 TRP B N 1
ATOM 2793 C CA . TRP B 1 60 ? -13.203 2.385 -4.191 1 98.38 60 TRP B CA 1
ATOM 2794 C C . TRP B 1 60 ? -13.633 1.512 -3.018 1 98.38 60 TRP B C 1
ATOM 2796 O O . TRP B 1 60 ? -13.305 0.325 -2.967 1 98.38 60 TRP B O 1
ATOM 2806 N N . ILE B 1 61 ? -14.328 2.055 -2.043 1 98.56 61 ILE B N 1
ATOM 2807 C CA . ILE B 1 61 ? -14.805 1.296 -0.892 1 98.56 61 ILE B CA 1
ATOM 2808 C C . ILE B 1 61 ? -15.68 0.139 -1.364 1 98.56 61 ILE B C 1
ATOM 2810 O O . ILE B 1 61 ? -15.523 -0.994 -0.904 1 98.56 61 ILE B O 1
ATOM 2814 N N . ASP B 1 62 ? -16.547 0.412 -2.32 1 97 62 ASP B N 1
ATOM 2815 C CA . ASP B 1 62 ? -17.453 -0.607 -2.848 1 97 62 ASP B CA 1
ATOM 2816 C C . ASP B 1 62 ? -16.688 -1.703 -3.576 1 97 62 ASP B C 1
ATOM 2818 O O . ASP B 1 62 ? -17.109 -2.859 -3.6 1 97 62 ASP B O 1
ATOM 2822 N N . LYS B 1 63 ? -15.586 -1.316 -4.078 1 95.94 63 LYS B N 1
ATOM 2823 C CA . LYS B 1 63 ? -14.773 -2.275 -4.824 1 95.94 63 LYS B CA 1
ATOM 2824 C C . LYS B 1 63 ? -13.938 -3.137 -3.883 1 95.94 63 LYS B C 1
ATOM 2826 O O . LYS B 1 63 ? -13.898 -4.359 -4.023 1 95.94 63 LYS B O 1
ATOM 2831 N N . ILE B 1 64 ? -13.281 -2.562 -2.92 1 97 64 ILE B N 1
ATOM 2832 C CA . ILE B 1 64 ? -12.266 -3.238 -2.115 1 97 64 ILE B CA 1
ATOM 2833 C C . ILE B 1 64 ? -12.938 -4.035 -1.001 1 97 64 ILE B C 1
ATOM 2835 O O . ILE B 1 64 ? -12.406 -5.055 -0.552 1 97 64 ILE B O 1
ATOM 2839 N N . ALA B 1 65 ? -14.094 -3.598 -0.572 1 95.81 65 ALA B N 1
ATOM 2840 C CA . ALA B 1 65 ? -14.836 -4.246 0.502 1 95.81 65 ALA B CA 1
ATOM 2841 C C . ALA B 1 65 ? -16.328 -4.262 0.197 1 95.81 65 ALA B C 1
ATOM 2843 O O . ALA B 1 65 ? -17.141 -3.703 0.951 1 95.81 65 ALA B O 1
ATOM 2844 N N . PRO B 1 66 ? -16.641 -4.973 -0.864 1 95 66 PRO B N 1
ATOM 2845 C CA . PRO B 1 66 ? -18.047 -4.965 -1.283 1 95 66 PRO B CA 1
ATOM 2846 C C . PRO B 1 66 ? -18.969 -5.547 -0.223 1 95 66 PRO B C 1
ATOM 2848 O O . PRO B 1 66 ? -18.641 -6.543 0.424 1 95 66 PRO B O 1
ATOM 2851 N N . GLY B 1 67 ? -20.078 -4.887 -0.025 1 93.81 67 GLY B N 1
ATOM 2852 C CA . GLY B 1 67 ? -21.156 -5.41 0.803 1 93.81 67 GLY B CA 1
ATOM 2853 C C . GLY B 1 67 ? -20.938 -5.18 2.285 1 93.81 67 GLY B C 1
ATOM 2854 O O . GLY B 1 67 ? -21.766 -5.566 3.111 1 93.81 67 GLY B O 1
ATOM 2855 N N . ARG B 1 68 ? -19.859 -4.613 2.703 1 96.25 68 ARG B N 1
ATOM 2856 C CA . ARG B 1 68 ? -19.594 -4.363 4.113 1 96.25 68 ARG B CA 1
ATOM 2857 C C . ARG B 1 68 ? -20.359 -3.146 4.609 1 96.25 68 ARG B C 1
ATOM 2859 O O . ARG B 1 68 ? -20.516 -2.16 3.885 1 96.25 68 ARG B O 1
ATOM 2866 N N . ARG B 1 69 ? -20.812 -3.24 5.801 1 97.56 69 ARG B N 1
ATOM 2867 C CA . ARG B 1 69 ? -21.391 -2.098 6.488 1 97.56 69 ARG B CA 1
ATOM 2868 C C . ARG B 1 69 ? -20.312 -1.144 6.992 1 97.56 69 ARG B C 1
ATOM 2870 O O . ARG B 1 69 ? -19.438 -1.542 7.758 1 97.56 69 ARG B O 1
ATOM 2877 N N . LEU B 1 70 ? -20.406 0.062 6.516 1 98.62 70 LEU B N 1
ATOM 2878 C CA . LEU B 1 70 ? -19.516 1.068 7.098 1 98.62 70 LEU B CA 1
ATOM 2879 C C . LEU B 1 70 ? -20.047 1.541 8.445 1 98.62 70 LEU B C 1
ATOM 2881 O O . LEU B 1 70 ? -21.078 2.207 8.516 1 98.62 70 LEU B O 1
ATOM 2885 N N . GLU B 1 71 ? -19.312 1.208 9.492 1 98.75 71 GLU B N 1
ATOM 2886 C CA . GLU B 1 71 ? -19.828 1.512 10.82 1 98.75 71 GLU B CA 1
ATOM 2887 C C . GLU B 1 71 ? -19.359 2.883 11.297 1 98.75 71 GLU B C 1
ATOM 2889 O O . GLU B 1 71 ? -20.109 3.613 11.945 1 98.75 71 GLU B O 1
ATOM 2894 N N . TYR B 1 72 ? -18.094 3.17 11.023 1 98.88 72 TYR B N 1
ATOM 2895 C CA . TYR B 1 72 ? -17.531 4.422 11.508 1 98.88 72 TYR B CA 1
ATOM 2896 C C . TYR B 1 72 ? -16.734 5.121 10.414 1 98.88 72 TYR B C 1
ATOM 2898 O O . TYR B 1 72 ? -16.172 4.469 9.523 1 98.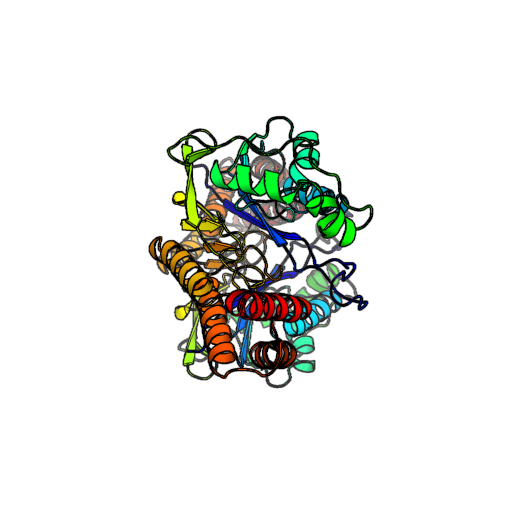88 72 TYR B O 1
ATOM 2906 N N . ILE B 1 73 ? -16.766 6.379 10.438 1 98.94 73 ILE B N 1
ATOM 2907 C CA . ILE B 1 73 ? -15.805 7.258 9.773 1 98.94 73 ILE B CA 1
ATOM 2908 C C . ILE B 1 73 ? -15.023 8.055 10.82 1 98.94 73 ILE B C 1
ATOM 2910 O O . ILE B 1 73 ? -15.586 8.906 11.508 1 98.94 73 ILE B O 1
ATOM 2914 N N . TYR B 1 74 ? -13.781 7.762 10.992 1 99 74 TYR B N 1
ATOM 2915 C CA . TYR B 1 74 ? -12.953 8.43 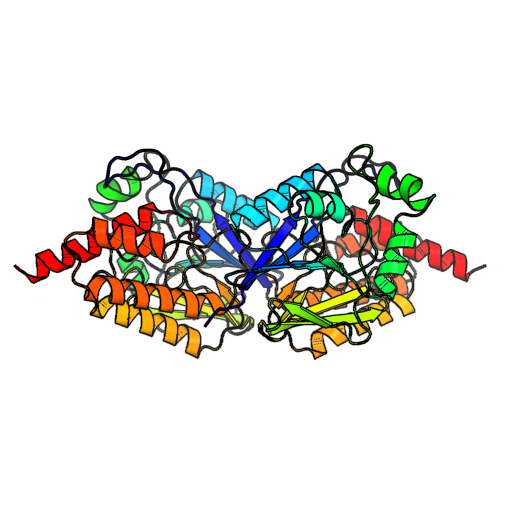12 1 99 74 TYR B CA 1
ATOM 2916 C C . TYR B 1 74 ? -12.109 9.531 11.367 1 99 74 TYR B C 1
ATOM 2918 O O . TYR B 1 74 ? -11.531 9.336 10.297 1 99 74 TYR B O 1
ATOM 2926 N N . ILE B 1 75 ? -11.969 10.664 12.039 1 98.94 75 ILE B N 1
ATOM 2927 C CA . ILE B 1 75 ? -11.188 11.789 11.539 1 98.94 75 ILE B CA 1
ATOM 2928 C C . ILE B 1 75 ? -10.016 12.055 12.484 1 98.94 75 ILE B C 1
ATOM 2930 O O . ILE B 1 75 ? -10.203 12.227 13.688 1 98.94 75 ILE B O 1
ATOM 2934 N N . THR B 1 76 ? -8.867 12.211 11.922 1 98.94 76 THR B N 1
ATOM 2935 C CA . THR B 1 76 ? -7.633 12.211 12.695 1 98.94 76 THR B CA 1
ATOM 2936 C C . THR B 1 76 ? -7.336 13.609 13.242 1 98.94 76 THR B C 1
ATOM 2938 O O . THR B 1 76 ? -6.734 13.75 14.305 1 98.94 76 THR B O 1
ATOM 2941 N N . HIS B 1 77 ? -7.637 14.625 12.453 1 98.88 77 HIS B N 1
ATOM 2942 C CA . HIS B 1 77 ? -7.363 16 12.859 1 98.88 77 HIS B CA 1
ATOM 2943 C C . HIS B 1 77 ? -8.242 16.984 12.102 1 98.88 77 HIS B C 1
ATOM 2945 O O . HIS B 1 77 ? -9 16.594 11.211 1 98.88 77 HIS B O 1
ATOM 2951 N N . GLY B 1 78 ? -8.117 18.281 12.445 1 98.62 78 GLY B N 1
ATOM 2952 C CA . GLY B 1 78 ? -9.156 19.219 12.07 1 98.62 78 GLY B CA 1
ATOM 2953 C C . GLY B 1 78 ? -8.898 19.891 10.727 1 98.62 78 GLY B C 1
ATOM 2954 O O . GLY B 1 78 ? -9.648 20.766 10.312 1 98.62 78 GLY B O 1
ATOM 2955 N N . HIS B 1 79 ? -7.84 19.516 9.945 1 98.12 79 HIS B N 1
ATOM 2956 C CA . HIS B 1 79 ? -7.684 20.062 8.602 1 98.12 79 HIS B CA 1
ATOM 2957 C C . HIS B 1 79 ? -8.789 19.578 7.672 1 98.12 79 HIS B C 1
ATOM 2959 O O . HIS B 1 79 ? -9.039 18.375 7.574 1 98.12 79 HIS B O 1
ATOM 2965 N N . ALA B 1 80 ? -9.336 20.453 6.953 1 97.81 80 ALA B N 1
ATOM 2966 C CA . ALA B 1 80 ? -10.562 20.219 6.191 1 97.81 80 ALA B CA 1
ATOM 2967 C C . ALA B 1 80 ? -10.328 19.188 5.094 1 97.81 80 ALA B C 1
ATOM 2969 O O . ALA B 1 80 ? -11.25 18.453 4.727 1 97.81 80 ALA B O 1
ATOM 2970 N N . ASP B 1 81 ? -9.141 19.109 4.539 1 97.62 81 ASP B N 1
ATOM 2971 C CA . ASP B 1 81 ? -8.875 18.188 3.443 1 97.62 81 ASP B CA 1
ATOM 2972 C C . ASP B 1 81 ? -8.93 16.734 3.928 1 97.62 81 ASP B C 1
ATOM 2974 O O . ASP B 1 81 ? -8.773 15.805 3.137 1 97.62 81 ASP B O 1
ATOM 2978 N N . HIS B 1 82 ? -9.273 16.484 5.211 1 98.5 82 HIS B N 1
ATOM 2979 C CA . HIS B 1 82 ? -9.359 15.133 5.73 1 98.5 82 HIS B CA 1
ATOM 2980 C C . HIS B 1 82 ? -10.773 14.789 6.176 1 98.5 82 HIS B C 1
ATOM 2982 O O . HIS B 1 82 ? -11.023 13.703 6.707 1 98.5 82 HIS B O 1
ATOM 2988 N N . PHE B 1 83 ? -11.766 15.711 6.012 1 98.62 83 PHE B N 1
ATOM 2989 C CA . PHE B 1 83 ? -13.062 15.32 6.547 1 98.62 83 PHE B CA 1
ATOM 2990 C C . PHE B 1 83 ? -14.195 15.922 5.727 1 98.62 83 PHE B C 1
ATOM 2992 O O . PHE B 1 83 ? -15.367 15.602 5.938 1 98.62 83 PHE B O 1
ATOM 2999 N N . ILE B 1 84 ? -13.93 16.734 4.723 1 97.94 84 ILE B N 1
ATOM 3000 C CA . ILE B 1 84 ? -14.953 17.453 3.975 1 97.94 84 ILE B CA 1
ATOM 3001 C C . ILE B 1 84 ? -15.828 16.469 3.217 1 97.94 84 ILE B C 1
ATOM 3003 O O . ILE B 1 84 ? -16.984 16.766 2.885 1 97.94 84 ILE B O 1
ATOM 3007 N N . GLY B 1 85 ? -15.375 15.289 2.98 1 98.06 85 GLY B N 1
ATOM 3008 C CA . GLY B 1 85 ? -16.109 14.281 2.232 1 98.06 85 GLY B CA 1
ATOM 3009 C C . GLY B 1 85 ? -17.172 13.586 3.057 1 98.06 85 GLY B C 1
ATOM 3010 O O . GLY B 1 85 ? -17.938 12.773 2.533 1 98.06 85 GLY B O 1
ATOM 3011 N N . ILE B 1 86 ? -17.344 13.922 4.402 1 98.38 86 ILE B N 1
ATOM 3012 C CA . ILE B 1 86 ? -18.203 13.195 5.336 1 98.38 86 ILE B CA 1
ATOM 3013 C C . ILE B 1 86 ? -19.641 13.195 4.82 1 98.38 86 ILE B C 1
ATOM 3015 O O . ILE B 1 86 ? -20.266 12.141 4.711 1 98.38 86 ILE B O 1
ATOM 3019 N N . PRO B 1 87 ? -20.219 14.328 4.398 1 97.56 87 PRO B N 1
ATOM 3020 C CA . PRO B 1 87 ? -21.625 14.32 3.992 1 97.56 87 PRO B CA 1
ATOM 3021 C C . PRO B 1 87 ? -21.891 13.398 2.805 1 97.56 87 PRO B C 1
ATOM 3023 O O . PRO B 1 87 ? -22.906 12.688 2.783 1 97.56 87 PRO B O 1
ATOM 3026 N N . GLN B 1 88 ? -21.016 13.469 1.807 1 97.75 88 GLN B N 1
ATOM 3027 C CA . GLN B 1 88 ? -21.172 12.594 0.646 1 97.75 88 GLN B CA 1
ATOM 3028 C C . GLN B 1 88 ? -21.078 11.125 1.042 1 97.75 88 GLN B C 1
ATOM 3030 O O . GLN B 1 88 ? -21.797 10.281 0.508 1 97.75 88 GLN B O 1
ATOM 3035 N N . LEU B 1 89 ? -20.172 10.781 1.931 1 98.44 89 LEU B N 1
ATOM 3036 C CA . LEU B 1 89 ? -20.031 9.414 2.426 1 98.44 89 LEU B CA 1
ATOM 3037 C C . LEU B 1 89 ? -21.297 8.969 3.148 1 98.44 89 LEU B C 1
ATOM 3039 O O . LEU B 1 89 ? -21.734 7.82 3.006 1 98.44 89 LEU B O 1
ATOM 3043 N N . LEU B 1 90 ? -21.922 9.875 3.91 1 98 90 LEU B N 1
ATOM 3044 C CA . LEU B 1 90 ? -23.109 9.539 4.688 1 98 90 LEU B CA 1
ATOM 3045 C C . LEU B 1 90 ? -24.312 9.336 3.775 1 98 90 LEU B C 1
ATOM 3047 O O . LEU B 1 90 ? -25.25 8.609 4.129 1 98 90 LEU B O 1
ATOM 3051 N N . LYS B 1 91 ? -24.328 10.008 2.602 1 97.56 91 LYS B N 1
ATOM 3052 C CA . LYS B 1 91 ? -25.375 9.75 1.619 1 97.56 91 LYS B CA 1
ATOM 3053 C C . LYS B 1 91 ? -25.297 8.312 1.115 1 97.56 91 LYS B C 1
ATOM 3055 O O . LYS B 1 91 ? -26.328 7.652 0.958 1 97.56 91 LYS B O 1
ATOM 3060 N N . ARG B 1 92 ? -24.109 7.82 0.863 1 97.81 92 ARG B N 1
ATOM 3061 C CA . ARG B 1 92 ? -23.906 6.461 0.374 1 97.81 92 ARG B CA 1
ATOM 3062 C C . ARG B 1 92 ? -24.047 5.445 1.505 1 97.81 92 ARG B C 1
ATOM 3064 O O . ARG B 1 92 ? -24.516 4.328 1.29 1 97.81 92 ARG B O 1
ATOM 3071 N N . PHE B 1 93 ? -23.531 5.832 2.678 1 98.19 93 PHE B N 1
ATOM 3072 C CA . PHE B 1 93 ? -23.516 4.988 3.869 1 98.19 93 PHE B CA 1
ATOM 3073 C C . PHE B 1 93 ? -24.25 5.672 5.016 1 98.19 93 PHE B C 1
ATOM 3075 O O . PHE B 1 93 ? -23.641 6.074 6.004 1 98.19 93 PHE B O 1
ATOM 3082 N N . PRO B 1 94 ? -25.531 5.621 5.035 1 97.75 94 PRO B N 1
ATOM 3083 C CA . PRO B 1 94 ? -26.297 6.438 5.984 1 97.75 94 PRO B CA 1
ATOM 3084 C C . PRO B 1 94 ? -26.172 5.945 7.422 1 97.75 94 PRO B C 1
ATOM 3086 O O . PRO B 1 94 ? -26.422 6.703 8.359 1 97.75 94 PRO B O 1
ATOM 3089 N N . GLU B 1 95 ? -25.766 4.73 7.637 1 97.19 95 GLU B N 1
ATOM 3090 C CA . GLU B 1 95 ? -25.688 4.176 8.984 1 97.19 95 GLU B CA 1
ATOM 3091 C C . GLU B 1 95 ? -24.328 4.434 9.609 1 97.19 95 GLU B C 1
ATOM 3093 O O . GLU B 1 95 ? -24.125 4.184 10.797 1 97.19 95 GLU B O 1
ATOM 3098 N N . ALA B 1 96 ? -23.406 4.953 8.789 1 98.5 96 ALA B N 1
ATOM 3099 C CA . ALA B 1 96 ? -22.062 5.207 9.305 1 98.5 96 ALA B CA 1
ATOM 3100 C C . ALA B 1 96 ? -22.078 6.316 10.352 1 98.5 96 ALA B C 1
ATOM 3102 O O . ALA B 1 96 ? -22.844 7.273 10.242 1 98.5 96 ALA B O 1
ATOM 3103 N N . LYS B 1 97 ? -21.234 6.211 11.367 1 98.69 97 LYS B N 1
ATOM 3104 C CA . LYS B 1 97 ? -21.062 7.23 12.398 1 98.69 97 LYS B CA 1
ATOM 3105 C C . LYS B 1 97 ? -19.734 7.957 12.242 1 98.69 97 LYS B C 1
ATOM 3107 O O . LYS B 1 97 ? -18.672 7.383 12.508 1 98.69 97 LYS B O 1
ATOM 3112 N N . PRO B 1 98 ? -19.812 9.164 11.797 1 98.88 98 PRO B N 1
ATOM 3113 C CA . PRO B 1 98 ? -18.578 9.938 11.852 1 98.88 98 PRO B CA 1
ATOM 3114 C C . PRO B 1 98 ? -18.156 10.281 13.281 1 98.88 98 PRO B C 1
ATOM 3116 O O . PRO B 1 98 ? -18.969 10.766 14.07 1 98.88 98 PRO B O 1
ATOM 3119 N N . VAL B 1 99 ? -16.859 10.008 13.688 1 98.94 99 VAL B N 1
ATOM 3120 C CA . VAL B 1 99 ? -16.422 10.227 15.062 1 98.94 99 VAL B CA 1
ATOM 3121 C C . VAL B 1 99 ? -15.023 10.844 15.07 1 98.94 99 VAL B C 1
ATOM 3123 O O . VAL B 1 99 ? -14.273 10.719 14.094 1 98.94 99 VAL B O 1
ATOM 3126 N N . SER B 1 100 ? -14.695 11.539 16.047 1 98.94 100 SER B N 1
ATOM 3127 C CA . SER B 1 100 ? -13.383 12.102 16.359 1 98.94 100 SER B CA 1
ATOM 3128 C C . SER B 1 100 ? -13.25 12.406 17.844 1 98.94 100 SER B C 1
ATOM 3130 O O . SER B 1 100 ? -14.219 12.281 18.594 1 98.94 100 SER B O 1
ATOM 3132 N N . THR B 1 101 ? -12.047 12.711 18.297 1 98.88 101 THR B N 1
ATOM 3133 C CA . THR B 1 101 ? -11.953 13.25 19.656 1 98.88 101 THR B CA 1
ATOM 3134 C C . THR B 1 101 ? -12.656 14.602 19.75 1 98.88 101 THR B C 1
ATOM 3136 O O . THR B 1 101 ? -12.891 15.258 18.719 1 98.88 101 THR B O 1
ATOM 3139 N N . ALA B 1 102 ? -12.953 15.031 20.984 1 98.69 102 ALA B N 1
ATOM 3140 C CA . ALA B 1 102 ? -13.602 16.328 21.203 1 98.69 102 ALA B CA 1
ATOM 3141 C C . ALA B 1 102 ? -12.711 17.469 20.719 1 98.69 102 ALA B C 1
ATOM 3143 O O . ALA B 1 102 ? -13.203 18.438 20.141 1 98.69 102 ALA B O 1
ATOM 3144 N N . ALA B 1 103 ? -11.461 17.359 20.984 1 98.69 103 ALA B N 1
ATOM 3145 C CA . ALA B 1 103 ? -10.523 18.406 20.562 1 98.69 103 ALA B CA 1
ATOM 3146 C C . ALA B 1 103 ? -10.461 18.516 19.047 1 98.69 103 ALA B C 1
ATOM 3148 O O . ALA B 1 103 ? -10.43 19.625 18.5 1 98.69 103 ALA B O 1
ATOM 3149 N N . THR B 1 104 ? -10.43 17.359 18.359 1 98.81 104 THR B N 1
ATOM 3150 C CA . THR B 1 104 ? -10.414 17.344 16.906 1 98.81 104 THR B CA 1
ATOM 3151 C C . THR B 1 104 ? -11.68 17.969 16.344 1 98.81 104 THR B C 1
ATOM 3153 O O . THR B 1 104 ? -11.633 18.719 15.367 1 98.81 104 THR B O 1
ATOM 3156 N N . LEU B 1 105 ? -12.797 17.672 16.969 1 98.69 105 LEU B N 1
ATOM 3157 C CA . LEU B 1 105 ? -14.07 18.25 16.531 1 98.69 105 LEU B CA 1
ATOM 3158 C C . LEU B 1 105 ? -14.039 19.766 16.625 1 98.69 105 LEU B C 1
ATOM 3160 O O . LEU B 1 105 ? -14.477 20.469 15.695 1 98.69 105 LEU B O 1
ATOM 3164 N N . ARG B 1 106 ? -13.531 20.297 17.719 1 98.56 106 ARG B N 1
ATOM 3165 C CA . ARG B 1 106 ? -13.422 21.75 17.875 1 98.56 106 ARG B CA 1
ATOM 3166 C C . ARG B 1 106 ? -12.531 22.344 16.797 1 98.56 106 ARG B C 1
ATOM 3168 O O . ARG B 1 106 ? -12.828 23.422 16.266 1 98.56 106 ARG B O 1
ATOM 3175 N N . HIS B 1 107 ? -11.477 21.656 16.547 1 98.62 107 HIS B N 1
ATOM 3176 C CA . HIS B 1 107 ? -10.578 22.094 15.484 1 98.62 107 HIS B CA 1
ATOM 3177 C C . HIS B 1 107 ? -11.281 22.094 14.133 1 98.62 107 HIS B C 1
ATOM 3179 O O . HIS B 1 107 ? -11.102 23.016 13.336 1 98.62 107 HIS B O 1
ATOM 3185 N N . MET B 1 108 ? -12.039 21.031 13.852 1 98.69 108 MET B N 1
ATOM 3186 C CA . MET B 1 108 ? -12.797 20.953 12.609 1 98.69 108 MET B CA 1
ATOM 3187 C C . MET B 1 108 ? -13.727 22.141 12.461 1 98.69 108 MET B C 1
ATOM 3189 O O . MET B 1 108 ? -13.797 22.75 11.391 1 98.69 108 MET B O 1
ATOM 3193 N N . GLU B 1 109 ? -14.391 22.484 13.516 1 98.31 109 GLU B N 1
ATOM 3194 C CA . GLU B 1 109 ? -15.312 23.625 13.516 1 98.31 109 GLU B CA 1
ATOM 3195 C C . GLU B 1 109 ? -14.586 24.922 13.156 1 98.31 109 GLU B C 1
ATOM 3197 O O . GLU B 1 109 ? -15.086 25.719 12.367 1 98.31 109 GLU B O 1
ATOM 3202 N N . LYS B 1 110 ? -13.461 25.047 13.695 1 97.94 110 LYS B N 1
ATOM 3203 C CA . LYS B 1 110 ? -12.672 26.25 13.438 1 97.94 110 LYS B CA 1
ATOM 3204 C C . LYS B 1 110 ? -12.18 26.297 11.992 1 97.94 110 LYS B C 1
ATOM 3206 O O . LYS B 1 110 ? -12.125 27.359 11.383 1 97.94 110 LYS B O 1
ATOM 3211 N N . ASP B 1 111 ? -11.82 25.141 11.453 1 97.69 111 ASP B N 1
ATOM 3212 C CA . ASP B 1 111 ? -11.203 25.094 10.133 1 97.69 111 ASP B CA 1
ATOM 3213 C C . ASP B 1 111 ? -12.219 25.422 9.039 1 97.69 111 ASP B C 1
ATOM 3215 O O . ASP B 1 111 ? -11.852 25.906 7.965 1 97.69 111 ASP B O 1
ATOM 3219 N N . ILE B 1 112 ? -13.492 25.219 9.289 1 97.5 112 ILE B N 1
ATOM 3220 C CA . ILE B 1 112 ? -14.469 25.469 8.242 1 97.5 112 ILE B CA 1
ATOM 3221 C C . ILE B 1 112 ? -15.266 26.734 8.57 1 97.5 112 ILE B C 1
ATOM 3223 O O . ILE B 1 112 ? -16.266 27.031 7.922 1 97.5 112 ILE B O 1
ATOM 3227 N N . ALA B 1 113 ? -14.867 27.406 9.641 1 97.5 113 ALA B N 1
ATOM 3228 C CA . ALA B 1 113 ? -15.531 28.656 9.984 1 97.5 113 ALA B CA 1
ATOM 3229 C C . ALA B 1 113 ? -15.109 29.781 9.039 1 97.5 113 ALA B C 1
ATOM 3231 O O . ALA B 1 113 ? -14.031 29.734 8.445 1 97.5 113 ALA B O 1
ATOM 3232 N N . GLU B 1 114 ? -16 30.766 8.875 1 96.56 114 GLU B N 1
ATOM 3233 C CA . GLU B 1 114 ? -15.633 31.969 8.141 1 96.56 114 GLU B CA 1
ATOM 3234 C C . GLU B 1 114 ? -14.719 32.875 8.977 1 96.56 114 GLU B C 1
ATOM 3236 O O . GLU B 1 114 ? -14.875 32.969 10.195 1 96.56 114 GLU B O 1
ATOM 3241 N N . PRO B 1 115 ? -13.656 33.5 8.406 1 96.69 115 PRO B N 1
ATOM 3242 C CA . PRO B 1 115 ? -13.461 33.594 6.957 1 96.69 115 PRO B CA 1
ATOM 3243 C C . PRO B 1 115 ? -12.523 32.5 6.418 1 96.69 115 PRO B C 1
ATOM 3245 O O . PRO B 1 115 ? -12.211 32.5 5.227 1 96.69 115 PRO B O 1
ATOM 3248 N N . ARG B 1 116 ? -12.117 31.641 7.195 1 95 116 ARG B N 1
ATOM 3249 C CA . ARG B 1 116 ? -11.148 30.625 6.805 1 95 116 ARG B CA 1
ATOM 3250 C C . ARG B 1 116 ? -11.68 29.781 5.652 1 95 116 ARG B C 1
ATOM 3252 O O . ARG B 1 116 ? -10.961 29.5 4.695 1 95 116 ARG B O 1
ATOM 3259 N N . TRP B 1 117 ? -12.891 29.391 5.75 1 96.75 117 TRP B N 1
ATOM 3260 C CA . TRP B 1 117 ? -13.492 28.562 4.707 1 96.75 117 TRP B CA 1
ATOM 3261 C C . TRP B 1 117 ? -13.367 29.234 3.342 1 96.75 117 TRP B C 1
ATOM 3263 O O . TRP B 1 117 ? -12.797 28.656 2.41 1 96.75 117 TRP B O 1
ATOM 3273 N N . THR B 1 118 ? -13.836 30.484 3.279 1 96.94 118 THR B N 1
ATOM 3274 C CA . THR B 1 118 ? -13.883 31.188 2.006 1 96.94 118 THR B CA 1
ATOM 3275 C C . THR B 1 118 ? -12.477 31.594 1.559 1 96.94 118 THR B C 1
ATOM 3277 O O . THR B 1 118 ? -12.125 31.422 0.391 1 96.94 118 THR B O 1
ATOM 3280 N N . ASP B 1 119 ? -11.695 32.062 2.525 1 95.88 119 ASP B N 1
ATOM 3281 C CA . ASP B 1 119 ? -10.406 32.656 2.195 1 95.88 119 ASP B CA 1
ATOM 3282 C C . ASP B 1 119 ? -9.344 31.594 1.955 1 95.88 119 ASP B C 1
ATOM 3284 O O . ASP B 1 119 ? -8.281 31.891 1.393 1 95.88 119 ASP B O 1
ATOM 3288 N N . THR B 1 120 ? -9.594 30.375 2.367 1 94.94 120 THR B N 1
ATOM 3289 C CA . THR B 1 120 ? -8.562 29.344 2.248 1 94.94 120 THR B CA 1
ATOM 3290 C C . THR B 1 120 ? -9.078 28.156 1.427 1 94.94 120 THR B C 1
ATOM 3292 O O . THR B 1 120 ? -8.711 28 0.26 1 94.94 120 THR B O 1
ATOM 3295 N N . TRP B 1 121 ? -10.023 27.438 1.91 1 96.62 121 TRP B N 1
ATOM 3296 C CA . TRP B 1 121 ? -10.422 26.172 1.3 1 96.62 121 TRP B CA 1
ATOM 3297 C C . TRP B 1 121 ? -11.125 26.406 -0.031 1 96.62 121 TRP B C 1
ATOM 3299 O O . TRP B 1 121 ? -10.742 25.844 -1.055 1 96.62 121 TRP B O 1
ATOM 3309 N N . GLU B 1 122 ? -12.094 27.281 -0.025 1 96.75 122 GLU B N 1
ATOM 3310 C CA . GLU B 1 122 ? -12.773 27.562 -1.284 1 96.75 122 GLU B CA 1
ATOM 3311 C C . GLU B 1 122 ? -11.836 28.25 -2.273 1 96.75 122 GLU B C 1
ATOM 3313 O O . GLU B 1 122 ? -11.945 28.047 -3.484 1 96.75 122 GLU B O 1
ATOM 3318 N N . ALA B 1 123 ? -10.969 29.031 -1.715 1 96.38 123 ALA B N 1
ATOM 3319 C CA . ALA B 1 123 ? -10.016 29.734 -2.57 1 96.38 123 ALA B CA 1
ATOM 3320 C C . ALA B 1 123 ? -9.062 28.766 -3.246 1 96.38 123 ALA B C 1
ATOM 3322 O O . ALA B 1 123 ? -8.703 28.938 -4.414 1 96.38 123 ALA B O 1
ATOM 3323 N N . PHE B 1 124 ? -8.609 27.688 -2.549 1 95.62 124 PHE B N 1
ATOM 3324 C CA . PHE B 1 124 ? -7.711 26.688 -3.111 1 95.62 124 PHE B CA 1
ATOM 3325 C C . PHE B 1 124 ? -8.414 25.875 -4.195 1 95.62 124 PHE B C 1
ATOM 3327 O O . PHE B 1 124 ? -7.793 25.469 -5.18 1 95.62 124 PHE B O 1
ATOM 3334 N N . PHE B 1 125 ? -9.734 25.609 -3.984 1 97.06 125 PHE B N 1
ATOM 3335 C CA . PHE B 1 125 ? -10.469 24.672 -4.816 1 97.06 125 PHE B CA 1
ATOM 3336 C C . PHE B 1 125 ? -11.82 25.25 -5.238 1 97.06 125 PHE B C 1
ATOM 3338 O O . PHE B 1 125 ? -12.867 24.672 -4.961 1 97.06 125 PHE B O 1
ATOM 3345 N N . PRO B 1 126 ? -11.789 26.312 -6.027 1 96.25 126 PRO B N 1
ATOM 3346 C CA . PRO B 1 126 ? -13.047 26.984 -6.359 1 96.25 126 PRO B CA 1
ATOM 3347 C C . PRO B 1 126 ? -14.055 26.062 -7.031 1 96.25 126 PRO B C 1
ATOM 3349 O O . PRO B 1 126 ? -13.758 25.469 -8.07 1 96.25 126 PRO B O 1
ATOM 3352 N N . GLY B 1 127 ? -15.211 25.938 -6.371 1 96.69 127 GLY B N 1
ATOM 3353 C CA . GLY B 1 127 ? -16.344 25.234 -6.957 1 96.69 127 GLY B CA 1
ATOM 3354 C C . GLY B 1 127 ? -16.25 23.734 -6.812 1 96.69 127 GLY B C 1
ATOM 3355 O O . GLY B 1 127 ? -17.078 23 -7.379 1 96.69 127 GLY B O 1
ATOM 3356 N N . GLN B 1 128 ? -15.305 23.266 -6.031 1 97.75 128 GLN B N 1
ATOM 3357 C CA . GLN B 1 128 ? -15.078 21.828 -5.996 1 97.75 128 GLN B CA 1
ATOM 3358 C C . GLN B 1 128 ? -15.445 21.234 -4.637 1 97.75 128 GLN B C 1
ATOM 3360 O O . GLN B 1 128 ? -15.461 20.016 -4.465 1 97.75 128 GLN B O 1
ATOM 3365 N N . LEU B 1 129 ? -15.719 22.125 -3.723 1 97.56 129 LEU B N 1
ATOM 3366 C CA . LEU B 1 129 ? -15.969 21.703 -2.354 1 97.56 129 LEU B CA 1
ATOM 3367 C C . LEU B 1 129 ? -17.422 21.969 -1.957 1 97.56 129 LEU B C 1
ATOM 3369 O O . LEU B 1 129 ? -18.078 22.812 -2.562 1 97.56 129 LEU B O 1
ATOM 3373 N N . ARG B 1 130 ? -17.875 21.25 -1.065 1 94.5 130 ARG B N 1
ATOM 3374 C CA . ARG B 1 130 ? -19.125 21.516 -0.363 1 94.5 130 ARG B CA 1
ATOM 3375 C C . ARG B 1 130 ? -18.891 21.609 1.143 1 94.5 130 ARG B C 1
ATOM 3377 O O . ARG B 1 130 ? -18.438 20.656 1.765 1 94.5 130 ARG B O 1
ATOM 3384 N N . LYS B 1 131 ? -19.188 22.75 1.693 1 94.69 131 LYS B N 1
ATOM 3385 C CA . LYS B 1 131 ? -19.047 22.906 3.137 1 94.69 131 LYS B CA 1
ATOM 3386 C C . LYS B 1 131 ? -19.906 21.906 3.898 1 94.69 131 LYS B C 1
ATOM 3388 O O . LYS B 1 131 ? -21.109 21.797 3.648 1 94.69 131 LYS B O 1
ATOM 3393 N N . PRO B 1 132 ? -19.281 21.219 4.762 1 95.38 132 PRO B N 1
ATOM 3394 C CA . PRO B 1 132 ? -20.062 20.188 5.457 1 95.38 132 PRO B CA 1
ATOM 3395 C C . PRO B 1 132 ? -21.062 20.781 6.457 1 95.38 132 PRO B C 1
ATOM 3397 O O . PRO B 1 132 ? -20.734 21.75 7.152 1 95.38 132 PRO B O 1
ATOM 3400 N N . ASP B 1 133 ? -22.234 20.234 6.461 1 91.81 133 ASP B N 1
ATOM 3401 C CA . ASP B 1 133 ? -23.266 20.625 7.422 1 91.81 133 ASP B CA 1
ATOM 3402 C C . ASP B 1 133 ? -23.266 19.688 8.625 1 91.81 133 ASP B C 1
ATOM 3404 O O . ASP B 1 133 ? -23.953 19.938 9.617 1 91.81 133 ASP B O 1
ATOM 3408 N N . ARG B 1 134 ? -22.547 18.641 8.445 1 93.19 134 ARG B N 1
ATOM 3409 C CA . ARG B 1 134 ? -22.375 17.656 9.508 1 93.19 134 ARG B CA 1
ATOM 3410 C C . ARG B 1 134 ? -20.906 17.297 9.695 1 93.19 134 ARG B C 1
ATOM 3412 O O . ARG B 1 134 ? -20.172 17.109 8.719 1 93.19 134 ARG B O 1
ATOM 3419 N N . LEU B 1 135 ? -20.5 17.422 10.938 1 97.81 135 LEU B N 1
ATOM 3420 C CA . LEU B 1 135 ? -19.141 17 11.266 1 97.81 135 LEU B CA 1
ATOM 3421 C C . LEU B 1 135 ? -19.156 15.672 12.023 1 97.81 135 LEU B C 1
ATOM 3423 O O . LEU B 1 135 ? -19.859 14.742 11.641 1 97.81 135 LEU B O 1
ATOM 3427 N N . THR B 1 136 ? -18.281 15.445 12.945 1 98.69 136 THR B N 1
ATOM 3428 C CA . THR B 1 136 ? -18.188 14.188 13.688 1 98.69 136 THR B CA 1
ATOM 3429 C C . THR B 1 136 ? -18.875 14.312 15.039 1 98.69 136 THR B C 1
ATOM 3431 O O . THR B 1 136 ? -19.234 15.414 15.469 1 98.69 136 THR B O 1
ATOM 3434 N N . ASP B 1 137 ? -19.25 13.227 15.617 1 98.56 137 ASP B N 1
ATOM 3435 C CA . ASP B 1 137 ? -19.594 13.148 17.031 1 98.56 137 ASP B CA 1
ATOM 3436 C C . ASP B 1 137 ? -18.359 12.828 17.875 1 98.56 137 ASP B C 1
ATOM 3438 O O . ASP B 1 137 ? -17.531 12.016 17.484 1 98.56 137 ASP B O 1
ATOM 3442 N N . PRO B 1 138 ? -18.266 13.547 19 1 98.5 138 PRO B N 1
ATOM 3443 C CA . PRO B 1 138 ? -17.094 13.25 19.844 1 98.5 138 PRO B CA 1
ATOM 3444 C C . PRO B 1 138 ? -17.125 11.828 20.406 1 98.5 138 PRO B C 1
ATOM 3446 O O . PRO B 1 138 ? -18.203 11.32 20.766 1 98.5 138 PRO B O 1
ATOM 3449 N N . LEU B 1 139 ? -15.977 11.195 20.453 1 98.75 139 LEU B N 1
ATOM 3450 C CA . LEU B 1 139 ? -15.805 9.906 21.094 1 98.75 139 LEU B CA 1
ATOM 3451 C C . LEU B 1 139 ? -16.016 10.023 22.609 1 98.75 139 LEU B C 1
ATOM 3453 O O . LEU B 1 139 ? -15.945 11.125 23.156 1 98.75 139 LEU B O 1
ATOM 3457 N N . PRO B 1 140 ? -16.312 8.859 23.297 1 98.25 140 PRO B N 1
ATOM 3458 C CA . PRO B 1 140 ? -16.328 8.891 24.766 1 98.25 140 PRO B CA 1
ATOM 3459 C C . PRO B 1 140 ? -14.977 9.266 25.359 1 98.25 140 PRO B C 1
ATOM 3461 O O . PRO B 1 140 ? -13.984 9.359 24.641 1 98.25 140 PRO B O 1
ATOM 3464 N N . ALA B 1 141 ? -14.914 9.508 26.609 1 97.31 141 ALA B N 1
ATOM 3465 C CA . ALA B 1 141 ? -13.711 9.953 27.312 1 97.31 141 ALA B CA 1
ATOM 3466 C C . ALA B 1 141 ? -12.562 8.969 27.125 1 97.31 141 ALA B C 1
ATOM 3468 O O . ALA B 1 141 ? -11.391 9.359 27.125 1 97.31 141 ALA B O 1
ATOM 3469 N N . SER B 1 142 ? -12.898 7.738 26.906 1 97.88 142 SER B N 1
ATOM 3470 C CA . SER B 1 142 ? -11.883 6.711 26.703 1 97.88 142 SER B CA 1
ATOM 3471 C C . SER B 1 142 ? -11.18 6.891 25.359 1 97.88 142 SER B C 1
ATOM 3473 O O . SER B 1 142 ? -10.117 6.305 25.125 1 97.88 142 SER B O 1
ATOM 3475 N N . ASN B 1 143 ? -11.797 7.645 24.438 1 98.62 143 ASN B N 1
ATOM 3476 C CA . ASN B 1 143 ? -11.305 7.836 23.078 1 98.62 143 ASN B CA 1
ATOM 3477 C C . ASN B 1 143 ? -11.18 6.508 22.344 1 98.62 143 ASN B C 1
ATOM 3479 O O . ASN B 1 143 ? -10.227 6.301 21.578 1 98.62 143 ASN B O 1
ATOM 3483 N N . GLU B 1 144 ? -12.102 5.629 22.625 1 98.56 144 GLU B N 1
ATOM 3484 C CA . GLU B 1 144 ? -12.109 4.316 21.984 1 98.56 144 GLU B CA 1
ATOM 3485 C C . GLU B 1 144 ? -13.469 4.004 21.375 1 98.56 144 GLU B C 1
ATOM 3487 O O . GLU B 1 144 ? -14.492 4.551 21.797 1 98.56 144 GLU B O 1
ATOM 3492 N N . PHE B 1 145 ? -13.516 3.217 20.375 1 98.69 145 PHE B N 1
ATOM 3493 C CA . PHE B 1 145 ? -14.719 2.602 19.828 1 98.69 145 PHE B CA 1
ATOM 3494 C C . PHE B 1 145 ? -14.414 1.211 19.281 1 98.69 145 PHE B C 1
ATOM 3496 O O . PHE B 1 145 ? -13.25 0.805 19.219 1 98.69 145 PHE B O 1
ATOM 3503 N N . PHE B 1 146 ? -15.453 0.429 19.031 1 98.44 146 PHE B N 1
ATOM 3504 C CA . PHE B 1 146 ? -15.289 -0.98 18.688 1 98.44 146 PHE B CA 1
ATOM 3505 C C . PHE B 1 146 ? -16.047 -1.325 17.406 1 98.44 146 PHE B C 1
ATOM 3507 O O . PHE B 1 146 ? -17.219 -0.981 17.266 1 98.44 146 PHE B O 1
ATOM 3514 N N . LEU B 1 147 ? -15.32 -1.898 16.438 1 98.19 147 LEU B N 1
ATOM 3515 C CA . LEU B 1 147 ? -15.977 -2.477 15.273 1 98.19 147 LEU B CA 1
ATOM 3516 C C . LEU B 1 147 ? -16.656 -3.795 15.633 1 98.19 147 LEU B C 1
ATOM 3518 O O . LEU B 1 147 ? -16.016 -4.711 16.141 1 98.19 147 LEU B O 1
ATOM 3522 N N . GLN B 1 148 ? -17.906 -3.971 15.375 1 96.44 148 GLN B N 1
ATOM 3523 C CA . GLN B 1 148 ? -18.719 -5.152 15.68 1 96.44 148 GLN B CA 1
ATOM 3524 C C . GLN B 1 148 ? -18.594 -5.539 17.156 1 96.44 148 GLN B C 1
ATOM 3526 O O . GLN B 1 148 ? -18.547 -6.727 17.484 1 96.44 148 GLN B O 1
ATOM 3531 N N . ASP B 1 149 ? -18.328 -4.586 18.016 1 95.12 149 ASP B N 1
ATOM 3532 C CA . ASP B 1 149 ? -18.172 -4.789 19.453 1 95.12 149 ASP B CA 1
ATOM 3533 C C . ASP B 1 149 ? -17.031 -5.754 19.75 1 95.12 149 ASP B C 1
ATOM 3535 O O . ASP B 1 149 ? -17.062 -6.473 20.75 1 95.12 149 ASP B O 1
ATOM 3539 N N . ARG B 1 150 ? -16.141 -5.824 18.844 1 95.94 150 ARG B N 1
ATOM 3540 C CA . ARG B 1 150 ? -15.062 -6.801 18.984 1 95.94 150 ARG B CA 1
ATOM 3541 C C . ARG B 1 150 ? -13.695 -6.148 18.828 1 95.94 150 ARG B C 1
ATOM 3543 O O . ARG B 1 150 ? -12.844 -6.238 19.719 1 95.94 150 ARG B O 1
ATOM 3550 N N . TRP B 1 151 ? -13.445 -5.535 17.734 1 97.94 151 TRP B N 1
ATOM 3551 C CA . TRP B 1 151 ? -12.125 -5 17.422 1 97.94 151 TRP B CA 1
ATOM 3552 C C . TRP B 1 151 ? -11.992 -3.564 17.922 1 97.94 151 TRP B C 1
ATOM 3554 O O . TRP B 1 151 ? -12.75 -2.684 17.516 1 97.94 151 TRP B O 1
ATOM 3564 N N . ARG B 1 152 ? -10.969 -3.338 18.75 1 98.44 152 ARG B N 1
ATOM 3565 C CA . ARG B 1 152 ? -10.766 -2.055 19.422 1 98.44 152 ARG B CA 1
ATOM 3566 C C . ARG B 1 152 ? -10.031 -1.078 18.516 1 98.44 152 ARG B C 1
ATOM 3568 O O . ARG B 1 152 ? -9.062 -1.452 17.844 1 98.44 152 ARG B O 1
ATOM 3575 N N . PHE B 1 153 ? -10.516 0.123 18.453 1 98.88 153 PHE B N 1
ATOM 3576 C CA . PHE B 1 153 ? -9.875 1.29 17.859 1 98.88 153 PHE B CA 1
ATOM 3577 C C . PHE B 1 153 ? -9.641 2.369 18.906 1 98.88 153 PHE B C 1
ATOM 3579 O O . PHE B 1 153 ? -10.562 2.752 19.625 1 98.88 153 PHE B O 1
ATOM 3586 N N . GLN B 1 154 ? -8.406 2.844 18.984 1 98.94 154 GLN B N 1
ATOM 3587 C CA . GLN B 1 154 ? -8.047 3.812 20.016 1 98.94 154 GLN B CA 1
ATOM 3588 C C . GLN B 1 154 ? -7.5 5.098 19.406 1 98.94 154 GLN B C 1
ATOM 3590 O O . GLN B 1 154 ? -6.469 5.078 18.719 1 98.94 154 GLN B O 1
ATOM 3595 N N . ALA B 1 155 ? -8.234 6.156 19.625 1 98.94 155 ALA B N 1
ATOM 3596 C CA . ALA B 1 155 ? -7.715 7.473 19.25 1 98.94 155 ALA B CA 1
ATOM 3597 C C . ALA B 1 155 ? -6.691 7.957 20.281 1 98.94 155 ALA B C 1
ATOM 3599 O O . ALA B 1 155 ? -6.988 8.031 21.469 1 98.94 155 ALA B O 1
ATOM 3600 N N . ILE B 1 156 ? -5.516 8.258 19.859 1 98.88 156 ILE B N 1
ATOM 3601 C CA . ILE B 1 156 ? -4.473 8.773 20.734 1 98.88 156 ILE B CA 1
ATOM 3602 C C . ILE B 1 156 ? -4.195 10.234 20.406 1 98.88 156 ILE B C 1
ATOM 3604 O O . ILE B 1 156 ? -3.789 10.57 19.297 1 98.88 156 ILE B O 1
ATOM 3608 N N . GLU B 1 157 ? -4.445 11.078 21.359 1 98.81 157 GLU B N 1
ATOM 3609 C CA . GLU B 1 157 ? -4.141 12.5 21.219 1 98.81 157 GLU B CA 1
ATOM 3610 C C . GLU B 1 157 ? -2.645 12.758 21.328 1 98.81 157 GLU B C 1
ATOM 3612 O O . GLU B 1 157 ? -2.043 12.492 22.375 1 98.81 157 GLU B O 1
ATOM 3617 N N . VAL B 1 158 ? -2.092 13.312 20.25 1 98.75 158 VAL B N 1
ATOM 3618 C CA . VAL B 1 158 ? -0.643 13.484 20.25 1 98.75 158 VAL B CA 1
ATOM 3619 C C . VAL B 1 158 ? -0.299 14.969 20.234 1 98.75 158 VAL B C 1
ATOM 3621 O O . VAL B 1 158 ? 0.877 15.344 20.234 1 98.75 158 VAL B O 1
ATOM 3624 N N . GLY B 1 159 ? -1.282 15.812 20.234 1 97.88 159 GLY B N 1
ATOM 3625 C CA . GLY B 1 159 ? -1.079 17.25 20.359 1 97.88 159 GLY B CA 1
ATOM 3626 C C . GLY B 1 159 ? -0.664 17.906 19.062 1 97.88 159 GLY B C 1
ATOM 3627 O O . GLY B 1 159 ? -1.383 17.828 18.062 1 97.88 159 GLY B O 1
ATOM 3628 N N . GLN B 1 160 ? 0.532 18.516 19.078 1 98.19 160 GLN B N 1
ATOM 3629 C CA . GLN B 1 160 ? 1.032 19.297 17.953 1 98.19 160 GLN B CA 1
ATOM 3630 C C . GLN B 1 160 ? 1.752 18.422 16.938 1 98.19 160 GLN B C 1
ATOM 3632 O O . GLN B 1 160 ? 2.605 17.609 17.297 1 98.19 160 GLN B O 1
ATOM 3637 N N . SER B 1 161 ? 1.355 18.484 15.656 1 98.25 161 SER B N 1
ATOM 3638 C CA . SER B 1 161 ? 2.043 17.969 14.477 1 98.25 161 SER B CA 1
ATOM 3639 C C . SER B 1 161 ? 2.127 19.016 13.375 1 98.25 161 SER B C 1
ATOM 3641 O O . SER B 1 161 ? 2.701 20.094 13.578 1 98.25 161 SER B O 1
ATOM 3643 N N . ASP B 1 162 ? 1.565 18.656 12.172 1 97.69 162 ASP B N 1
ATOM 3644 C CA . ASP B 1 162 ? 1.54 19.75 11.203 1 97.69 162 ASP B CA 1
ATOM 3645 C C . ASP B 1 162 ? 0.464 20.781 11.562 1 97.69 162 ASP B C 1
ATOM 3647 O O . ASP B 1 162 ? 0.435 21.875 11 1 97.69 162 ASP B O 1
ATOM 3651 N N . THR B 1 163 ? -0.39 20.375 12.508 1 98.06 163 THR B N 1
ATOM 3652 C CA . THR B 1 163 ? -1.369 21.266 13.133 1 98.06 163 THR B CA 1
ATOM 3653 C C . THR B 1 163 ? -1.6 20.875 14.586 1 98.06 163 THR B C 1
ATOM 3655 O O . THR B 1 163 ? -0.876 20.031 15.133 1 98.06 163 THR B O 1
ATOM 3658 N N . TYR B 1 164 ? -2.516 21.547 15.242 1 97.94 164 TYR B N 1
ATOM 3659 C CA . TYR B 1 164 ? -2.809 21.266 16.641 1 97.94 164 TYR B CA 1
ATOM 3660 C C . TYR B 1 164 ? -3.943 20.266 16.766 1 97.94 164 TYR B C 1
ATOM 3662 O O . TYR B 1 164 ? -4.648 19.984 15.797 1 97.94 164 TYR B O 1
ATOM 3670 N N . ASP B 1 165 ? -4.07 19.641 17.984 1 98.5 165 ASP B N 1
ATOM 3671 C CA . ASP B 1 165 ? -5.117 18.672 18.312 1 98.5 165 ASP B CA 1
ATOM 3672 C C . ASP B 1 165 ? -5.117 17.5 17.344 1 98.5 165 ASP B C 1
ATOM 3674 O O . ASP B 1 165 ? -6.176 17.078 16.875 1 98.5 165 ASP B O 1
ATOM 3678 N N . SER B 1 166 ? -3.908 17.062 16.969 1 98.75 166 SER B N 1
ATOM 3679 C CA . SER B 1 166 ? -3.748 15.898 16.109 1 98.75 166 SER B CA 1
ATOM 3680 C C . SER B 1 166 ? -3.924 14.602 16.875 1 98.75 166 SER B C 1
ATOM 3682 O O . SER B 1 166 ? -3.637 14.547 18.078 1 98.75 166 SER B O 1
ATOM 3684 N N . THR B 1 167 ? -4.402 13.586 16.234 1 98.94 167 THR B N 1
ATOM 3685 C CA . THR B 1 167 ? -4.508 12.242 16.797 1 98.94 167 THR B CA 1
ATOM 3686 C C . THR B 1 167 ? -3.953 11.203 15.82 1 98.94 167 THR B C 1
ATOM 3688 O O . THR B 1 167 ? -3.791 11.492 14.633 1 98.94 167 THR B O 1
ATOM 3691 N N . ILE B 1 168 ? -3.582 10.086 16.312 1 98.88 168 ILE B N 1
ATOM 3692 C CA . ILE B 1 168 ? -3.432 8.867 15.516 1 98.88 168 ILE B CA 1
ATOM 3693 C C . ILE B 1 168 ? -4.488 7.848 15.93 1 98.88 168 ILE B C 1
ATOM 3695 O O . ILE B 1 168 ? -4.977 7.875 17.062 1 98.88 168 ILE B O 1
ATOM 3699 N N . LEU B 1 169 ? -4.926 7.031 15.023 1 99 169 LEU B N 1
ATOM 3700 C CA . LEU B 1 169 ? -5.816 5.918 15.336 1 99 169 LEU B CA 1
ATOM 3701 C C . LEU B 1 169 ? -5.039 4.609 15.406 1 99 169 LEU B C 1
ATOM 3703 O O . LEU B 1 169 ? -4.465 4.164 14.414 1 99 169 LEU B O 1
ATOM 3707 N N . TRP B 1 170 ? -4.949 4.02 16.578 1 98.94 170 TRP B N 1
ATOM 3708 C CA . TRP B 1 170 ? -4.23 2.779 16.859 1 98.94 170 TRP B CA 1
ATOM 3709 C C . TRP B 1 170 ? -5.172 1.582 16.797 1 98.94 170 TRP B C 1
ATOM 3711 O O . TRP B 1 170 ? -6.242 1.595 17.406 1 98.94 170 TRP B O 1
ATOM 3721 N N . VAL B 1 171 ? -4.887 0.631 15.984 1 98.75 171 VAL B N 1
ATOM 3722 C CA . VAL B 1 171 ? -5.609 -0.631 15.875 1 98.75 171 VAL B CA 1
ATOM 3723 C C . VAL B 1 171 ? -4.715 -1.781 16.328 1 98.75 171 VAL B C 1
ATOM 3725 O O . VAL B 1 171 ? -4.023 -2.4 15.516 1 98.75 171 VAL B O 1
ATOM 3728 N N . PRO B 1 172 ? -4.816 -2.148 17.609 1 98.19 172 PRO B N 1
ATOM 3729 C CA . PRO B 1 172 ? -3.855 -3.09 18.188 1 98.19 172 PRO B CA 1
ATOM 3730 C C . PRO B 1 172 ? -3.873 -4.449 17.5 1 98.19 172 PRO B C 1
ATOM 3732 O O . PRO B 1 172 ? -2.818 -5.062 17.312 1 98.19 172 PRO B O 1
ATOM 3735 N N . ASP B 1 173 ? -5.047 -4.965 17.094 1 97.19 173 ASP B N 1
ATOM 3736 C CA . ASP B 1 173 ? -5.164 -6.297 16.5 1 97.19 173 ASP B CA 1
ATOM 3737 C C . ASP B 1 173 ? -4.371 -6.398 15.203 1 97.19 173 ASP B C 1
ATOM 3739 O O . ASP B 1 173 ? -3.977 -7.496 14.797 1 97.19 173 ASP B O 1
ATOM 3743 N N . LEU B 1 174 ? -4.109 -5.254 14.578 1 97.56 174 LEU B N 1
ATOM 3744 C CA . LEU B 1 174 ? -3.34 -5.234 13.344 1 97.56 174 LEU B CA 1
ATOM 3745 C C . LEU B 1 174 ? -1.948 -4.656 13.57 1 97.56 174 LEU B C 1
ATOM 3747 O O . LEU B 1 174 ? -1.117 -4.641 12.664 1 97.56 174 LEU B O 1
ATOM 3751 N N . LYS B 1 175 ? -1.695 -4.133 14.797 1 98.06 175 LYS B N 1
ATOM 3752 C CA . LYS B 1 175 ? -0.512 -3.314 15.047 1 98.06 175 LYS B CA 1
ATOM 3753 C C . LYS B 1 175 ? -0.39 -2.193 14.023 1 98.06 175 LYS B C 1
ATOM 3755 O O . LYS B 1 175 ? 0.681 -1.983 13.445 1 98.06 175 LYS B O 1
ATOM 3760 N N . LEU B 1 176 ? -1.472 -1.561 13.734 1 98.75 176 LEU B N 1
ATOM 3761 C CA . LEU B 1 176 ? -1.617 -0.521 12.727 1 98.75 176 LEU B CA 1
ATOM 3762 C C . LEU B 1 176 ? -1.792 0.849 13.367 1 98.75 176 LEU B C 1
ATOM 3764 O O . LEU B 1 176 ? -2.635 1.021 14.25 1 98.75 176 LEU B O 1
ATOM 3768 N N . ALA B 1 177 ? -0.951 1.764 12.992 1 98.94 177 ALA B N 1
ATOM 3769 C CA . ALA B 1 177 ? -1.118 3.17 13.352 1 98.94 177 ALA B CA 1
ATOM 3770 C C . ALA B 1 177 ? -1.498 4.008 12.133 1 98.94 177 ALA B C 1
ATOM 3772 O O . ALA B 1 177 ? -0.685 4.199 11.227 1 98.94 177 ALA B O 1
ATOM 3773 N N . VAL B 1 178 ? -2.721 4.461 12.078 1 98.94 178 VAL B N 1
ATOM 3774 C CA . VAL B 1 178 ? -3.121 5.445 11.078 1 98.94 178 VAL B CA 1
ATOM 3775 C C . VAL B 1 178 ? -2.859 6.855 11.602 1 98.94 178 VAL B C 1
ATOM 3777 O O . VAL B 1 178 ? -3.533 7.312 12.531 1 98.94 178 VAL B O 1
ATOM 3780 N N . CYS B 1 179 ? -1.984 7.582 10.961 1 98.94 179 CYS B N 1
ATOM 3781 C CA . CYS B 1 179 ? -1.321 8.656 11.695 1 98.94 179 CYS B CA 1
ATOM 3782 C C . CYS B 1 179 ? -1.809 10.016 11.227 1 98.94 179 CYS B C 1
ATOM 3784 O O . CYS B 1 179 ? -1.426 11.047 11.789 1 98.94 179 CYS B O 1
ATOM 3786 N N . GLY B 1 180 ? -2.717 10.031 10.203 1 98.62 180 GLY B N 1
ATOM 3787 C CA . GLY B 1 180 ? -3.004 11.344 9.656 1 98.62 180 GLY B CA 1
ATOM 3788 C C . GLY B 1 180 ? -1.756 12.148 9.344 1 98.62 180 GLY B C 1
ATOM 3789 O O . GLY B 1 180 ? -0.791 11.617 8.797 1 98.62 180 GLY B O 1
ATOM 3790 N N . ASP B 1 181 ? -1.799 13.438 9.695 1 98.75 181 ASP B N 1
ATOM 3791 C CA . ASP B 1 181 ? -0.699 14.305 9.289 1 98.75 181 ASP B CA 1
ATOM 3792 C C . ASP B 1 181 ? 0.375 14.383 10.375 1 98.75 181 ASP B C 1
ATOM 3794 O O . ASP B 1 181 ? 1.172 15.32 10.398 1 98.75 181 ASP B O 1
ATOM 3798 N N . VAL B 1 182 ? 0.393 13.445 11.336 1 98.88 182 VAL B N 1
ATOM 3799 C CA . VAL B 1 182 ? 1.505 13.258 12.258 1 98.88 182 VAL B CA 1
ATOM 3800 C C . VAL B 1 182 ? 2.709 12.688 11.516 1 98.88 182 VAL B C 1
ATOM 3802 O O . VAL B 1 182 ? 3.855 12.977 11.867 1 98.88 182 VAL B O 1
ATOM 3805 N N . VAL B 1 183 ? 2.434 11.906 10.516 1 98.88 183 VAL B N 1
ATOM 3806 C CA . VAL B 1 183 ? 3.467 11.242 9.727 1 98.88 183 VAL B CA 1
ATOM 3807 C C . VAL B 1 183 ? 3.244 11.516 8.242 1 98.88 183 VAL B C 1
ATOM 3809 O O . VAL B 1 183 ? 2.102 11.562 7.781 1 98.88 183 VAL B O 1
ATOM 3812 N N . TYR B 1 184 ? 4.324 11.734 7.535 1 98.75 184 TYR B N 1
ATOM 3813 C CA . TYR B 1 184 ? 4.297 11.938 6.09 1 98.75 184 TYR B CA 1
ATOM 3814 C C . TYR B 1 184 ? 5.102 10.867 5.371 1 98.75 184 TYR B C 1
ATOM 3816 O O . TYR B 1 184 ? 6.023 10.281 5.945 1 98.75 184 TYR B O 1
ATOM 3824 N N . GLY B 1 185 ? 4.699 10.539 4.137 1 98 185 GLY B N 1
ATOM 3825 C CA . GLY B 1 185 ? 5.508 9.742 3.232 1 98 185 GLY B CA 1
ATOM 3826 C C . GLY B 1 185 ? 6.465 10.57 2.395 1 98 185 GLY B C 1
ATOM 3827 O O . GLY B 1 185 ? 7.055 11.531 2.887 1 98 185 GLY B O 1
ATOM 3828 N N . GLN B 1 186 ? 6.695 10.148 1.148 1 96.69 186 GLN B N 1
ATOM 3829 C CA . GLN B 1 186 ? 7.582 10.859 0.24 1 96.69 186 GLN B CA 1
ATOM 3830 C C . GLN B 1 186 ? 6.891 12.094 -0.348 1 96.69 186 GLN B C 1
ATOM 3832 O O . GLN B 1 186 ? 6.871 12.273 -1.566 1 96.69 186 GLN B O 1
ATOM 3837 N N . VAL B 1 187 ? 6.41 12.906 0.563 1 97.94 187 VAL B N 1
ATOM 3838 C CA . VAL B 1 187 ? 5.781 14.203 0.325 1 97.94 187 VAL B CA 1
ATOM 3839 C C . VAL B 1 187 ? 6.363 15.242 1.282 1 97.94 187 VAL B C 1
ATOM 3841 O O . VAL B 1 187 ? 6.637 14.938 2.445 1 97.94 187 VAL B O 1
ATOM 3844 N N . HIS B 1 188 ? 6.609 16.469 0.723 1 98.25 188 HIS B N 1
ATOM 3845 C CA . HIS B 1 188 ? 7.074 17.516 1.63 1 98.25 188 HIS B CA 1
ATOM 3846 C C . HIS B 1 188 ? 6.074 17.75 2.756 1 98.25 188 HIS B C 1
ATOM 3848 O O . HIS B 1 188 ? 4.863 17.75 2.525 1 98.25 188 HIS B O 1
ATOM 3854 N N . GLN B 1 189 ? 6.59 17.844 3.918 1 97.12 189 GLN B N 1
ATOM 3855 C CA . GLN B 1 189 ? 5.77 18 5.113 1 97.12 189 GLN B CA 1
ATOM 3856 C C . GLN B 1 189 ? 5.453 19.484 5.359 1 97.12 189 GLN B C 1
ATOM 3858 O O . GLN B 1 189 ? 6.32 20.344 5.199 1 97.12 189 GLN B O 1
ATOM 3863 N N . MET B 1 190 ? 4.223 19.734 5.73 1 97.88 190 MET B N 1
ATOM 3864 C CA . MET B 1 190 ? 3.725 21.078 5.961 1 97.88 190 MET B CA 1
ATOM 3865 C C . MET B 1 190 ? 4.086 21.562 7.363 1 97.88 190 MET B C 1
ATOM 3867 O O . MET B 1 190 ? 3.629 21 8.352 1 97.88 190 MET B O 1
ATOM 3871 N N . LEU B 1 191 ? 4.895 22.594 7.434 1 98.31 191 LEU B N 1
ATOM 3872 C CA . LEU B 1 191 ? 5.316 23.125 8.727 1 98.31 191 LEU B CA 1
ATOM 3873 C C . LEU B 1 191 ? 4.781 24.547 8.938 1 98.31 191 LEU B C 1
ATOM 3875 O O . LEU B 1 191 ? 5.301 25.297 9.766 1 98.31 191 LEU B O 1
ATOM 3879 N N . PHE B 1 192 ? 3.756 24.906 8.148 1 97 192 PHE B N 1
ATOM 3880 C CA . PHE B 1 192 ? 3.221 26.266 8.234 1 97 192 PHE B CA 1
ATOM 3881 C C . PHE B 1 192 ? 2.801 26.594 9.656 1 97 192 PHE B C 1
ATOM 3883 O O . PHE B 1 192 ? 3.021 27.703 10.133 1 97 192 PHE B O 1
ATOM 3890 N N . GLU B 1 193 ? 2.146 25.578 10.32 1 96.81 193 GLU B N 1
ATOM 3891 C CA . GLU B 1 193 ? 1.691 25.797 11.688 1 96.81 193 GLU B CA 1
ATOM 3892 C C . GLU B 1 193 ? 2.713 25.297 12.703 1 96.81 193 GLU B C 1
ATOM 3894 O O . GLU B 1 193 ? 2.627 25.609 13.891 1 96.81 193 GLU B O 1
ATOM 3899 N N . ALA B 1 194 ? 3.58 24.422 12.281 1 97.88 194 ALA B N 1
ATOM 3900 C CA . ALA B 1 194 ? 4.73 24.016 13.086 1 97.88 194 ALA B CA 1
ATOM 3901 C C . ALA B 1 194 ? 5.914 24.953 12.844 1 97.88 194 ALA B C 1
ATOM 3903 O O . ALA B 1 194 ? 7.023 24.484 12.555 1 97.88 194 ALA B O 1
ATOM 3904 N N . ASN B 1 195 ? 5.66 26.188 13.086 1 96.69 195 ASN B N 1
ATOM 3905 C CA . ASN B 1 195 ? 6.508 27.25 12.555 1 96.69 195 ASN B CA 1
ATOM 3906 C C . ASN B 1 195 ? 7.52 27.734 13.594 1 96.69 195 ASN B C 1
ATOM 3908 O O . ASN B 1 195 ? 8.312 28.641 13.32 1 96.69 195 ASN B O 1
ATOM 3912 N N . THR B 1 196 ? 7.551 27.234 14.828 1 97.25 196 THR B N 1
ATOM 3913 C CA . THR B 1 196 ? 8.555 27.516 15.844 1 97.25 196 THR B CA 1
ATOM 3914 C C . THR B 1 196 ? 9.305 26.25 16.234 1 97.25 196 THR B C 1
ATOM 3916 O O . THR B 1 196 ? 8.82 25.141 16 1 97.25 196 THR B O 1
ATOM 3919 N N . LYS B 1 197 ? 10.438 26.5 16.812 1 97.06 197 LYS B N 1
ATOM 3920 C CA . LYS B 1 197 ? 11.219 25.344 17.281 1 97.06 197 LYS B CA 1
ATOM 3921 C C . LYS B 1 197 ? 10.43 24.5 18.266 1 97.06 197 LYS B C 1
ATOM 3923 O O . LYS B 1 197 ? 10.477 23.281 18.234 1 97.06 197 LYS B O 1
ATOM 3928 N N . SER B 1 198 ? 9.766 25.188 19.172 1 97.75 198 SER B N 1
ATOM 3929 C CA . SER B 1 198 ? 9 24.484 20.203 1 97.75 198 SER B CA 1
ATOM 3930 C C . SER B 1 198 ? 7.918 23.609 19.578 1 97.75 198 SER B C 1
ATOM 3932 O O . SER B 1 198 ? 7.711 22.469 20.016 1 97.75 198 SER B O 1
ATOM 3934 N N . LYS B 1 199 ? 7.223 24.078 18.625 1 98.38 199 LYS B N 1
ATOM 3935 C CA . LYS B 1 199 ? 6.16 23.312 17.969 1 98.38 199 LYS B CA 1
ATOM 3936 C C . LYS B 1 199 ? 6.727 22.125 17.188 1 98.38 199 LYS B C 1
ATOM 3938 O O . LYS B 1 199 ? 6.105 21.062 17.141 1 98.38 199 LYS B O 1
ATOM 3943 N N . ARG B 1 200 ? 7.859 22.312 16.547 1 98.56 200 ARG B N 1
ATOM 3944 C CA . ARG B 1 200 ? 8.492 21.203 15.844 1 98.56 200 ARG B CA 1
ATOM 3945 C C . ARG B 1 200 ? 8.969 20.141 16.828 1 98.56 200 ARG B C 1
ATOM 3947 O O . ARG B 1 200 ? 8.875 18.938 16.531 1 98.56 200 ARG B O 1
ATOM 3954 N N . ASP B 1 201 ? 9.477 20.578 17.984 1 98.62 201 ASP B N 1
ATOM 3955 C CA . ASP B 1 201 ? 9.867 19.625 19.031 1 98.62 201 ASP B CA 1
ATOM 3956 C C . ASP B 1 201 ? 8.656 18.828 19.516 1 98.62 201 ASP B C 1
ATOM 3958 O O . ASP B 1 201 ? 8.766 17.641 19.797 1 98.62 201 ASP B O 1
ATOM 3962 N N . GLU B 1 202 ? 7.562 19.516 19.688 1 98.81 202 GLU B N 1
ATOM 3963 C CA . GLU B 1 202 ? 6.332 18.828 20.078 1 98.81 202 GLU B CA 1
ATOM 3964 C C . GLU B 1 202 ? 5.898 17.812 19.016 1 98.81 202 GLU B C 1
ATOM 3966 O O . GLU B 1 202 ? 5.375 16.75 19.344 1 98.81 202 GLU B O 1
ATOM 3971 N N . TRP B 1 203 ? 6.062 18.203 17.75 1 98.88 203 TRP B N 1
ATOM 3972 C CA . TRP B 1 203 ? 5.758 17.266 16.672 1 98.88 203 TRP B CA 1
ATOM 3973 C C . TRP B 1 203 ? 6.652 16.031 16.75 1 98.88 203 TRP B C 1
ATOM 3975 O O . TRP B 1 203 ? 6.188 14.914 16.547 1 98.88 203 TRP B O 1
ATOM 3985 N N . ILE B 1 204 ? 7.906 16.203 17.031 1 98.88 204 ILE B N 1
ATOM 3986 C CA . ILE B 1 204 ? 8.828 15.094 17.203 1 98.88 204 ILE B CA 1
ATOM 3987 C C . ILE B 1 204 ? 8.352 14.195 18.344 1 98.88 204 ILE B C 1
ATOM 3989 O O . ILE B 1 204 ? 8.359 12.969 18.219 1 98.88 204 ILE B O 1
ATOM 3993 N N . ARG B 1 205 ? 7.898 14.773 19.438 1 98.81 205 ARG B N 1
ATOM 3994 C CA . ARG B 1 205 ? 7.371 14 20.562 1 98.81 205 ARG B CA 1
ATOM 3995 C C . ARG B 1 205 ? 6.125 13.219 20.156 1 98.81 205 ARG B C 1
ATOM 3997 O O . ARG B 1 205 ? 5.902 12.102 20.625 1 98.81 205 ARG B O 1
ATOM 4004 N N . ALA B 1 206 ? 5.285 13.852 19.344 1 98.88 206 ALA B N 1
ATOM 4005 C CA . ALA B 1 206 ? 4.109 13.148 18.828 1 98.88 206 ALA B CA 1
ATOM 4006 C C . ALA B 1 206 ? 4.508 11.883 18.078 1 98.88 206 ALA B C 1
ATOM 4008 O O . ALA B 1 206 ? 3.891 10.836 18.25 1 98.88 206 ALA B O 1
ATOM 4009 N N . ILE B 1 207 ? 5.535 11.984 17.219 1 98.94 207 ILE B N 1
ATOM 4010 C CA . ILE B 1 207 ? 6.02 10.836 16.453 1 98.94 207 ILE B CA 1
ATOM 4011 C C . ILE B 1 207 ? 6.57 9.781 17.406 1 98.94 207 ILE B C 1
ATOM 4013 O O . ILE B 1 207 ? 6.367 8.578 17.188 1 98.94 207 ILE B O 1
ATOM 4017 N N . GLU B 1 208 ? 7.238 10.219 18.453 1 98.81 208 GLU B N 1
ATOM 4018 C CA . GLU B 1 208 ? 7.793 9.297 19.438 1 98.81 208 GLU B CA 1
ATOM 4019 C C . GLU B 1 208 ? 6.691 8.539 20.172 1 98.81 208 GLU B C 1
ATOM 4021 O O . GLU B 1 208 ? 6.867 7.379 20.531 1 98.81 208 GLU B O 1
ATOM 4026 N N . MET B 1 209 ? 5.555 9.18 20.375 1 98.88 209 MET B N 1
ATOM 4027 C CA . MET B 1 209 ? 4.406 8.484 20.938 1 98.88 209 MET B CA 1
ATOM 4028 C C . MET B 1 209 ? 3.953 7.344 20.047 1 98.88 209 MET B C 1
ATOM 4030 O O . MET B 1 209 ? 3.57 6.281 20.531 1 98.88 209 MET B O 1
ATOM 4034 N N . VAL B 1 210 ? 3.965 7.551 18.75 1 98.88 210 VAL B N 1
ATOM 4035 C CA . VAL B 1 210 ? 3.617 6.496 17.797 1 98.88 210 VAL B CA 1
ATOM 4036 C C . VAL B 1 210 ? 4.648 5.371 17.875 1 98.88 210 VAL B C 1
ATOM 4038 O O . VAL B 1 210 ? 4.289 4.191 17.906 1 98.88 210 VAL B O 1
ATOM 4041 N N . GLU B 1 211 ? 5.918 5.773 17.875 1 98.75 211 GLU B N 1
ATOM 4042 C CA . GLU B 1 211 ? 6.996 4.793 17.969 1 98.75 211 GLU B CA 1
ATOM 4043 C C . GLU B 1 211 ? 6.824 3.898 19.188 1 98.75 211 GLU B C 1
ATOM 4045 O O . GLU B 1 211 ? 7.086 2.695 19.125 1 98.75 211 GLU B O 1
ATOM 4050 N N . ALA B 1 212 ? 6.402 4.5 20.25 1 98.75 212 ALA B N 1
ATOM 4051 C CA . ALA B 1 212 ? 6.281 3.795 21.531 1 98.75 212 ALA B CA 1
ATOM 4052 C C . ALA B 1 212 ? 5.227 2.695 21.453 1 98.75 212 ALA B C 1
ATOM 4054 O O . ALA B 1 212 ? 5.242 1.755 22.25 1 98.75 212 ALA B O 1
ATOM 4055 N N . LEU B 1 213 ? 4.324 2.77 20.484 1 98.75 213 LEU B N 1
ATOM 4056 C CA . LEU B 1 213 ? 3.299 1.747 20.297 1 98.75 213 LEU B CA 1
ATOM 4057 C C . LEU B 1 213 ? 3.883 0.506 19.625 1 98.75 213 LEU B C 1
ATOM 4059 O O . LEU B 1 213 ? 3.254 -0.555 19.625 1 98.75 213 LEU B O 1
ATOM 4063 N N . ASN B 1 214 ? 5.09 0.62 19.047 1 98.38 214 ASN B N 1
ATOM 4064 C CA . ASN B 1 214 ? 5.75 -0.448 18.312 1 98.38 214 ASN B CA 1
ATOM 4065 C C . ASN B 1 214 ? 4.867 -0.986 17.188 1 98.38 214 ASN B C 1
ATOM 4067 O O . ASN B 1 214 ? 4.594 -2.186 17.125 1 98.38 214 ASN B O 1
ATOM 4071 N N . PRO B 1 215 ? 4.414 -0.086 16.344 1 98.62 215 PRO B N 1
ATOM 4072 C CA . PRO B 1 215 ? 3.539 -0.524 15.258 1 98.62 215 PRO B CA 1
ATOM 4073 C C . PRO B 1 215 ? 4.273 -1.361 14.211 1 98.62 215 PRO B C 1
ATOM 4075 O O . PRO B 1 215 ? 5.492 -1.252 14.07 1 98.62 215 PRO B O 1
ATOM 4078 N N . ALA B 1 216 ? 3.529 -2.234 13.539 1 98.06 216 ALA B N 1
ATOM 4079 C CA . ALA B 1 216 ? 4.035 -2.891 12.336 1 98.06 216 ALA B CA 1
ATOM 4080 C C . ALA B 1 216 ? 3.75 -2.053 11.094 1 98.06 216 ALA B C 1
ATOM 4082 O O . ALA B 1 216 ? 4.574 -1.986 10.18 1 98.06 216 ALA B O 1
ATOM 4083 N N . TYR B 1 217 ? 2.574 -1.456 11.039 1 98.62 217 TYR B N 1
ATOM 4084 C CA . TYR B 1 217 ? 2.121 -0.671 9.898 1 98.62 217 TYR B CA 1
ATOM 4085 C C . TYR B 1 217 ? 1.872 0.779 10.297 1 98.62 217 TYR B C 1
ATOM 4087 O O . TYR B 1 217 ? 1.264 1.048 11.336 1 98.62 217 TYR B O 1
ATOM 4095 N N . VAL B 1 218 ? 2.396 1.679 9.508 1 98.81 218 VAL B N 1
ATOM 4096 C CA . VAL B 1 218 ? 2.236 3.111 9.734 1 98.81 218 VAL B CA 1
ATOM 4097 C C . VAL B 1 218 ? 1.697 3.777 8.469 1 98.81 218 VAL B C 1
ATOM 4099 O O . VAL B 1 218 ? 2.365 3.783 7.434 1 98.81 218 VAL B O 1
ATOM 4102 N N . VAL B 1 219 ? 0.472 4.328 8.523 1 98.88 219 VAL B N 1
ATOM 4103 C CA . VAL B 1 219 ? -0.121 5.016 7.383 1 98.88 219 VAL B CA 1
ATOM 4104 C C . VAL B 1 219 ? 0.065 6.523 7.535 1 98.88 219 VAL B C 1
ATOM 4106 O O . VAL B 1 219 ? -0.415 7.121 8.5 1 98.88 219 VAL B O 1
ATOM 4109 N N . ALA B 1 220 ? 0.753 7.133 6.602 1 98.81 220 ALA B N 1
ATOM 4110 C CA . ALA B 1 220 ? 0.953 8.578 6.566 1 98.81 220 ALA B CA 1
ATOM 4111 C C . ALA B 1 220 ? -0.275 9.289 6.004 1 98.81 220 ALA B C 1
ATOM 4113 O O . ALA B 1 220 ? -0.989 8.734 5.164 1 98.81 220 ALA B O 1
ATOM 4114 N N . GLY B 1 221 ? -0.532 10.477 6.48 1 98.62 221 GLY B N 1
ATOM 4115 C CA . GLY B 1 221 ? -1.653 11.258 5.984 1 98.62 221 GLY B CA 1
ATOM 4116 C C . GLY B 1 221 ? -1.479 11.703 4.543 1 98.62 221 GLY B C 1
ATOM 4117 O O . GLY B 1 221 ? -2.441 11.719 3.773 1 98.62 221 GLY B O 1
ATOM 4118 N N . HIS B 1 222 ? -0.267 12.109 4.238 1 98.69 222 HIS B N 1
ATOM 4119 C CA . HIS B 1 222 ? 0.149 12.445 2.883 1 98.69 222 HIS B CA 1
ATOM 4120 C C . HIS B 1 222 ? 1.321 11.578 2.434 1 98.69 222 HIS B C 1
ATOM 4122 O O . HIS B 1 222 ? 2.389 11.602 3.051 1 98.69 222 HIS B O 1
ATOM 4128 N N . LYS B 1 223 ? 1.122 10.844 1.434 1 98.12 223 LYS B N 1
ATOM 4129 C CA . LYS B 1 223 ? 2.139 9.961 0.869 1 98.12 223 LYS B CA 1
ATOM 4130 C C . LYS B 1 223 ? 1.881 9.703 -0.613 1 98.12 223 LYS B C 1
ATOM 4132 O O . LYS B 1 223 ? 0.789 9.977 -1.115 1 98.12 223 LYS B O 1
ATOM 4137 N N . GLN B 1 224 ? 2.947 9.328 -1.334 1 96.81 224 GLN B N 1
ATOM 4138 C CA . GLN B 1 224 ? 2.74 8.859 -2.701 1 96.81 224 GLN B CA 1
ATOM 4139 C C . GLN B 1 224 ? 1.982 7.539 -2.721 1 96.81 224 GLN B C 1
ATOM 4141 O O . GLN B 1 224 ? 2.174 6.691 -1.845 1 96.81 224 GLN B O 1
ATOM 4146 N N . ALA B 1 225 ? 1.321 7.477 -3.965 1 95.06 225 ALA B N 1
ATOM 4147 C CA . ALA B 1 225 ? 0.581 6.23 -4.125 1 95.06 225 ALA B CA 1
ATOM 4148 C C . ALA B 1 225 ? 1.528 5.035 -4.211 1 95.06 225 ALA B C 1
ATOM 4150 O O . ALA B 1 225 ? 2.648 5.16 -4.711 1 95.06 225 ALA B O 1
ATOM 4151 N N . GLU B 1 226 ? 1.521 3.945 -3.676 1 95.5 226 GLU B N 1
ATOM 4152 C CA . GLU B 1 226 ? 2.189 2.652 -3.773 1 95.5 226 GLU B CA 1
ATOM 4153 C C . GLU B 1 226 ? 3.285 2.516 -2.717 1 95.5 226 GLU B C 1
ATOM 4155 O O . GLU B 1 226 ? 3.857 1.438 -2.545 1 95.5 226 GLU B O 1
ATOM 4160 N N . GLU B 1 227 ? 3.604 3.732 -2.049 1 96.94 227 GLU B N 1
ATOM 4161 C CA . GLU B 1 227 ? 4.496 3.566 -0.905 1 96.94 227 GLU B CA 1
ATOM 4162 C C . GLU B 1 227 ? 3.953 2.529 0.074 1 96.94 227 GLU B C 1
ATOM 4164 O O . GLU B 1 227 ? 2.76 2.527 0.385 1 96.94 227 GLU B O 1
ATOM 4169 N N . MET B 1 228 ? 4.852 1.694 0.463 1 97.69 228 MET B N 1
ATOM 4170 C CA . MET B 1 228 ? 4.43 0.806 1.542 1 97.69 228 MET B CA 1
ATOM 4171 C C . MET B 1 228 ? 4.207 1.585 2.834 1 97.69 228 MET B C 1
ATOM 4173 O O . MET B 1 228 ? 4.969 2.502 3.148 1 97.69 228 MET B O 1
ATOM 4177 N N . ASP B 1 229 ? 3.195 1.218 3.545 1 98.38 229 ASP B N 1
ATOM 4178 C CA . ASP B 1 229 ? 2.891 1.835 4.832 1 98.38 229 ASP B CA 1
ATOM 4179 C C . ASP B 1 229 ? 3.773 1.261 5.938 1 98.38 229 ASP B C 1
ATOM 4181 O O . ASP B 1 229 ? 3.297 0.514 6.797 1 98.38 229 ASP B O 1
ATOM 4185 N N . GLY B 1 230 ? 5.039 1.695 5.965 1 97.75 230 GLY B N 1
ATOM 4186 C CA . GLY B 1 230 ? 6.035 1.078 6.828 1 97.75 230 GLY B CA 1
ATOM 4187 C C . GLY B 1 230 ? 6.504 1.992 7.945 1 97.75 230 GLY B C 1
ATOM 4188 O O . GLY B 1 230 ? 6.242 3.195 7.922 1 97.75 230 GLY B O 1
ATOM 4189 N N . VAL B 1 231 ? 7.195 1.398 8.883 1 97.5 231 VAL B N 1
ATOM 4190 C CA . VAL B 1 231 ? 7.609 2.07 10.109 1 97.5 231 VAL B CA 1
ATOM 4191 C C . VAL B 1 231 ? 8.719 3.078 9.805 1 97.5 231 VAL B C 1
ATOM 4193 O O . VAL B 1 231 ? 8.961 4.004 10.578 1 97.5 231 VAL B O 1
ATOM 4196 N N . TRP B 1 232 ? 9.344 2.996 8.664 1 96.62 232 TRP B N 1
ATOM 4197 C CA . TRP B 1 232 ? 10.438 3.898 8.305 1 96.62 232 TRP B CA 1
ATOM 4198 C C . TRP B 1 232 ? 9.922 5.32 8.109 1 96.62 232 TRP B C 1
ATOM 4200 O O . TRP B 1 232 ? 10.695 6.281 8.148 1 96.62 232 TRP B O 1
ATOM 4210 N N . HIS B 1 233 ? 8.625 5.484 7.852 1 97.88 233 HIS B N 1
ATOM 4211 C CA . HIS B 1 233 ? 8.055 6.82 7.707 1 97.88 233 HIS B CA 1
ATOM 4212 C C . HIS B 1 233 ? 8.195 7.621 9 1 97.88 233 HIS B C 1
ATOM 4214 O O . HIS B 1 233 ? 8.258 8.852 8.961 1 97.88 233 HIS B O 1
ATOM 4220 N N . LEU B 1 234 ? 8.227 6.91 10.18 1 98.38 234 LEU B N 1
ATOM 4221 C CA . LEU B 1 234 ? 8.383 7.598 11.461 1 98.38 234 LEU B CA 1
ATOM 4222 C C . LEU B 1 234 ? 9.734 8.305 11.531 1 98.38 234 LEU B C 1
ATOM 4224 O O . LEU B 1 234 ? 9.797 9.516 11.719 1 98.38 234 LEU B O 1
ATOM 4228 N N . ALA B 1 235 ? 10.766 7.594 11.289 1 97.31 235 ALA B N 1
ATOM 4229 C CA . ALA B 1 235 ? 12.109 8.164 11.344 1 97.31 235 ALA B CA 1
ATOM 4230 C C . ALA B 1 235 ? 12.289 9.234 10.258 1 97.31 235 ALA B C 1
ATOM 4232 O O . ALA B 1 235 ? 12.945 10.25 10.492 1 97.31 235 ALA B O 1
ATOM 4233 N N . ALA B 1 236 ? 11.773 8.922 9.078 1 96.94 236 ALA B N 1
ATOM 4234 C CA . ALA B 1 236 ? 11.906 9.867 7.969 1 96.94 236 ALA B CA 1
ATOM 4235 C C . ALA B 1 236 ? 11.211 11.188 8.281 1 96.94 236 ALA B C 1
ATOM 4237 O O . ALA B 1 236 ? 11.719 12.258 7.938 1 96.94 236 ALA B O 1
ATOM 4238 N N . THR B 1 237 ? 10.039 11.141 8.883 1 98.38 237 THR B N 1
ATOM 4239 C CA . THR B 1 237 ? 9.312 12.344 9.258 1 98.38 237 THR B CA 1
ATOM 4240 C C . THR B 1 237 ? 10.07 13.133 10.32 1 98.38 237 THR B C 1
ATOM 4242 O O . THR B 1 237 ? 10.172 14.359 10.234 1 98.38 237 THR B O 1
ATOM 4245 N N . LYS B 1 238 ? 10.609 12.453 11.312 1 98.19 238 LYS B N 1
ATOM 4246 C CA . LYS B 1 238 ? 11.398 13.117 12.344 1 98.19 238 LYS B CA 1
ATOM 4247 C C . LYS B 1 238 ? 12.617 13.82 11.75 1 98.19 238 LYS B C 1
ATOM 4249 O O . LYS B 1 238 ? 12.898 14.969 12.078 1 98.19 238 LYS B O 1
ATOM 4254 N N . LYS B 1 239 ? 13.25 13.133 10.922 1 97.88 239 LYS B N 1
ATOM 4255 C CA . LYS B 1 239 ? 14.469 13.68 10.328 1 97.88 239 LYS B CA 1
ATOM 4256 C C . LYS B 1 239 ? 14.172 14.969 9.562 1 97.88 239 LYS B C 1
ATOM 4258 O O . LYS B 1 239 ? 14.969 15.906 9.578 1 97.88 239 LYS B O 1
ATOM 4263 N N . TYR B 1 240 ? 13.086 15 8.812 1 98.25 240 TYR B N 1
ATOM 4264 C CA . TYR B 1 240 ? 12.695 16.188 8.07 1 98.25 240 TYR B CA 1
ATOM 4265 C C . TYR B 1 240 ? 12.531 17.391 9.008 1 98.25 240 TYR B C 1
ATOM 4267 O O . TYR B 1 240 ? 12.961 18.5 8.688 1 98.25 240 TYR B O 1
ATOM 4275 N N . LEU B 1 241 ? 11.898 17.125 10.172 1 98.69 241 LEU B N 1
ATOM 4276 C CA . LEU B 1 241 ? 11.695 18.172 11.164 1 98.69 241 LEU B CA 1
ATOM 4277 C C . LEU B 1 241 ? 13.031 18.672 11.711 1 98.69 241 LEU B C 1
ATOM 4279 O O . LEU B 1 241 ? 13.227 19.891 11.867 1 98.69 241 LEU B O 1
ATOM 4283 N N . VAL B 1 242 ? 13.891 17.766 12.008 1 98.5 242 VAL B N 1
ATOM 4284 C CA . VAL B 1 242 ? 15.211 18.109 12.516 1 98.5 242 VAL B CA 1
ATOM 4285 C C . VAL B 1 242 ? 15.984 18.922 11.469 1 98.5 242 VAL B C 1
ATOM 4287 O O . VAL B 1 242 ? 16.594 19.938 11.789 1 98.5 242 VAL B O 1
ATOM 4290 N N . ASP B 1 243 ? 15.938 18.453 10.219 1 98.5 243 ASP B N 1
ATOM 4291 C CA . ASP B 1 243 ? 16.641 19.141 9.133 1 98.5 243 ASP B CA 1
ATOM 4292 C C . ASP B 1 243 ? 16.094 20.547 8.93 1 98.5 243 ASP B C 1
ATOM 4294 O O . ASP B 1 243 ? 16.859 21.484 8.68 1 98.5 243 ASP B O 1
ATOM 4298 N N . PHE B 1 244 ? 14.797 20.734 8.969 1 98.62 244 PHE B N 1
ATOM 4299 C CA . PHE B 1 244 ? 14.203 22.062 8.867 1 98.62 244 PHE B CA 1
ATOM 4300 C C . PHE B 1 244 ? 14.719 22.969 9.984 1 98.62 244 PHE B C 1
ATOM 4302 O O . PHE B 1 244 ? 15.055 24.125 9.734 1 98.62 244 PHE B O 1
ATOM 4309 N N . GLY B 1 245 ? 14.727 22.406 11.234 1 98.12 245 GLY B N 1
ATOM 4310 C CA . GLY B 1 245 ? 15.281 23.141 12.359 1 98.12 245 GLY B CA 1
ATOM 4311 C C . GLY B 1 245 ? 16.734 23.547 12.148 1 98.12 245 GLY B C 1
ATOM 4312 O O . GLY B 1 245 ? 17.109 24.672 12.469 1 98.12 245 GLY B O 1
ATOM 4313 N N . ASP B 1 246 ? 17.516 22.672 11.633 1 98.44 246 ASP B N 1
ATOM 4314 C CA . ASP B 1 246 ? 18.922 22.969 11.352 1 98.44 246 ASP B CA 1
ATOM 4315 C C . ASP B 1 246 ? 19.047 24.109 10.344 1 98.44 246 ASP B C 1
ATOM 4317 O O . ASP B 1 246 ? 19.938 24.953 10.469 1 98.44 246 ASP B O 1
ATOM 4321 N N . VAL B 1 247 ? 18.234 24.047 9.297 1 98.38 247 VAL B N 1
ATOM 4322 C CA . VAL B 1 247 ? 18.234 25.109 8.305 1 98.38 247 VAL B CA 1
ATOM 4323 C C . VAL B 1 247 ? 17.906 26.453 8.977 1 98.38 247 VAL B C 1
ATOM 4325 O O . VAL B 1 247 ? 18.562 27.453 8.719 1 98.38 247 VAL B O 1
ATOM 4328 N N . MET B 1 248 ? 16.906 26.484 9.867 1 97.38 248 MET B N 1
ATOM 4329 C CA . MET B 1 248 ? 16.5 27.688 10.562 1 97.38 248 MET B CA 1
ATOM 4330 C C . MET B 1 248 ? 17.609 28.188 11.492 1 97.38 248 MET B C 1
ATOM 4332 O O . MET B 1 248 ? 17.781 29.391 11.672 1 97.38 248 MET B O 1
ATOM 4336 N N . ASP B 1 249 ? 18.328 27.281 12.062 1 96.69 249 ASP B N 1
ATOM 4337 C CA . ASP B 1 249 ? 19.391 27.609 13.016 1 96.69 249 ASP B CA 1
ATOM 4338 C C . ASP B 1 249 ? 20.547 28.328 12.328 1 96.69 249 ASP B C 1
ATOM 4340 O O . ASP B 1 249 ? 21.359 28.984 12.984 1 96.69 249 ASP B O 1
ATOM 4344 N N . LYS B 1 250 ? 20.609 28.266 11.023 1 97.38 250 LYS B N 1
ATOM 4345 C CA . LYS B 1 250 ? 21.656 28.953 10.273 1 97.38 250 LYS B CA 1
ATOM 4346 C C . LYS B 1 250 ? 21.266 30.406 9.992 1 97.38 250 LYS B C 1
ATOM 4348 O O . LYS B 1 250 ? 21.969 31.109 9.25 1 97.38 250 LYS B O 1
ATOM 4353 N N . SER B 1 251 ? 20.25 30.797 10.438 1 94.81 251 SER B N 1
ATOM 4354 C CA . SER B 1 251 ? 19.766 32.188 10.375 1 94.81 251 SER B CA 1
ATOM 4355 C C . SER B 1 251 ? 19.609 32.656 8.93 1 94.81 251 SER B C 1
ATOM 4357 O O . SER B 1 251 ? 20.219 33.656 8.531 1 94.81 251 SER B O 1
ATOM 4359 N N . PRO B 1 252 ? 18.797 31.891 8.234 1 97.38 252 PRO B N 1
ATOM 4360 C CA . PRO B 1 252 ? 18.547 32.344 6.863 1 97.38 252 PRO B CA 1
ATOM 4361 C C . PRO B 1 252 ? 18.047 33.781 6.785 1 97.38 252 PRO B C 1
ATOM 4363 O O . PRO B 1 252 ? 17.328 34.219 7.68 1 97.38 252 PRO B O 1
ATOM 4366 N N . ARG B 1 253 ? 18.328 34.469 5.613 1 96.12 253 ARG B N 1
ATOM 4367 C CA . ARG B 1 253 ? 18.016 35.906 5.438 1 96.12 253 ARG B CA 1
ATOM 4368 C C . ARG B 1 253 ? 16.531 36.094 5.16 1 96.12 253 ARG B C 1
ATOM 4370 O O . ARG B 1 253 ? 15.977 37.156 5.508 1 96.12 253 ARG B O 1
ATOM 4377 N N . ASP B 1 254 ? 15.961 35.188 4.477 1 96.31 254 ASP B N 1
ATOM 4378 C CA . ASP B 1 254 ? 14.547 35.219 4.121 1 96.31 254 ASP B CA 1
ATOM 4379 C C . ASP B 1 254 ? 14 33.844 3.867 1 96.31 254 ASP B C 1
ATOM 4381 O O . ASP B 1 254 ? 14.727 32.844 3.979 1 96.31 254 ASP B O 1
ATOM 4385 N N . TRP B 1 255 ? 12.719 33.781 3.617 1 95.62 255 TRP B N 1
ATOM 4386 C CA . TRP B 1 255 ? 12.031 32.5 3.502 1 95.62 255 TRP B CA 1
ATOM 4387 C C . TRP B 1 255 ? 12.516 31.719 2.277 1 95.62 255 TRP B C 1
ATOM 4389 O O . TRP B 1 255 ? 12.484 30.484 2.262 1 95.62 255 TRP B O 1
ATOM 4399 N N . THR B 1 256 ? 12.984 32.375 1.247 1 96.88 256 THR B N 1
ATOM 4400 C CA . THR B 1 256 ? 13.414 31.703 0.021 1 96.88 256 THR B CA 1
ATOM 4401 C C . THR B 1 256 ? 14.656 30.844 0.272 1 96.88 256 THR B C 1
ATOM 4403 O O . THR B 1 256 ? 14.828 29.797 -0.352 1 96.88 256 THR B O 1
ATOM 4406 N N . GLU B 1 257 ? 15.5 31.281 1.199 1 97.88 257 GLU B N 1
ATOM 4407 C CA . GLU B 1 257 ? 16.688 30.5 1.545 1 97.88 257 GLU B CA 1
ATOM 4408 C C . GLU B 1 257 ? 16.297 29.172 2.215 1 97.88 257 GLU B C 1
ATOM 4410 O O . GLU B 1 257 ? 16.953 28.156 2.002 1 97.88 257 GLU B O 1
ATOM 4415 N N . VAL B 1 258 ? 15.266 29.281 3.061 1 97.81 258 VAL B N 1
ATOM 4416 C CA . VAL B 1 258 ? 14.789 28.078 3.73 1 97.81 258 VAL B CA 1
ATOM 4417 C C . VAL B 1 258 ? 14.18 27.125 2.707 1 97.81 258 VAL B C 1
ATOM 4419 O O . VAL B 1 258 ? 14.492 25.938 2.699 1 97.81 258 VAL B O 1
ATOM 4422 N N . ARG B 1 259 ? 13.297 27.641 1.857 1 97.19 259 ARG B N 1
ATOM 4423 C CA . ARG B 1 259 ? 12.68 26.859 0.786 1 97.19 259 ARG B CA 1
ATOM 4424 C C . ARG B 1 259 ? 13.742 26.156 -0.056 1 97.19 259 ARG B C 1
ATOM 4426 O O . ARG B 1 259 ? 13.664 24.953 -0.279 1 97.19 259 ARG B O 1
ATOM 4433 N N . ASP B 1 260 ? 14.773 26.922 -0.519 1 98.19 260 ASP B N 1
ATOM 4434 C CA . ASP B 1 260 ? 15.812 26.391 -1.392 1 98.19 260 ASP B CA 1
ATOM 4435 C C . ASP B 1 260 ? 16.609 25.281 -0.688 1 98.19 260 ASP B C 1
ATOM 4437 O O . ASP B 1 260 ? 16.953 24.266 -1.3 1 98.19 260 ASP B O 1
ATOM 4441 N N . ALA B 1 261 ? 16.922 25.5 0.559 1 98.5 261 ALA B N 1
ATOM 4442 C CA . ALA B 1 261 ? 17.688 24.516 1.329 1 98.5 261 ALA B CA 1
ATOM 4443 C C . ALA B 1 261 ? 16.906 23.219 1.467 1 98.5 261 ALA B C 1
ATOM 4445 O O . ALA B 1 261 ? 17.469 22.125 1.312 1 98.5 261 ALA B O 1
ATOM 4446 N N . MET B 1 262 ? 15.586 23.312 1.762 1 98.44 262 MET B N 1
ATOM 4447 C CA . MET B 1 262 ? 14.773 22.109 1.965 1 98.44 262 MET B CA 1
ATOM 4448 C C . MET B 1 262 ? 14.562 21.375 0.651 1 98.44 262 MET B C 1
ATOM 4450 O O . MET B 1 262 ? 14.547 20.141 0.627 1 98.44 262 MET B O 1
ATOM 4454 N N . LEU B 1 263 ? 14.352 22.109 -0.455 1 97.88 263 LEU B N 1
ATOM 4455 C CA . LEU B 1 263 ? 14.203 21.484 -1.762 1 97.88 263 LEU B CA 1
ATOM 4456 C C . LEU B 1 263 ? 15.484 20.766 -2.168 1 97.88 263 LEU B C 1
ATOM 4458 O O . LEU B 1 263 ? 15.438 19.719 -2.83 1 97.88 263 LEU B O 1
ATOM 4462 N N . LYS B 1 264 ? 16.625 21.344 -1.762 1 98 264 LYS B N 1
ATOM 4463 C CA . LYS B 1 264 ? 17.906 20.703 -2.037 1 98 264 LYS B CA 1
ATOM 4464 C C . LYS B 1 264 ? 18.078 19.438 -1.207 1 98 264 LYS B C 1
ATOM 4466 O O . LYS B 1 264 ? 18.594 18.422 -1.704 1 98 264 LYS B O 1
ATOM 4471 N N . LEU B 1 265 ? 17.688 19.5 0.056 1 97.25 265 LEU B N 1
ATOM 4472 C CA . LEU B 1 265 ? 17.812 18.359 0.958 1 97.25 265 LEU B CA 1
ATOM 4473 C C . LEU B 1 265 ? 16.891 17.219 0.539 1 97.25 265 LEU B C 1
ATOM 4475 O O . LEU B 1 265 ? 17.234 16.047 0.694 1 97.25 265 LEU B O 1
ATOM 4479 N N . TYR B 1 266 ? 15.719 17.562 0.058 1 96.75 266 TYR B N 1
ATOM 4480 C CA . TYR B 1 266 ? 14.695 16.562 -0.257 1 96.75 266 TYR B CA 1
ATOM 4481 C C . TYR B 1 266 ? 14.172 16.75 -1.675 1 96.75 266 TYR B C 1
ATOM 4483 O O . TYR B 1 266 ? 12.977 16.969 -1.877 1 96.75 266 TYR B O 1
ATOM 4491 N N . PRO B 1 267 ? 15.016 16.547 -2.674 1 94.75 267 PRO B N 1
ATOM 4492 C CA . PRO B 1 267 ? 14.633 16.828 -4.062 1 94.75 267 PRO B CA 1
ATOM 4493 C C . PRO B 1 267 ? 13.586 15.844 -4.59 1 94.75 267 PRO B C 1
ATOM 4495 O O . PRO B 1 267 ? 12.891 16.141 -5.566 1 94.75 267 PRO B O 1
ATOM 4498 N N . ASP B 1 268 ? 13.422 14.75 -3.875 1 92.62 268 ASP B N 1
ATOM 4499 C CA . ASP B 1 268 ? 12.578 13.695 -4.434 1 92.62 268 ASP B CA 1
ATOM 4500 C C . ASP B 1 268 ? 11.195 13.703 -3.789 1 92.62 268 ASP B C 1
ATOM 4502 O O . ASP B 1 268 ? 10.297 12.977 -4.227 1 92.62 268 ASP B O 1
ATOM 4506 N N . ARG B 1 269 ? 11.016 14.461 -2.711 1 96.25 269 ARG B N 1
ATOM 4507 C CA . ARG B 1 269 ? 9.695 14.516 -2.092 1 96.25 269 ARG B CA 1
ATOM 4508 C C . ARG B 1 269 ? 8.711 15.281 -2.971 1 96.25 269 ARG B C 1
ATOM 4510 O O . ARG B 1 269 ? 9.07 16.281 -3.586 1 96.25 269 ARG B O 1
ATOM 4517 N N . PHE B 1 270 ? 7.523 14.812 -3.014 1 97 270 PHE B N 1
ATOM 4518 C CA . PHE B 1 270 ? 6.477 15.375 -3.865 1 97 270 PHE B CA 1
ATOM 4519 C C . PHE B 1 270 ? 5.992 16.703 -3.32 1 97 270 PHE B C 1
ATOM 4521 O O . PHE B 1 270 ? 6.039 16.953 -2.111 1 97 270 PHE B O 1
ATOM 4528 N N . ASN B 1 271 ? 5.5 17.641 -4.152 1 96.62 271 ASN B N 1
ATOM 4529 C CA . ASN B 1 271 ? 4.805 18.906 -3.924 1 96.62 271 ASN B CA 1
ATOM 4530 C C . ASN B 1 271 ? 5.758 19.984 -3.42 1 96.62 271 ASN B C 1
ATOM 4532 O O . ASN B 1 271 ? 5.766 20.312 -2.23 1 96.62 271 ASN B O 1
ATOM 4536 N N . PRO B 1 272 ? 6.457 20.656 -4.281 1 93.75 272 PRO B N 1
ATOM 4537 C CA . PRO B 1 272 ? 7.434 21.672 -3.906 1 93.75 272 PRO B CA 1
ATOM 4538 C C . PRO B 1 272 ? 6.781 22.953 -3.389 1 93.75 272 PRO B C 1
ATOM 4540 O O . PRO B 1 272 ? 7.469 23.844 -2.885 1 93.75 272 PRO B O 1
ATOM 4543 N N . MET B 1 273 ? 5.48 23.062 -3.445 1 94.19 273 MET B N 1
ATOM 4544 C CA . MET B 1 273 ? 4.773 24.203 -2.885 1 94.19 273 MET B CA 1
ATOM 4545 C C . MET B 1 273 ? 4.805 24.172 -1.36 1 94.19 273 MET B C 1
ATOM 4547 O O . MET B 1 273 ? 4.789 25.219 -0.713 1 94.19 273 MET B O 1
ATOM 4551 N N . VAL B 1 274 ? 4.898 22.984 -0.803 1 96.5 274 VAL B N 1
ATOM 4552 C CA . VAL B 1 274 ? 4.77 22.812 0.64 1 96.5 274 VAL B CA 1
ATOM 4553 C C . VAL B 1 274 ? 5.945 23.484 1.349 1 96.5 274 VAL B C 1
ATOM 4555 O O . VAL B 1 274 ? 5.758 24.219 2.32 1 96.5 274 VAL B O 1
ATOM 4558 N N . PRO B 1 275 ? 7.184 23.312 0.836 1 96.75 275 PRO B N 1
ATOM 4559 C CA . PRO B 1 275 ? 8.297 24.031 1.453 1 96.75 275 PRO B CA 1
ATOM 4560 C C . PRO B 1 275 ? 8.109 25.547 1.392 1 96.75 275 PRO B C 1
ATOM 4562 O O . PRO B 1 275 ? 8.555 26.266 2.291 1 96.75 275 PRO B O 1
ATOM 4565 N N . VAL B 1 276 ? 7.488 26.078 0.322 1 94.88 276 VAL B N 1
ATOM 4566 C CA . VAL B 1 276 ? 7.191 27.5 0.236 1 94.88 276 VAL B CA 1
ATOM 4567 C C . VAL B 1 276 ? 6.309 27.922 1.409 1 94.88 276 VAL B C 1
ATOM 4569 O O . VAL B 1 276 ? 6.641 28.844 2.145 1 94.88 276 VAL B O 1
ATOM 4572 N N . LEU B 1 277 ? 5.227 27.203 1.611 1 95.06 277 LEU B N 1
ATOM 4573 C CA . LEU B 1 277 ? 4.281 27.531 2.676 1 95.06 277 LEU B CA 1
ATOM 4574 C C . LEU B 1 277 ? 4.926 27.359 4.047 1 95.06 277 LEU B C 1
ATOM 4576 O O . LEU B 1 277 ? 4.727 28.172 4.941 1 95.06 277 LEU B O 1
ATOM 4580 N N . SER B 1 278 ? 5.645 26.266 4.223 1 97.5 278 SER B N 1
ATOM 4581 C CA . SER B 1 278 ? 6.344 26 5.477 1 97.5 278 SER B CA 1
ATOM 4582 C C . SER B 1 278 ? 7.312 27.125 5.816 1 97.5 278 SER B C 1
ATOM 4584 O O . SER B 1 278 ? 7.391 27.562 6.965 1 97.5 278 SER B O 1
ATOM 4586 N N . SER B 1 279 ? 8.039 27.594 4.82 1 97.12 279 SER B N 1
ATOM 4587 C CA . SER B 1 279 ? 9.016 28.656 5.02 1 97.12 279 SER B CA 1
ATOM 4588 C C . SER B 1 279 ? 8.336 29.984 5.348 1 97.12 279 SER B C 1
ATOM 4590 O O . SER B 1 279 ? 8.812 30.734 6.203 1 97.12 279 SER B O 1
ATOM 4592 N N . LEU B 1 280 ? 7.246 30.281 4.664 1 94.62 280 LEU B N 1
ATOM 4593 C CA . LEU B 1 280 ? 6.477 31.484 4.953 1 94.62 280 LEU B CA 1
ATOM 4594 C C . LEU B 1 280 ? 5.961 31.469 6.387 1 94.62 280 LEU B C 1
ATOM 4596 O O . LEU B 1 280 ? 5.992 32.5 7.074 1 94.62 280 LEU B O 1
ATOM 4600 N N . GLY B 1 281 ? 5.504 30.281 6.812 1 95.12 281 GLY B N 1
ATOM 4601 C CA . GLY B 1 281 ? 5.043 30.156 8.18 1 95.12 281 GLY B CA 1
ATOM 4602 C C . GLY B 1 281 ? 6.133 30.406 9.203 1 95.12 281 GLY B C 1
ATOM 4603 O O . GLY B 1 281 ? 5.898 31.094 10.211 1 95.12 281 GLY B O 1
ATOM 4604 N N . ALA B 1 282 ? 7.273 29.891 8.961 1 95.81 282 ALA B N 1
ATOM 4605 C CA . ALA B 1 282 ? 8.398 30.062 9.883 1 95.81 282 ALA B CA 1
ATOM 4606 C C . ALA B 1 282 ? 8.789 31.531 10 1 95.81 282 ALA B C 1
ATOM 4608 O O . ALA B 1 282 ? 9.07 32.031 11.102 1 95.81 282 ALA B O 1
ATOM 4609 N N . PHE B 1 283 ? 8.82 32.281 8.938 1 94.81 283 PHE B N 1
ATOM 4610 C CA . PHE B 1 283 ? 9.25 33.688 8.953 1 94.81 283 PHE B CA 1
ATOM 4611 C C . PHE B 1 283 ? 8.148 34.594 9.523 1 94.81 283 PHE B C 1
ATOM 4613 O O . PHE B 1 283 ? 8.438 35.594 10.148 1 94.81 283 PHE B O 1
ATOM 4620 N N . LYS B 1 284 ? 6.949 34.156 9.258 1 92.62 284 LYS B N 1
ATOM 4621 C CA . LYS B 1 284 ? 5.859 34.875 9.906 1 92.62 284 LYS B CA 1
ATOM 4622 C C . LYS B 1 284 ? 5.977 34.812 11.422 1 92.62 284 LYS B C 1
ATOM 4624 O O . LYS B 1 284 ? 5.766 35.812 12.117 1 92.62 284 LYS B O 1
ATOM 4629 N N . ALA B 1 285 ? 6.281 33.688 11.961 1 92.75 285 ALA B N 1
ATOM 4630 C CA . ALA B 1 285 ? 6.438 33.469 13.398 1 92.75 285 ALA B CA 1
ATOM 4631 C C . ALA B 1 285 ? 7.613 34.281 13.938 1 92.75 285 ALA B C 1
ATOM 4633 O O . ALA B 1 285 ? 7.551 34.812 15.047 1 92.75 285 ALA B O 1
ATOM 4634 N N . LEU B 1 286 ? 8.656 34.375 13.172 1 89.12 286 LEU B N 1
ATOM 4635 C CA . LEU B 1 286 ? 9.812 35.156 13.57 1 89.12 286 LEU B CA 1
ATOM 4636 C C . LEU B 1 286 ? 9.453 36.625 13.68 1 89.12 286 LEU B C 1
ATOM 4638 O O . LEU B 1 286 ? 9.906 37.312 14.602 1 89.12 286 LEU B O 1
ATOM 4642 N N . GLU B 1 287 ? 8.703 37.062 12.727 1 87.44 287 GLU B N 1
ATOM 4643 C CA . GLU B 1 287 ? 8.289 38.469 12.727 1 87.44 287 GLU B CA 1
ATOM 4644 C C . GLU B 1 287 ? 7.383 38.781 13.922 1 87.44 287 GLU B C 1
ATOM 4646 O O . GLU B 1 287 ? 7.488 39.844 14.523 1 87.44 287 GLU B O 1
ATOM 4651 N N . GLU B 1 288 ? 6.559 37.875 14.227 1 88.69 288 GLU B N 1
ATOM 4652 C CA . GLU B 1 288 ? 5.629 38.062 15.336 1 88.69 288 GLU B CA 1
ATOM 4653 C C . GLU B 1 288 ? 6.352 38.031 16.672 1 88.69 288 GLU B C 1
ATOM 4655 O O . GLU B 1 288 ? 5.918 38.688 17.641 1 88.69 288 GLU B O 1
ATOM 4660 N N . SER B 1 289 ? 7.387 37.25 16.734 1 84.69 289 SER B N 1
ATOM 4661 C CA . SER B 1 289 ? 8.148 37.188 17.969 1 84.69 289 SER B CA 1
ATOM 4662 C C . SER B 1 289 ? 8.969 38.438 18.203 1 84.69 289 SER B C 1
ATOM 4664 O O . SER B 1 289 ? 9.391 38.719 19.328 1 84.69 289 SER B O 1
ATOM 4666 N N . ARG B 1 290 ? 9.148 39.219 17.172 1 80.5 290 ARG B N 1
ATOM 4667 C CA . ARG B 1 290 ? 9.938 40.438 17.281 1 80.5 290 ARG B CA 1
ATOM 4668 C C . ARG B 1 290 ? 9.07 41.625 17.656 1 80.5 290 ARG B C 1
ATOM 4670 O O . ARG B 1 290 ? 9.586 42.688 18.031 1 80.5 290 ARG B O 1
ATOM 4677 N N . LEU B 1 291 ? 7.77 41.469 17.578 1 73.38 291 LEU B N 1
ATOM 4678 C CA . LEU B 1 291 ? 6.859 42.531 18.016 1 73.38 291 LEU B CA 1
ATOM 4679 C C . LEU B 1 291 ? 6.57 42.406 19.5 1 73.38 291 LEU B C 1
ATOM 4681 O O . LEU B 1 291 ? 6.445 43.438 20.188 1 73.38 291 LEU B O 1
#

pLDDT: mean 96.67, std 4.67, range [48.94, 99.0]